Protein AF-0000000070508097 (afdb_homodimer)

Organism: Lasius niger (NCBI:txid67767)

Structure (mmCIF, N/CA/C/O backbone):
data_AF-0000000070508097-model_v1
#
loop_
_entity.id
_entity.type
_entity.pdbx_description
1 polymer 'Fatty acid synthase'
#
loop_
_atom_site.group_PDB
_atom_site.id
_atom_site.type_symbol
_atom_site.label_atom_id
_atom_site.label_alt_id
_atom_site.label_comp_id
_atom_site.label_asym_id
_atom_site.label_entity_id
_atom_site.label_seq_id
_atom_site.pdbx_PDB_ins_code
_atom_site.Cartn_x
_atom_site.Cartn_y
_atom_site.Cartn_z
_atom_site.occupancy
_atom_site.B_iso_or_equiv
_atom_site.auth_seq_id
_atom_site.auth_comp_id
_atom_site.auth_asym_id
_atom_site.auth_atom_id
_atom_site.pdbx_PDB_model_num
ATOM 1 N N . MET A 1 1 ? -9.93 13.508 16.359 1 86.25 1 MET A N 1
ATOM 2 C CA . MET A 1 1 ? -11.359 13.75 16.531 1 86.25 1 MET A CA 1
ATOM 3 C C . MET A 1 1 ? -12.141 13.203 15.336 1 86.25 1 MET A C 1
ATOM 5 O O . MET A 1 1 ? -11.711 13.344 14.195 1 86.25 1 MET A O 1
ATOM 9 N N . VAL A 1 2 ? -13.203 12.531 15.664 1 79.06 2 VAL A N 1
ATOM 10 C CA . VAL A 1 2 ? -14.125 12.047 14.633 1 79.06 2 VAL A CA 1
ATOM 11 C C . VAL A 1 2 ? -15.445 12.812 14.727 1 79.06 2 VAL A C 1
ATOM 13 O O . VAL A 1 2 ? -16.047 12.898 15.805 1 79.06 2 VAL A O 1
ATOM 16 N N . VAL A 1 3 ? -15.836 13.445 13.656 1 78.81 3 VAL A N 1
ATOM 17 C CA . VAL A 1 3 ? -17.156 14.055 13.539 1 78.81 3 VAL A CA 1
ATOM 18 C C . VAL A 1 3 ? -18.125 13.086 12.859 1 78.81 3 VAL A C 1
ATOM 20 O O . VAL A 1 3 ? -18.094 12.953 11.633 1 78.81 3 VAL A O 1
ATOM 23 N N . ALA A 1 4 ? -18.891 12.406 13.57 1 74.06 4 ALA A N 1
ATOM 24 C CA . ALA A 1 4 ? -19.672 11.266 13.094 1 74.06 4 ALA A CA 1
ATOM 25 C C . ALA A 1 4 ? -20.969 11.734 12.414 1 74.06 4 ALA A C 1
ATOM 27 O O . ALA A 1 4 ? -21.5 11.047 11.555 1 74.06 4 ALA A O 1
ATOM 28 N N . GLY A 1 5 ? -21.344 12.984 12.766 1 66.69 5 GLY A N 1
ATOM 29 C CA . GLY A 1 5 ? -22.641 13.398 12.234 1 66.69 5 GLY A CA 1
ATOM 30 C C . GLY A 1 5 ? -23.766 12.43 12.578 1 66.69 5 GLY A C 1
ATOM 31 O O . GLY A 1 5 ? -23.984 12.109 13.742 1 66.69 5 GLY A O 1
ATOM 32 N N . ASN A 1 6 ? -24.5 11.844 11.508 1 66.12 6 ASN A N 1
ATOM 33 C CA . ASN A 1 6 ? -25.625 10.938 11.711 1 66.12 6 ASN A CA 1
ATOM 34 C C . ASN A 1 6 ? -25.266 9.5 11.32 1 66.12 6 ASN A C 1
ATOM 36 O O . ASN A 1 6 ? -26.156 8.648 11.211 1 66.12 6 ASN A O 1
ATOM 40 N N . ARG A 1 7 ? -24 9.203 11.258 1 70.81 7 ARG A N 1
ATOM 41 C CA . ARG A 1 7 ? -23.609 7.875 10.797 1 70.81 7 ARG A CA 1
ATOM 42 C C . ARG A 1 7 ? -23.547 6.887 11.953 1 70.81 7 ARG A C 1
ATOM 44 O O . ARG A 1 7 ? -23.266 7.273 13.094 1 70.81 7 ARG A O 1
ATOM 51 N N . ALA A 1 8 ? -23.812 5.699 11.508 1 70.25 8 ALA A N 1
ATOM 52 C CA . ALA A 1 8 ? -23.656 4.621 12.484 1 70.25 8 ALA A CA 1
ATOM 53 C C . ALA A 1 8 ? -22.188 4.438 12.867 1 70.25 8 ALA A C 1
ATOM 55 O O . ALA A 1 8 ? -21.297 4.637 12.039 1 70.25 8 ALA A O 1
ATOM 56 N N . ALA A 1 9 ? -21.984 4.125 14.07 1 67.12 9 ALA A N 1
ATOM 57 C CA . ALA A 1 9 ? -20.641 3.93 14.602 1 67.12 9 ALA A CA 1
ATOM 58 C C . ALA A 1 9 ? -19.844 2.943 13.75 1 67.12 9 ALA A C 1
ATOM 60 O O . ALA A 1 9 ? -18.641 3.127 13.531 1 67.12 9 ALA A O 1
ATOM 61 N N . SER A 1 10 ? -20.531 1.955 13.18 1 65.94 10 SER A N 1
ATOM 62 C CA . SER A 1 10 ? -19.875 0.887 12.422 1 65.94 10 SER A CA 1
ATOM 63 C C . SER A 1 10 ? -19.375 1.388 11.07 1 65.94 10 SER A C 1
ATOM 65 O O . SER A 1 10 ? -18.531 0.754 10.445 1 65.94 10 SER A O 1
ATOM 67 N N . SER A 1 11 ? -19.828 2.533 10.695 1 67.56 11 SER A N 1
ATOM 68 C CA . SER A 1 11 ? -19.484 3.047 9.375 1 67.56 11 SER A CA 1
ATOM 69 C C . SER A 1 11 ? -18.359 4.074 9.453 1 67.56 11 SER A C 1
ATOM 71 O O . SER A 1 11 ? -17.891 4.57 8.43 1 67.56 11 SER A O 1
ATOM 73 N N . LEU A 1 12 ? -17.969 4.32 10.695 1 71.88 12 LEU A N 1
ATOM 74 C CA . LEU A 1 12 ? -16.938 5.344 10.867 1 71.88 12 LEU A CA 1
ATOM 75 C C . LEU A 1 12 ? -15.57 4.82 10.445 1 71.88 12 LEU A C 1
ATOM 77 O O . LEU A 1 12 ? -15.258 3.646 10.656 1 71.88 12 LEU A O 1
ATOM 81 N N . LEU A 1 13 ? -14.75 5.641 9.906 1 76.19 13 LEU A N 1
ATOM 82 C CA . LEU A 1 13 ? -13.383 5.32 9.484 1 76.19 13 LEU A CA 1
ATOM 83 C C . LEU A 1 13 ? -12.453 5.223 10.695 1 76.19 13 LEU A C 1
ATOM 85 O O . LEU A 1 13 ? -11.367 4.648 10.602 1 76.19 13 LEU A O 1
ATOM 89 N N . ALA A 1 14 ? -12.891 5.719 11.781 1 75.8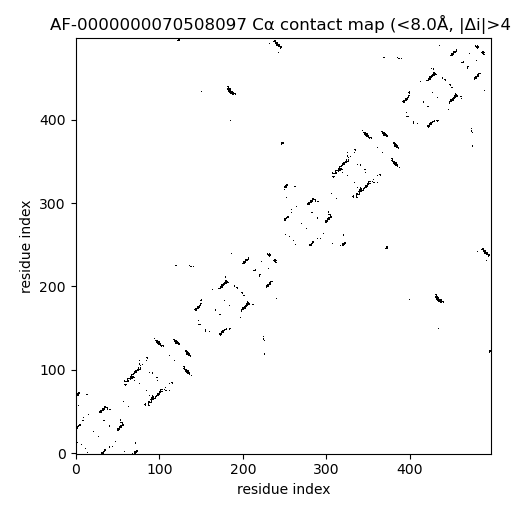1 14 ALA A N 1
ATOM 90 C CA . ALA A 1 14 ? -12.016 5.941 12.93 1 75.81 14 ALA A CA 1
ATOM 91 C C . ALA A 1 14 ? -11.383 4.637 13.398 1 75.81 14 ALA A C 1
ATOM 93 O O . ALA A 1 14 ? -10.172 4.57 13.625 1 75.81 14 ALA A O 1
ATOM 94 N N . PRO A 1 15 ? -12.188 3.564 13.461 1 69.94 15 PRO A N 1
ATOM 95 C CA . PRO A 1 15 ? -11.547 2.33 13.922 1 69.94 15 PRO A CA 1
ATOM 96 C C . PRO A 1 15 ? -10.414 1.873 12.992 1 69.94 15 PRO A C 1
ATOM 98 O O . PRO A 1 15 ? -9.383 1.399 13.469 1 69.94 15 PRO A O 1
ATOM 101 N N . PHE A 1 16 ? -10.562 2.088 11.727 1 73.56 16 PHE A N 1
ATOM 102 C CA . PHE A 1 16 ? -9.547 1.693 10.766 1 73.56 16 PHE A CA 1
ATOM 103 C C . PHE A 1 16 ? -8.312 2.582 10.883 1 73.56 16 PHE A C 1
ATOM 105 O O . PHE A 1 16 ? -7.184 2.09 10.859 1 73.56 16 PHE A O 1
ATOM 112 N N . VAL A 1 17 ? -8.602 3.818 11.008 1 78.38 17 VAL A N 1
ATOM 113 C CA . VAL A 1 17 ? -7.516 4.785 11.117 1 78.38 17 VAL A CA 1
ATOM 114 C C . VAL A 1 17 ? -6.711 4.516 12.383 1 78.38 17 VAL A C 1
ATOM 116 O O . VAL A 1 17 ? -5.48 4.57 12.367 1 78.38 17 VAL A O 1
ATOM 119 N N . LEU A 1 18 ? -7.391 4.152 13.438 1 74.5 18 LEU A N 1
ATOM 120 C CA . LEU A 1 18 ? -6.727 3.881 14.703 1 74.5 18 LEU A CA 1
ATOM 121 C C . LEU A 1 18 ? -5.844 2.641 14.602 1 74.5 18 LEU A C 1
ATOM 123 O O . LEU A 1 18 ? -4.73 2.621 15.133 1 74.5 18 LEU A O 1
ATOM 127 N N . ASP A 1 19 ? -6.305 1.669 13.891 1 71.62 19 ASP A N 1
ATOM 128 C CA . ASP A 1 19 ? -5.523 0.45 13.695 1 71.62 19 ASP A CA 1
ATOM 129 C C . ASP A 1 19 ? -4.215 0.747 12.961 1 71.62 19 ASP A C 1
ATOM 131 O O . ASP A 1 19 ? -3.164 0.216 13.32 1 71.62 19 ASP A O 1
ATOM 135 N N . ILE A 1 20 ? -4.332 1.579 11.992 1 74.06 20 ILE A N 1
ATOM 136 C CA . ILE A 1 20 ? -3.164 1.933 11.195 1 74.06 20 ILE A CA 1
ATOM 137 C C . ILE A 1 20 ? -2.166 2.703 12.062 1 74.06 20 ILE A C 1
ATOM 139 O O . ILE A 1 20 ? -0.96 2.447 12 1 74.06 20 ILE A O 1
ATOM 143 N N . ILE A 1 21 ? -2.717 3.621 12.891 1 74.62 21 ILE A N 1
ATOM 144 C CA . ILE A 1 21 ? -1.854 4.457 13.719 1 74.62 21 ILE A CA 1
ATOM 145 C C . ILE A 1 21 ? -1.17 3.6 14.781 1 74.62 21 ILE A C 1
ATOM 147 O O . ILE A 1 21 ? 0.018 3.775 15.062 1 74.62 21 ILE A O 1
ATOM 151 N N . TYR A 1 22 ? -1.878 2.68 15.273 1 66.31 22 TYR A N 1
ATOM 152 C CA . TYR A 1 22 ? -1.339 1.823 16.328 1 66.31 22 TYR A CA 1
ATOM 153 C C . TYR A 1 22 ? -0.255 0.903 15.773 1 66.31 22 TYR A C 1
ATOM 155 O O . TYR A 1 22 ? 0.692 0.557 16.484 1 66.31 22 TYR A O 1
ATOM 163 N N . ASP A 1 23 ? -0.447 0.558 14.562 1 63.03 23 ASP A N 1
ATOM 164 C CA . ASP A 1 23 ? 0.537 -0.319 13.938 1 63.03 23 ASP A CA 1
ATOM 165 C C . ASP A 1 23 ? 1.855 0.415 13.703 1 63.03 23 ASP A C 1
ATOM 167 O O . ASP A 1 23 ? 2.922 -0.204 13.688 1 63.03 23 ASP A O 1
ATOM 171 N N . GLU A 1 24 ? 1.774 1.698 13.531 1 60.06 24 GLU A N 1
ATOM 172 C CA . GLU A 1 24 ? 2.961 2.434 13.102 1 60.06 24 GLU A CA 1
ATOM 173 C C . GLU A 1 24 ? 3.621 3.145 14.281 1 60.06 24 GLU A C 1
ATOM 175 O O . GLU A 1 24 ? 4.82 3.43 14.25 1 60.06 24 GLU A O 1
ATOM 180 N N . THR A 1 25 ? 2.699 3.619 15.234 1 57.69 25 THR A N 1
ATOM 181 C CA . THR A 1 25 ? 3.275 4.512 16.234 1 57.69 25 THR A CA 1
ATOM 182 C C . THR A 1 25 ? 2.891 4.07 17.641 1 57.69 25 THR A C 1
ATOM 184 O O . THR A 1 25 ? 1.885 3.381 17.828 1 57.69 25 THR A O 1
ATOM 187 N N . LEU A 1 26 ? 3.861 4.09 18.531 1 58.53 26 LEU A N 1
ATOM 188 C CA . LEU A 1 26 ? 3.65 3.896 19.953 1 58.53 26 LEU A CA 1
ATOM 189 C C . LEU A 1 26 ? 3.025 5.137 20.578 1 58.53 26 LEU A C 1
ATOM 191 O O . LEU A 1 26 ? 3.455 5.578 21.656 1 58.53 26 LEU A O 1
ATOM 195 N N . PHE A 1 27 ? 2 5.723 19.891 1 62.69 27 PHE A N 1
ATOM 196 C CA . PHE A 1 27 ? 1.475 6.961 20.453 1 62.69 27 PHE A CA 1
ATOM 197 C C . PHE A 1 27 ? 0.211 6.691 21.266 1 62.69 27 PHE A C 1
ATOM 199 O O . PHE A 1 27 ? -0.55 5.773 20.953 1 62.69 27 PHE A O 1
ATOM 206 N N . ASP A 1 28 ? 0.172 7.434 22.328 1 72.06 28 ASP A N 1
ATOM 207 C CA . ASP A 1 28 ? -1.098 7.492 23.047 1 72.06 28 ASP A CA 1
ATOM 208 C C . ASP A 1 28 ? -2.139 8.281 22.25 1 72.06 28 ASP A C 1
ATOM 210 O O . ASP A 1 28 ? -1.851 9.375 21.766 1 72.06 28 ASP A O 1
ATOM 214 N N . ILE A 1 29 ? -3.242 7.629 22 1 76.69 29 ILE A N 1
ATOM 215 C CA . ILE A 1 29 ? -4.281 8.266 21.188 1 76.69 29 ILE A CA 1
ATOM 216 C C . ILE A 1 29 ? -5.398 8.766 22.109 1 76.69 29 ILE A C 1
ATOM 218 O O . ILE A 1 29 ? -5.891 8.023 22.969 1 76.69 29 ILE A O 1
ATOM 222 N N . ASP A 1 30 ? -5.656 10.117 22.094 1 81.62 30 ASP A N 1
ATOM 223 C CA . ASP A 1 30 ? -6.852 10.719 22.688 1 81.62 30 ASP A CA 1
ATOM 224 C C . ASP A 1 30 ? -7.93 10.945 21.625 1 81.62 30 ASP A C 1
ATOM 226 O O . ASP A 1 30 ? -7.875 11.922 20.875 1 81.62 30 ASP A O 1
ATOM 230 N N . LEU A 1 31 ? -8.82 9.961 21.609 1 81.62 31 LEU A N 1
ATOM 231 C CA . LEU A 1 31 ? -9.852 9.992 20.578 1 81.62 31 LEU A CA 1
ATOM 232 C C . LEU A 1 31 ? -11.102 10.711 21.078 1 81.62 31 LEU A C 1
ATOM 234 O O . LEU A 1 31 ? -11.656 10.352 22.125 1 81.62 31 LEU A O 1
ATOM 238 N N . GLN A 1 32 ? -11.492 11.766 20.422 1 81.31 32 GLN A N 1
ATOM 239 C CA . GLN A 1 32 ? -12.75 12.469 20.656 1 81.31 32 GLN A CA 1
ATOM 240 C C . GLN A 1 32 ? -13.766 12.172 19.562 1 81.31 32 GLN A C 1
ATOM 242 O O . GLN A 1 32 ? -13.445 12.273 18.375 1 81.31 32 GLN A O 1
ATOM 247 N N . ILE A 1 33 ? -14.891 11.742 19.969 1 79.25 33 ILE A N 1
ATOM 248 C CA . ILE A 1 33 ? -15.961 11.484 19.016 1 79.25 33 ILE A CA 1
ATOM 249 C C . ILE A 1 33 ? -17.078 12.5 19.219 1 79.25 33 ILE A C 1
ATOM 251 O O . ILE A 1 33 ? -17.656 12.594 20.312 1 79.25 33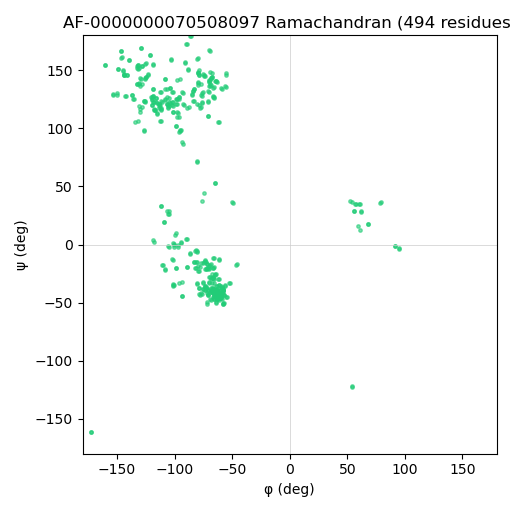 ILE A O 1
ATOM 255 N N . ALA A 1 34 ? -17.266 13.266 18.188 1 79.12 34 ALA A N 1
AT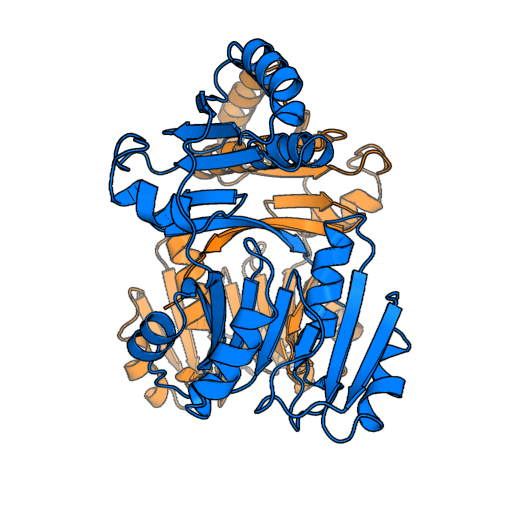OM 256 C CA . ALA A 1 34 ? -18.391 14.195 18.188 1 79.12 34 ALA A CA 1
ATOM 257 C C . ALA A 1 34 ? -19.594 13.609 17.453 1 79.12 34 ALA A C 1
ATOM 259 O O . ALA A 1 34 ? -19.516 13.328 16.25 1 79.12 34 ALA A O 1
ATOM 260 N N . ALA A 1 35 ? -20.578 13.289 18.156 1 73.75 35 ALA A N 1
ATOM 261 C CA . ALA A 1 35 ? -21.766 12.664 17.562 1 73.75 35 ALA A CA 1
ATOM 262 C C . ALA A 1 35 ? -23.047 13.336 18.062 1 73.75 35 ALA A C 1
ATOM 264 O O . ALA A 1 35 ? -23.031 14.016 19.094 1 73.75 35 ALA A O 1
ATOM 265 N N . ASN A 1 36 ? -24.062 13.32 17.312 1 67.88 36 ASN A N 1
ATOM 266 C CA . ASN A 1 36 ? -25.406 13.75 17.688 1 67.88 36 ASN A CA 1
ATOM 267 C C . ASN A 1 36 ? -26.453 12.727 17.297 1 67.88 36 ASN A C 1
ATOM 269 O O . ASN A 1 36 ? -26.875 12.688 16.125 1 67.88 36 ASN A O 1
ATOM 273 N N . PRO A 1 37 ? -27.156 11.828 18.25 1 62.59 37 PRO A N 1
ATOM 274 C CA . PRO A 1 37 ? -26.906 11.797 19.688 1 62.59 37 PRO A CA 1
ATOM 275 C C . PRO A 1 37 ? -25.641 11.016 20.047 1 62.59 37 PRO A C 1
ATOM 277 O O . PRO A 1 37 ? -25.25 10.109 19.312 1 62.59 37 PRO A O 1
ATOM 280 N N . ALA A 1 38 ? -24.891 11.273 21.094 1 60.75 38 ALA A N 1
ATOM 281 C CA . ALA A 1 38 ? -23.625 10.695 21.562 1 60.75 38 ALA A CA 1
ATOM 282 C C . ALA A 1 38 ? -23.828 9.25 22 1 60.75 38 ALA A C 1
ATOM 284 O O . ALA A 1 38 ? -22.891 8.453 21.969 1 60.75 38 ALA A O 1
ATOM 285 N N . SER A 1 39 ? -25 8.828 22.406 1 59.78 39 SER A N 1
ATOM 286 C CA . SER A 1 39 ? -25.25 7.57 23.109 1 59.78 39 SER A CA 1
ATOM 287 C C . SER A 1 39 ? -24.875 6.371 22.234 1 59.78 39 SER A C 1
ATOM 289 O O . SER A 1 39 ? -24.375 5.367 22.75 1 59.78 39 SER A O 1
ATOM 291 N N . ASP A 1 40 ? -24.969 6.484 21 1 63.41 40 ASP A N 1
ATOM 292 C CA . ASP A 1 40 ? -24.859 5.309 20.141 1 63.41 40 ASP A CA 1
ATOM 293 C C . ASP A 1 40 ? -23.391 4.945 19.891 1 63.41 40 ASP A C 1
ATOM 295 O O . ASP A 1 40 ? -23.078 3.811 19.531 1 63.41 40 ASP A O 1
ATOM 299 N N . TYR A 1 41 ? -22.469 5.809 20.391 1 67.31 41 TYR A N 1
ATOM 300 C CA . TYR A 1 41 ? -21.094 5.566 19.969 1 67.31 41 TYR A CA 1
ATOM 301 C C . TYR A 1 41 ? -20.25 5.047 21.141 1 67.31 41 TYR A C 1
ATOM 303 O O . TYR A 1 41 ? -19.234 4.391 20.922 1 67.31 41 TYR A O 1
ATOM 311 N N . THR A 1 42 ? -20.734 5.242 22.312 1 64.12 42 THR A N 1
ATOM 312 C CA . THR A 1 42 ? -19.984 4.828 23.5 1 64.12 42 THR A CA 1
ATOM 313 C C . THR A 1 42 ? -19.812 3.312 23.531 1 64.12 42 THR A C 1
ATOM 315 O O . THR A 1 42 ? -18.734 2.811 23.875 1 64.12 42 THR A O 1
ATOM 318 N N . THR A 1 43 ? -20.781 2.658 23.094 1 62.44 43 THR A N 1
ATOM 319 C CA . THR A 1 43 ? -20.734 1.203 23.172 1 62.44 43 THR A CA 1
ATOM 320 C C . THR A 1 43 ? -19.797 0.628 22.109 1 62.44 43 THR A C 1
ATOM 322 O O . THR A 1 43 ? -19.078 -0.336 22.375 1 62.44 43 THR A O 1
ATOM 325 N N . ASN A 1 44 ? -19.703 1.271 20.984 1 62.38 44 ASN A N 1
ATOM 326 C CA . ASN A 1 44 ? -18.953 0.729 19.844 1 62.38 44 ASN A CA 1
ATOM 327 C C . ASN A 1 44 ? -17.453 0.954 20 1 62.38 44 ASN A C 1
ATOM 329 O O . ASN A 1 44 ? -16.656 0.184 19.469 1 62.38 44 ASN A O 1
ATOM 333 N N . PHE A 1 45 ? -17.109 1.93 20.781 1 64.62 45 PHE A N 1
ATOM 334 C CA . PHE A 1 45 ? -15.688 2.258 20.875 1 64.62 45 PHE A CA 1
ATOM 335 C C . PHE A 1 45 ? -15.102 1.773 22.188 1 64.62 45 PHE A C 1
ATOM 337 O O . PHE A 1 45 ? -13.898 1.931 22.438 1 64.62 45 PHE A O 1
ATOM 344 N N . ASN A 1 46 ? -15.914 1.207 23.016 1 61.94 46 ASN A N 1
ATOM 345 C CA . ASN A 1 46 ? -15.414 0.649 24.266 1 61.94 46 ASN A CA 1
ATOM 346 C C . ASN A 1 46 ? -14.398 -0.46 24.016 1 61.94 46 ASN A C 1
ATOM 348 O O . ASN A 1 46 ? -13.57 -0.754 24.875 1 61.94 46 ASN A O 1
ATOM 352 N N . GLN A 1 47 ? -14.359 -0.886 22.781 1 60.88 47 GLN A N 1
ATOM 353 C CA . GLN A 1 47 ? -13.492 -2.031 22.547 1 60.88 47 GLN A CA 1
ATOM 354 C C . GLN A 1 47 ? -12.156 -1.594 21.938 1 60.88 47 GLN A C 1
ATOM 356 O O . GLN A 1 47 ? -11.266 -2.416 21.719 1 60.88 47 GLN A O 1
ATOM 361 N N . ILE A 1 48 ? -12.117 -0.288 21.781 1 62.88 48 ILE A N 1
ATOM 362 C CA . ILE A 1 48 ? -10.883 0.185 21.172 1 62.88 48 ILE A CA 1
ATOM 363 C C . ILE A 1 48 ? -9.875 0.551 22.25 1 62.88 48 ILE A C 1
ATOM 365 O O . ILE A 1 48 ? -10.25 1.034 23.328 1 62.88 48 ILE A O 1
ATOM 369 N N . ASN A 1 49 ? -8.68 0.097 22.172 1 61.75 49 ASN A N 1
ATOM 370 C CA . ASN A 1 49 ? -7.57 0.4 23.078 1 61.75 49 ASN A CA 1
ATOM 371 C C . ASN A 1 49 ? -7.176 1.872 23 1 61.75 49 ASN A C 1
ATOM 373 O O . ASN A 1 49 ? -6.039 2.197 22.641 1 61.75 49 ASN A O 1
ATOM 377 N N . ALA A 1 50 ? -8.086 2.758 23.156 1 65.5 50 ALA A N 1
ATOM 378 C CA . ALA A 1 50 ? -7.816 4.191 23.188 1 65.5 50 ALA A CA 1
ATOM 379 C C . ALA A 1 50 ? -8.727 4.898 24.188 1 65.5 50 ALA A C 1
ATOM 381 O O . ALA A 1 50 ? -9.773 4.367 24.562 1 65.5 50 ALA A O 1
ATOM 382 N N . ASN A 1 51 ? -8.211 5.93 24.828 1 74.38 51 ASN A N 1
ATOM 383 C CA . ASN A 1 51 ? -9.094 6.82 25.578 1 74.38 51 ASN A CA 1
ATOM 384 C C . ASN A 1 51 ? -10.109 7.504 24.672 1 74.38 51 ASN A C 1
ATOM 386 O O . ASN A 1 51 ? -9.742 8.289 23.797 1 74.38 51 ASN A O 1
ATOM 390 N N . VAL A 1 52 ? -11.281 7.008 24.797 1 77 52 VAL A N 1
ATOM 391 C CA . VAL A 1 52 ? -12.328 7.539 23.922 1 77 52 VAL A CA 1
ATOM 392 C C . VAL A 1 52 ? -13.242 8.461 24.734 1 77 52 VAL A C 1
ATOM 394 O O . VAL A 1 52 ? -13.703 8.102 25.812 1 77 52 VAL A O 1
ATOM 397 N N . ASN A 1 53 ? -13.367 9.664 24.312 1 79.75 53 ASN A N 1
ATOM 398 C CA . ASN A 1 53 ? -14.32 10.625 24.859 1 79.75 53 ASN A CA 1
ATOM 399 C C . ASN A 1 53 ? -15.391 10.992 23.828 1 79.75 53 ASN A C 1
ATOM 401 O O . ASN A 1 53 ? -15.078 11.484 22.75 1 79.75 53 ASN A O 1
ATOM 405 N N . VAL A 1 54 ? -16.594 10.625 24.234 1 78.38 54 VAL A N 1
ATOM 406 C CA . VAL A 1 54 ? -17.703 10.945 23.328 1 78.38 54 VAL A CA 1
ATOM 407 C C . VAL A 1 54 ? -18.375 12.234 23.781 1 78.38 54 VAL A C 1
ATOM 409 O O . VAL A 1 54 ? -18.719 12.383 24.953 1 78.38 54 VAL A O 1
ATOM 412 N N . VAL A 1 55 ? -18.469 13.148 22.922 1 78.25 55 VAL A N 1
ATOM 413 C CA . VAL A 1 55 ? -19.078 14.438 23.266 1 78.25 55 VAL A CA 1
ATOM 414 C C . VAL A 1 55 ? -20.203 14.75 22.281 1 78.25 55 VAL A C 1
ATOM 416 O O . VAL A 1 55 ? -20.141 14.359 21.109 1 78.25 55 VAL A O 1
ATOM 419 N N . THR A 1 56 ? -21.25 15.336 22.828 1 79.06 56 THR A N 1
ATOM 420 C CA . THR A 1 56 ? -22.281 15.883 21.969 1 79.06 56 THR A CA 1
ATOM 421 C C . THR A 1 56 ? -21.859 17.234 21.406 1 79.06 56 THR A C 1
ATOM 423 O O . THR A 1 56 ? -21.562 18.156 22.172 1 79.06 56 THR A O 1
ATOM 426 N N . TRP A 1 57 ? -21.797 17.281 20.047 1 81.12 57 TRP A N 1
ATOM 427 C CA . TRP A 1 57 ? -21.328 18.516 19.422 1 81.12 57 TRP A CA 1
ATOM 428 C C . TRP A 1 57 ? -21.969 18.719 18.062 1 81.12 57 TRP A C 1
ATOM 430 O O . TRP A 1 57 ? -22.047 17.781 17.266 1 81.12 57 TRP A O 1
ATOM 440 N N . ASN A 1 58 ? -22.469 19.938 17.938 1 80.56 58 ASN A N 1
ATOM 441 C CA . ASN A 1 58 ? -22.938 20.391 16.625 1 80.56 58 ASN A CA 1
ATOM 442 C C . ASN A 1 58 ? -21.812 21.047 15.828 1 80.56 58 ASN A C 1
ATOM 444 O O . ASN A 1 58 ? -21.344 22.125 16.188 1 80.56 58 ASN A O 1
ATOM 448 N N . ALA A 1 59 ? -21.484 20.5 14.75 1 83.19 59 ALA A N 1
ATOM 449 C CA . ALA A 1 59 ? -20.312 20.922 13.961 1 83.19 59 ALA A CA 1
ATOM 450 C C . ALA A 1 59 ? -20.516 22.328 13.398 1 83.19 59 ALA A C 1
ATOM 452 O O . ALA A 1 59 ? -19.562 22.953 12.922 1 83.19 59 ALA A O 1
ATOM 453 N N . GLU A 1 60 ? -21.703 22.844 13.477 1 85.94 60 GLU A N 1
ATOM 454 C CA . GLU A 1 60 ? -21.969 24.219 13.047 1 85.94 60 GLU A CA 1
ATOM 455 C C . GLU A 1 60 ? -21.391 25.219 14.039 1 85.94 60 GLU A C 1
ATOM 457 O O . GLU A 1 60 ? -21.266 26.406 13.727 1 85.94 60 GLU A O 1
ATOM 462 N N . ASN A 1 61 ? -21.078 24.688 15.148 1 86.19 61 ASN A N 1
ATOM 463 C CA . ASN A 1 61 ? -20.469 25.531 16.172 1 86.19 61 ASN A CA 1
ATOM 464 C C . ASN A 1 61 ? -18.953 25.297 16.266 1 86.19 61 ASN A C 1
ATOM 466 O O . ASN A 1 61 ? -18.469 24.25 15.836 1 86.19 61 ASN A O 1
ATOM 470 N N . ILE A 1 62 ? -18.359 26.297 16.828 1 86.62 62 ILE A N 1
ATOM 471 C CA . ILE A 1 62 ? -16.922 26.156 17.047 1 86.62 62 ILE A CA 1
ATOM 472 C C . ILE A 1 62 ? -16.656 25.062 18.078 1 86.62 62 ILE A C 1
ATOM 474 O O . ILE A 1 62 ? -17.359 24.984 19.094 1 86.62 62 ILE A O 1
ATOM 478 N N . TYR A 1 63 ? -15.812 24.156 17.719 1 82.06 63 TYR A N 1
ATOM 479 C CA . TYR A 1 63 ? -15.438 23.125 18.688 1 82.06 63 TYR A CA 1
ATOM 480 C C . TYR A 1 63 ? -14.586 23.719 19.812 1 82.06 63 TYR A C 1
ATOM 482 O O . TYR A 1 63 ? -13.641 24.469 19.547 1 82.06 63 TYR A O 1
ATOM 490 N N . PRO A 1 64 ? -14.859 23.25 20.969 1 77.69 64 PRO A N 1
ATOM 491 C CA . PRO A 1 64 ? -14.156 23.875 22.094 1 77.69 64 PRO A CA 1
ATOM 492 C C . PRO A 1 64 ? -12.688 23.469 22.172 1 77.69 64 PRO A C 1
ATOM 494 O O . PRO A 1 64 ? -11.836 24.281 22.547 1 77.69 64 PRO A O 1
ATOM 497 N N . ALA A 1 65 ? -12.406 22.312 21.875 1 79.25 65 ALA A N 1
ATOM 498 C CA . ALA A 1 65 ? -11.023 21.875 21.984 1 79.25 65 ALA A CA 1
ATOM 499 C C . ALA A 1 65 ? -10.195 22.328 20.797 1 79.25 65 ALA A C 1
ATOM 501 O O . ALA A 1 65 ? -10.727 22.516 19.703 1 79.25 65 ALA A O 1
ATOM 502 N N . GLN A 1 66 ? -8.844 22.594 21.109 1 85.19 66 GLN A N 1
ATOM 503 C CA . GLN A 1 66 ? -7.891 23.031 20.094 1 85.19 66 GLN A CA 1
ATOM 504 C C . GLN A 1 66 ? -6.719 22.062 19.984 1 85.19 66 GLN A C 1
ATOM 506 O O . GLN A 1 66 ? -6.645 21.078 20.719 1 85.19 66 GLN A O 1
ATOM 511 N N . ASN A 1 67 ? -6.047 22.156 18.953 1 90.06 67 ASN A N 1
ATOM 512 C CA . ASN A 1 67 ? -4.77 21.469 18.75 1 90.06 67 ASN A CA 1
ATOM 513 C C . ASN A 1 67 ? -4.961 20 18.375 1 90.06 67 ASN A C 1
ATOM 515 O O . ASN A 1 67 ? -4.207 19.141 18.828 1 90.06 67 ASN A O 1
ATOM 519 N N . MET A 1 68 ? -5.996 19.781 17.609 1 90.56 68 MET A N 1
ATOM 520 C CA . MET A 1 68 ? -6.23 18.422 17.109 1 90.56 68 MET A CA 1
ATOM 521 C C . MET A 1 68 ? -5.184 18.031 16.078 1 90.56 68 MET A C 1
ATOM 523 O O . MET A 1 68 ? -4.832 18.828 15.211 1 90.56 68 MET A O 1
ATOM 527 N N . HIS A 1 69 ? -4.684 16.766 16.219 1 90.44 69 HIS A N 1
ATOM 528 C CA . HIS A 1 69 ? -3.707 16.25 15.266 1 90.44 69 HIS A CA 1
ATOM 529 C C . HIS A 1 69 ? -4.387 15.812 13.977 1 90.44 69 HIS A C 1
ATOM 531 O O . HIS A 1 69 ? -3.889 16.094 12.883 1 90.44 69 HIS A O 1
ATOM 537 N N . LEU A 1 70 ? -5.473 15.141 14.133 1 92.56 70 LEU A N 1
ATOM 538 C CA . LEU A 1 70 ? -6.234 14.586 13.023 1 92.56 70 LEU A CA 1
ATOM 539 C C . LEU A 1 70 ? -7.734 14.695 13.281 1 92.56 70 LEU A C 1
ATOM 541 O O . 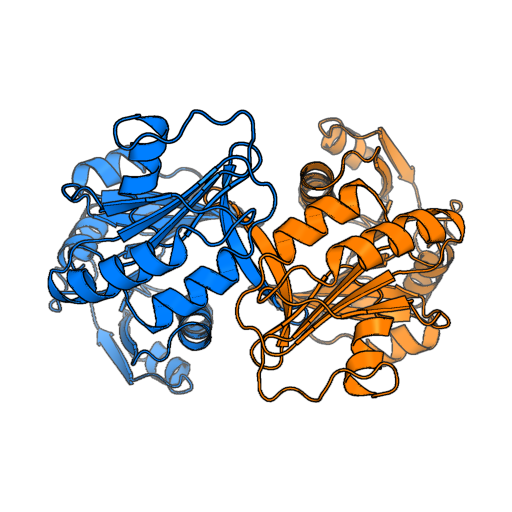LEU A 1 70 ? -8.203 14.328 14.367 1 92.56 70 LEU A O 1
ATOM 545 N N . ILE A 1 71 ? -8.383 15.25 12.328 1 92.75 71 ILE A N 1
ATOM 546 C CA . ILE A 1 71 ? -9.844 15.297 12.383 1 92.75 71 ILE A CA 1
ATOM 547 C C . ILE A 1 71 ? -10.422 14.492 11.219 1 92.75 71 ILE A C 1
ATOM 549 O O . ILE A 1 71 ? -10.008 14.656 10.07 1 92.75 71 ILE A O 1
ATOM 553 N N . ILE A 1 72 ? -11.258 13.586 11.531 1 92.25 72 ILE A N 1
ATOM 554 C CA . ILE A 1 72 ? -11.969 12.805 10.523 1 92.25 72 ILE A CA 1
ATOM 555 C C . ILE A 1 72 ? -13.43 13.227 10.477 1 92.25 72 ILE A C 1
ATOM 557 O O . ILE A 1 72 ? -14.117 13.25 11.5 1 92.25 72 ILE A O 1
ATOM 561 N N . ALA A 1 73 ? -13.93 13.617 9.336 1 90.94 73 ALA A N 1
ATOM 562 C CA . ALA A 1 73 ? -15.312 14.047 9.18 1 90.94 73 ALA A CA 1
ATOM 563 C C . ALA A 1 73 ? -15.906 13.516 7.875 1 90.94 73 ALA A C 1
ATOM 565 O O . ALA A 1 73 ? -15.18 13.109 6.973 1 90.94 73 ALA A O 1
ATOM 566 N N . GLU A 1 74 ? -17.141 13.477 7.852 1 88.12 74 GLU A N 1
ATOM 567 C CA . GLU A 1 74 ? -17.812 12.938 6.672 1 88.12 74 GLU A CA 1
ATOM 568 C C . GLU A 1 74 ? -18.812 13.945 6.098 1 88.12 74 GLU A C 1
ATOM 570 O O . GLU A 1 74 ? -19.438 14.703 6.84 1 88.12 74 GLU A O 1
ATOM 575 N N . GLU A 1 75 ? -18.922 13.969 4.859 1 89.88 75 GLU A N 1
ATOM 576 C CA . GLU A 1 75 ? -19.953 14.664 4.09 1 89.88 75 GLU A CA 1
ATOM 577 C C . GLU A 1 75 ? -19.891 16.172 4.328 1 89.88 75 GLU A C 1
ATOM 579 O O . GLU A 1 75 ? -20.922 16.844 4.359 1 89.88 75 GLU A O 1
ATOM 584 N N . VAL A 1 76 ? -18.797 16.688 4.629 1 91.06 76 VAL A N 1
ATOM 585 C CA . VAL A 1 76 ? -18.641 18.125 4.891 1 91.06 76 VAL A CA 1
ATOM 586 C C . VAL A 1 76 ? -18.766 18.906 3.588 1 91.06 76 VAL A C 1
ATOM 588 O O . VAL A 1 76 ? -19.578 19.828 3.494 1 91.06 76 VAL A O 1
ATOM 591 N N . LEU A 1 77 ? -18.031 18.469 2.604 1 92.88 77 LEU A N 1
ATOM 592 C CA . LEU A 1 77 ? -18.062 19.156 1.314 1 92.88 77 LEU A CA 1
ATOM 593 C C . LEU A 1 77 ? -19.312 18.766 0.522 1 92.88 77 LEU A C 1
ATOM 595 O O . LEU A 1 77 ? -19.859 19.578 -0.219 1 92.88 77 LEU A O 1
ATOM 599 N N . SER A 1 78 ? -19.625 17.531 0.674 1 90.56 78 SER A N 1
ATOM 600 C CA . SER A 1 78 ? -20.828 17.078 -0.004 1 90.56 78 SER A CA 1
ATOM 601 C C . SER A 1 78 ? -22.047 17.906 0.405 1 90.56 78 SER A C 1
ATOM 603 O O . SER A 1 78 ? -22.906 18.203 -0.42 1 90.56 78 SER A O 1
ATOM 605 N N . ASP A 1 79 ? -22.062 18.312 1.63 1 86.5 79 ASP A N 1
ATOM 606 C CA . ASP A 1 79 ? -23.172 19.109 2.16 1 86.5 79 ASP A CA 1
ATOM 607 C C . ASP A 1 79 ? -22.906 20.609 1.972 1 86.5 79 ASP A C 1
ATOM 609 O O . ASP A 1 79 ? -23.672 21.438 2.449 1 86.5 79 ASP A O 1
ATOM 613 N N . GLN A 1 80 ? -21.891 20.969 1.352 1 82 80 GLN A N 1
ATOM 614 C CA . GLN A 1 80 ? -21.5 22.328 1.041 1 82 80 GLN A CA 1
ATOM 615 C C . GLN A 1 80 ? -21.453 23.188 2.303 1 82 80 GLN A C 1
ATOM 617 O O . GLN A 1 80 ? -21.922 24.328 2.305 1 82 80 GLN A O 1
ATOM 622 N N . SER A 1 81 ? -21.031 22.578 3.305 1 82.62 81 SER A N 1
ATOM 623 C CA . SER A 1 81 ? -20.969 23.281 4.578 1 82.62 81 SER A CA 1
ATOM 624 C C . SER A 1 81 ? -19.594 23.906 4.797 1 82.62 81 SER A C 1
ATOM 626 O O . SER A 1 81 ? -18.766 23.359 5.527 1 82.62 81 SER A O 1
ATOM 628 N N . CYS A 1 82 ? -19.375 25.094 4.348 1 86.69 82 CYS A N 1
ATOM 629 C CA . CYS A 1 82 ? -18.109 25.812 4.531 1 86.69 82 CYS A CA 1
ATOM 630 C C . CYS A 1 82 ? -17.906 26.188 5.992 1 86.69 82 CYS A C 1
ATOM 632 O O . CYS A 1 82 ? -16.781 26.219 6.48 1 86.69 82 CYS A O 1
ATOM 634 N N . THR A 1 83 ? -19.031 26.375 6.625 1 90.19 83 THR A N 1
ATOM 635 C CA . THR A 1 83 ? -18.969 26.719 8.039 1 90.19 83 THR A CA 1
ATOM 636 C C . THR A 1 83 ? -18.344 25.594 8.859 1 90.19 83 THR A C 1
ATOM 638 O O . THR A 1 83 ? -17.469 25.828 9.68 1 90.19 83 THR A O 1
ATOM 641 N N . ILE A 1 84 ? -18.734 24.422 8.57 1 90.94 84 ILE A N 1
ATOM 642 C CA . ILE A 1 84 ? -18.219 23.281 9.297 1 90.94 84 ILE A CA 1
ATOM 643 C C . ILE A 1 84 ? -16.719 23.109 9.016 1 90.94 84 ILE A C 1
ATOM 645 O O . ILE A 1 84 ? -15.93 22.906 9.938 1 90.94 84 ILE A O 1
ATOM 649 N N . LEU A 1 85 ? -16.375 23.172 7.809 1 94.19 85 LEU A N 1
ATOM 650 C CA . LEU A 1 85 ? -14.961 23.031 7.457 1 94.19 85 LEU A CA 1
ATOM 651 C C . LEU A 1 85 ? -14.125 24.094 8.156 1 94.19 85 LEU A C 1
ATOM 653 O O . LEU A 1 85 ? -13.023 23.797 8.641 1 94.19 85 LEU A O 1
ATOM 657 N N . ARG A 1 86 ? -14.641 25.281 8.227 1 93.75 86 ARG A N 1
ATOM 658 C CA . ARG A 1 86 ? -13.953 26.359 8.938 1 93.75 86 ARG A CA 1
ATOM 659 C C . ARG A 1 86 ? -13.797 26.031 10.414 1 93.75 86 ARG A C 1
ATOM 661 O O . ARG A 1 86 ? -12.734 26.234 11 1 93.75 86 ARG A O 1
ATOM 668 N N . ASN A 1 87 ? -14.867 25.578 11.016 1 92.25 87 ASN A N 1
ATOM 669 C CA . ASN A 1 87 ? -14.836 25.203 12.43 1 92.25 87 ASN A CA 1
ATOM 670 C C . ASN A 1 87 ? -13.812 24.094 12.68 1 92.25 87 ASN A C 1
ATOM 672 O O . ASN A 1 87 ? -13.078 24.141 13.672 1 92.25 87 ASN A O 1
ATOM 676 N N . LEU A 1 88 ? -13.766 23.125 11.805 1 93.81 88 LEU A N 1
ATOM 677 C CA . LEU A 1 88 ? -12.789 22.047 11.93 1 93.81 88 LEU A CA 1
ATOM 678 C C . LEU A 1 88 ? -11.367 22.594 11.812 1 93.81 88 LEU A C 1
ATOM 680 O O . LEU A 1 88 ? -10.484 22.188 12.57 1 93.81 88 LEU A O 1
ATOM 684 N N . THR A 1 89 ? -11.188 23.469 10.914 1 94.31 89 THR A N 1
ATOM 685 C CA . THR A 1 89 ? -9.875 24.062 10.688 1 94.31 89 THR A CA 1
ATOM 686 C C . THR A 1 89 ? -9.391 24.797 11.938 1 94.31 89 THR A C 1
ATOM 688 O O . THR A 1 89 ? -8.211 24.703 12.297 1 94.31 89 THR A O 1
ATOM 691 N N . THR A 1 90 ? -10.273 25.453 12.578 1 93.06 90 THR A N 1
ATOM 692 C CA . THR A 1 90 ? -9.914 26.219 13.773 1 93.06 90 THR A CA 1
ATOM 693 C C . THR A 1 90 ? -9.492 25.281 14.906 1 93.06 90 THR A C 1
ATOM 695 O O . THR A 1 90 ? -8.68 25.641 15.75 1 93.06 90 THR A O 1
ATOM 698 N N . ALA A 1 91 ? -10.031 24.094 14.883 1 92.5 91 ALA A N 1
ATOM 699 C CA . ALA A 1 91 ? -9.742 23.125 15.93 1 92.5 91 ALA A CA 1
ATOM 700 C C . ALA A 1 91 ? -8.406 22.422 15.68 1 92.5 91 ALA A C 1
ATOM 702 O O . ALA A 1 91 ? -7.852 21.781 16.578 1 92.5 91 ALA A O 1
ATOM 703 N N . LEU A 1 92 ? -7.918 22.547 14.508 1 93.31 92 LEU A N 1
ATOM 704 C CA . LEU A 1 92 ? -6.723 21.844 14.078 1 93.31 92 LEU A CA 1
ATOM 705 C C . LEU A 1 92 ? -5.461 22.531 14.578 1 93.31 92 LEU A C 1
ATOM 707 O O . LEU A 1 92 ? -5.371 23.766 14.539 1 93.31 92 LEU A O 1
ATOM 711 N N . ARG A 1 93 ? -4.492 21.812 15 1 92.19 93 ARG A N 1
ATOM 712 C CA . ARG A 1 93 ? -3.174 22.391 15.242 1 92.19 93 ARG A CA 1
ATOM 713 C C . ARG A 1 93 ? -2.498 22.766 13.93 1 92.19 93 ARG A C 1
ATOM 715 O O . ARG A 1 93 ? -2.875 22.281 12.867 1 92.19 93 ARG A O 1
ATOM 722 N N . PRO A 1 94 ? -1.435 23.516 13.992 1 89.12 94 PRO A N 1
ATOM 723 C CA . PRO A 1 94 ? -0.81 24.031 12.766 1 89.12 94 PRO A CA 1
ATOM 724 C C . PRO A 1 94 ? -0.352 22.906 11.828 1 89.12 94 PRO A C 1
ATOM 726 O O . PRO A 1 94 ? -0.478 23.031 10.609 1 89.12 94 PRO A O 1
ATOM 729 N N . ASN A 1 95 ? 0.152 21.797 12.312 1 89 95 ASN A N 1
ATOM 730 C CA . ASN A 1 95 ? 0.624 20.703 11.469 1 89 95 ASN A CA 1
ATOM 731 C C . ASN A 1 95 ? -0.351 19.531 11.477 1 89 95 ASN A C 1
ATOM 733 O O . ASN A 1 95 ? 0.051 18.375 11.281 1 89 95 ASN A O 1
ATOM 737 N N . GLY A 1 96 ? -1.559 19.875 11.727 1 92.81 96 GLY A N 1
ATOM 738 C CA . GLY A 1 96 ? -2.576 18.844 11.758 1 92.81 96 GLY A CA 1
ATOM 739 C C . GLY A 1 96 ? -3.227 18.609 10.414 1 92.81 96 GLY A C 1
ATOM 740 O O . GLY A 1 96 ? -2.988 19.344 9.461 1 92.81 96 GLY A O 1
ATOM 741 N N . PHE A 1 97 ? -4.102 17.5 10.359 1 95.44 97 PHE A N 1
ATOM 742 C CA . PHE A 1 97 ? -4.742 17.109 9.109 1 95.44 97 PHE A CA 1
ATOM 743 C C . PHE A 1 97 ? -6.238 16.891 9.305 1 95.44 97 PHE A C 1
ATOM 745 O O . PHE A 1 97 ? -6.688 16.609 10.422 1 95.44 97 PHE A O 1
ATOM 752 N N . ILE A 1 98 ? -6.949 17.125 8.25 1 95.06 98 ILE A N 1
ATOM 753 C CA . ILE A 1 98 ? -8.367 16.766 8.188 1 95.06 98 ILE A CA 1
ATOM 754 C C . ILE A 1 98 ? -8.578 15.695 7.113 1 95.06 98 ILE A C 1
ATOM 756 O O . ILE A 1 98 ? -8.141 15.859 5.973 1 95.06 98 ILE A O 1
ATOM 760 N N . LEU A 1 99 ? -9.109 14.594 7.504 1 95 99 LEU A N 1
ATOM 761 C CA . LEU A 1 99 ? -9.516 13.555 6.562 1 95 99 LEU A CA 1
ATOM 762 C C . LEU A 1 99 ? -11.023 13.586 6.324 1 95 99 LEU A C 1
ATOM 764 O O . LEU A 1 99 ? -11.805 13.328 7.238 1 95 99 LEU A O 1
ATOM 768 N N . LEU A 1 100 ? -11.406 13.906 5.113 1 93.62 100 LEU A N 1
ATOM 769 C CA . LEU A 1 100 ? -12.82 13.992 4.766 1 93.62 100 LEU A CA 1
ATOM 770 C C . LEU A 1 100 ? -13.258 12.766 3.965 1 93.62 100 LEU A C 1
ATOM 772 O O . LEU A 1 100 ? -12.531 12.305 3.086 1 93.62 100 LEU A O 1
ATOM 776 N N . GLU A 1 101 ? -14.328 12.242 4.312 1 91.12 101 GLU A N 1
ATOM 777 C CA . GLU A 1 101 ? -15.023 11.227 3.531 1 91.12 101 GLU A CA 1
ATOM 778 C C . GLU A 1 101 ? -16.25 11.805 2.842 1 91.12 101 GLU A C 1
ATOM 780 O O . GLU A 1 101 ? -17.172 12.281 3.504 1 91.12 101 GLU A O 1
ATOM 785 N N . GLU A 1 102 ? -16.281 11.742 1.518 1 91.38 102 GLU A N 1
ATOM 786 C CA . GLU A 1 102 ? -17.312 12.438 0.753 1 91.38 102 GLU A CA 1
ATOM 787 C C . GLU A 1 102 ? -17.969 11.5 -0.258 1 91.38 102 GLU A C 1
ATOM 789 O O . GLU A 1 102 ? -17.297 10.688 -0.895 1 91.38 102 GLU A O 1
ATOM 794 N N . THR A 1 103 ? -19.25 11.617 -0.483 1 89.25 103 THR A N 1
ATOM 795 C CA . THR A 1 103 ? -19.969 10.734 -1.394 1 89.25 103 THR A CA 1
ATOM 796 C C . THR A 1 103 ? -20.359 11.477 -2.664 1 89.25 103 THR A C 1
ATOM 798 O O . THR A 1 103 ? -20.656 10.852 -3.691 1 89.25 103 THR A O 1
ATOM 801 N N . ALA A 1 104 ? -20.422 12.789 -2.561 1 90.25 104 ALA A N 1
ATOM 802 C CA . ALA A 1 104 ? -20.812 13.555 -3.744 1 90.25 104 ALA A CA 1
ATOM 803 C C . ALA A 1 104 ? -19.797 13.383 -4.871 1 90.25 104 ALA A C 1
ATOM 805 O O . ALA A 1 104 ? -18.594 13.367 -4.625 1 90.25 104 ALA A O 1
ATOM 806 N N . ALA A 1 105 ? -20.234 13.258 -6.047 1 84.69 105 ALA A N 1
ATOM 807 C CA . ALA A 1 105 ? -19.375 13.078 -7.219 1 84.69 105 ALA A CA 1
ATOM 808 C C . ALA A 1 105 ? -18.562 14.336 -7.5 1 84.69 105 ALA A C 1
ATOM 810 O O . ALA A 1 105 ? -17.391 14.25 -7.891 1 84.69 105 ALA A O 1
ATOM 811 N N . GLN A 1 106 ? -19.25 15.438 -7.344 1 88.62 106 GLN A N 1
ATOM 812 C CA . GLN A 1 106 ? -18.562 16.703 -7.574 1 88.62 106 GLN A CA 1
ATOM 813 C C . GLN A 1 106 ? -18.438 17.5 -6.277 1 88.62 106 GLN A C 1
ATOM 815 O O . GLN A 1 106 ? -19.422 17.75 -5.594 1 88.62 106 GLN A O 1
ATOM 820 N N . LEU A 1 107 ? -17.266 17.766 -5.953 1 91.19 107 LEU A N 1
ATOM 821 C CA . LEU A 1 107 ? -16.953 18.562 -4.77 1 91.19 107 LEU A CA 1
ATOM 822 C C . LEU A 1 107 ? -16.344 19.906 -5.156 1 91.19 107 LEU A C 1
ATOM 824 O O . LEU A 1 107 ? -15.516 19.969 -6.066 1 91.19 107 LEU A O 1
ATOM 828 N N . ASP A 1 108 ? -16.828 20.938 -4.621 1 90.88 108 ASP A N 1
ATOM 829 C CA . ASP A 1 108 ? -16.219 22.25 -4.852 1 90.88 108 ASP A CA 1
ATOM 830 C C . ASP A 1 108 ? -15 22.453 -3.957 1 90.88 108 ASP A C 1
ATOM 832 O O . ASP A 1 108 ? -15 23.312 -3.082 1 90.88 108 ASP A O 1
ATOM 836 N N . LEU A 1 109 ? -14.031 21.781 -4.262 1 91.62 109 LEU A N 1
ATOM 837 C CA . LEU A 1 109 ? -12.812 21.781 -3.469 1 91.62 109 LEU A CA 1
ATOM 838 C C . LEU A 1 109 ? -12.102 23.125 -3.57 1 91.62 109 LEU A C 1
ATOM 840 O O . LEU A 1 109 ? -11.578 23.641 -2.576 1 91.62 109 LEU A O 1
ATOM 844 N N . LYS A 1 110 ? -12.109 23.656 -4.703 1 91.31 110 LYS A N 1
ATOM 845 C CA . LYS A 1 110 ? -11.406 24.922 -4.926 1 91.31 110 LYS A CA 1
ATOM 846 C C . LYS A 1 110 ? -11.93 26.016 -3.994 1 91.31 110 LYS A C 1
ATOM 848 O O . LYS A 1 110 ? -11.148 26.672 -3.303 1 91.31 110 LYS A O 1
ATOM 853 N N . THR A 1 111 ? -13.219 26.156 -3.998 1 91.12 111 THR A N 1
ATOM 854 C CA . THR A 1 111 ? -13.828 27.172 -3.145 1 91.12 111 THR A CA 1
ATOM 855 C C . THR A 1 111 ? -13.594 26.844 -1.672 1 91.12 111 THR A C 1
ATOM 857 O O . THR A 1 111 ? -13.258 27.734 -0.883 1 91.12 111 THR A O 1
ATOM 860 N N . ALA A 1 112 ? -13.742 25.625 -1.293 1 92.62 112 ALA A N 1
ATOM 861 C CA . ALA A 1 112 ? -13.57 25.203 0.095 1 92.62 112 ALA A CA 1
ATOM 862 C C . ALA A 1 112 ? -12.164 25.5 0.594 1 92.62 112 ALA A C 1
ATOM 864 O O . ALA A 1 112 ? -11.984 26.016 1.702 1 92.62 112 ALA A O 1
ATOM 865 N N . LEU A 1 113 ? -11.188 25.25 -0.204 1 93.94 113 LEU A N 1
ATOM 866 C CA . LEU A 1 113 ? -9.797 25.422 0.185 1 93.94 113 LEU A CA 1
ATOM 867 C C . LEU A 1 113 ? -9.445 26.906 0.277 1 93.94 113 LEU A C 1
ATOM 869 O O . LEU A 1 113 ? -8.711 27.328 1.171 1 93.94 113 LEU A O 1
ATOM 873 N N . LYS A 1 114 ? -9.984 27.625 -0.588 1 90.19 114 LYS A N 1
ATOM 874 C CA . LYS A 1 114 ? -9.719 29.062 -0.587 1 90.19 114 LYS A CA 1
ATOM 875 C C . LYS A 1 114 ? -10.297 29.734 0.663 1 90.19 114 LYS A C 1
ATOM 877 O O . LYS A 1 114 ? -9.641 30.578 1.274 1 90.19 114 LYS A O 1
ATOM 882 N N . GLU A 1 115 ? -11.383 29.297 1.061 1 89.88 115 GLU A N 1
ATOM 883 C CA . GLU A 1 115 ? -12.094 29.938 2.17 1 89.88 115 GLU A CA 1
ATOM 884 C C . GLU A 1 115 ? -11.5 29.516 3.512 1 89.88 115 GLU A C 1
ATOM 886 O O . GLU A 1 115 ? -11.766 30.141 4.539 1 89.88 115 GLU A O 1
ATOM 891 N N . THR A 1 116 ? -10.781 28.469 3.605 1 92.31 116 THR A N 1
ATOM 892 C CA . THR A 1 116 ? -10.305 27.953 4.891 1 92.31 116 THR A CA 1
ATOM 893 C C . THR A 1 116 ? -8.781 27.969 4.949 1 92.31 116 THR A C 1
ATOM 895 O O . THR A 1 116 ? -8.195 27.562 5.953 1 92.31 116 THR A O 1
ATOM 898 N N . ASP A 1 117 ? -8.094 28.406 4.035 1 89.75 117 ASP A N 1
ATOM 899 C CA . ASP A 1 117 ? -6.637 28.406 3.938 1 89.75 117 ASP A CA 1
ATOM 900 C C . ASP A 1 117 ? -6.082 26.984 4.078 1 89.75 117 ASP A C 1
ATOM 902 O O . ASP A 1 117 ? -5.078 26.781 4.758 1 89.75 117 ASP A O 1
ATOM 906 N N . LEU A 1 118 ? -6.875 26.047 3.686 1 95.75 118 LEU A N 1
ATOM 907 C CA . LEU A 1 118 ? -6.445 24.641 3.637 1 95.75 118 LEU A CA 1
ATOM 908 C C . LEU A 1 118 ? -5.859 24.312 2.27 1 95.75 118 LEU A C 1
ATOM 910 O O . LEU A 1 118 ? -6.07 25.047 1.3 1 95.75 118 LEU A O 1
ATOM 914 N N . MET A 1 119 ? -5.074 23.328 2.277 1 96.25 119 MET A N 1
ATOM 915 C CA . MET A 1 119 ? -4.617 22.766 1.008 1 96.25 119 MET A CA 1
ATOM 916 C C . MET A 1 119 ? -4.902 21.266 0.935 1 96.25 119 MET A C 1
ATOM 918 O O . MET A 1 119 ? -5 20.594 1.966 1 96.25 119 MET A O 1
ATOM 922 N N . LEU A 1 120 ? -5 20.797 -0.307 1 96.94 120 LEU A N 1
ATOM 923 C CA . LEU A 1 120 ? -5.191 19.375 -0.558 1 96.94 120 LEU A CA 1
ATOM 924 C C . LEU A 1 120 ? -3.859 18.641 -0.533 1 96.94 120 LEU A C 1
ATOM 926 O O . LEU A 1 120 ? -2.93 19 -1.259 1 96.94 120 LEU A O 1
ATOM 930 N N . VAL A 1 121 ? -3.785 17.672 0.295 1 96.88 121 VAL A N 1
ATOM 931 C CA . VAL A 1 121 ? -2.58 16.859 0.419 1 96.88 121 VAL A CA 1
ATOM 932 C C . VAL A 1 121 ? -2.697 15.625 -0.465 1 96.88 121 VAL A C 1
ATOM 934 O O . VAL A 1 121 ? -1.733 15.234 -1.124 1 96.88 121 VAL A O 1
ATOM 937 N N . GLY A 1 122 ? -3.803 15.016 -0.432 1 96.12 122 GLY A N 1
ATOM 938 C CA . GLY A 1 122 ? -4.047 13.82 -1.22 1 96.12 122 GLY A CA 1
ATOM 939 C C . GLY A 1 122 ? -5.523 13.516 -1.407 1 96.12 122 GLY A C 1
ATOM 940 O O . GLY A 1 122 ? -6.352 13.93 -0.598 1 96.12 122 GLY A O 1
ATOM 941 N N . LYS A 1 123 ? -5.809 12.82 -2.467 1 94.75 123 LYS A N 1
ATOM 942 C CA . LYS A 1 123 ? -7.172 12.422 -2.797 1 94.75 123 LYS A CA 1
ATOM 943 C C . LYS A 1 123 ? -7.223 10.969 -3.262 1 94.75 123 LYS A C 1
ATOM 945 O O . LYS A 1 123 ? -6.406 10.547 -4.082 1 94.75 123 LYS A O 1
ATOM 950 N N . GLN A 1 124 ? -8.133 10.234 -2.629 1 89.88 124 GLN A N 1
ATOM 951 C CA . GLN A 1 124 ? -8.406 8.852 -3.031 1 89.88 124 GLN A CA 1
ATOM 952 C C . GLN A 1 124 ? -9.875 8.664 -3.383 1 89.88 124 GLN A C 1
ATOM 954 O O . GLN A 1 124 ? -10.742 9.328 -2.814 1 89.88 124 GLN A O 1
ATOM 959 N N . ILE A 1 125 ? -10.117 7.809 -4.328 1 85.5 125 ILE A N 1
ATOM 960 C CA . ILE A 1 125 ? -11.469 7.418 -4.691 1 85.5 125 ILE A CA 1
ATOM 961 C C . ILE A 1 125 ? -11.602 5.898 -4.652 1 85.5 125 ILE A C 1
ATOM 963 O O . ILE A 1 125 ? -10.758 5.18 -5.199 1 85.5 125 ILE A O 1
ATOM 967 N N . ASP A 1 126 ? -12.555 5.457 -3.867 1 78.94 126 ASP A N 1
ATOM 968 C CA . ASP A 1 126 ? -12.711 4.008 -3.783 1 78.94 126 ASP A CA 1
ATOM 969 C C . ASP A 1 126 ? -13.617 3.488 -4.895 1 78.94 126 ASP A C 1
ATOM 971 O O . ASP A 1 126 ? -14.094 4.262 -5.727 1 78.94 126 ASP A O 1
ATOM 975 N N . SER A 1 127 ? -13.859 2.193 -4.98 1 70.06 127 SER A N 1
ATOM 976 C CA . SER A 1 127 ? -14.562 1.537 -6.078 1 70.06 127 SER A CA 1
ATOM 977 C C . SER A 1 127 ? -16.031 1.958 -6.117 1 70.06 127 SER A C 1
ATOM 979 O O . SER A 1 127 ? -16.688 1.842 -7.156 1 70.06 127 SER A O 1
ATOM 981 N N . SER A 1 128 ? -16.578 2.463 -5.016 1 72.12 128 SER A N 1
ATOM 982 C CA . SER A 1 128 ? -17.984 2.887 -4.957 1 72.12 128 SER A CA 1
ATOM 983 C C . SER A 1 128 ? -18.141 4.328 -5.422 1 72.12 128 SER A C 1
ATOM 985 O O . SER A 1 128 ? -19.266 4.805 -5.609 1 72.12 128 SER A O 1
ATOM 987 N N . GLY A 1 129 ? -17.031 4.996 -5.637 1 78.75 129 GLY A N 1
ATOM 988 C CA . GLY A 1 129 ? -17.062 6.391 -6.043 1 78.75 129 GLY A CA 1
ATOM 989 C C . GLY A 1 129 ? -16.922 7.352 -4.879 1 78.75 129 GLY A C 1
ATOM 990 O O . GLY A 1 129 ? -16.906 8.57 -5.07 1 78.75 129 GLY A O 1
ATOM 991 N N . LYS A 1 130 ? -16.859 6.863 -3.732 1 86.12 130 LYS A N 1
ATOM 992 C CA . LYS A 1 130 ? -16.609 7.695 -2.561 1 86.12 130 LYS A CA 1
ATOM 993 C C . LYS A 1 130 ? -15.211 8.312 -2.617 1 86.12 130 LYS A C 1
ATOM 995 O O . LYS A 1 130 ? -14.242 7.637 -2.992 1 86.12 130 LYS A O 1
ATOM 1000 N N . SER A 1 131 ? -15.148 9.562 -2.191 1 91.62 131 SER A N 1
ATOM 1001 C CA . SER A 1 131 ? -13.867 10.266 -2.207 1 91.62 131 SER A CA 1
ATOM 1002 C C . SER A 1 131 ? -13.328 10.461 -0.793 1 91.62 131 SER A C 1
ATOM 1004 O O . SER A 1 131 ? -14.094 10.75 0.132 1 91.62 131 SER A O 1
ATOM 1006 N N . TYR A 1 132 ? -12.102 10.352 -0.624 1 93 132 TYR A N 1
ATOM 1007 C CA . TYR A 1 132 ? -11.359 10.641 0.596 1 93 132 TYR A CA 1
ATOM 1008 C C . TYR A 1 132 ? -10.344 11.758 0.362 1 93 132 TYR A C 1
ATOM 1010 O O . TYR A 1 132 ? -9.492 11.656 -0.527 1 93 132 TYR A O 1
ATOM 1018 N N . LEU A 1 133 ? -10.414 12.828 1.106 1 95.69 133 LEU A N 1
ATOM 1019 C CA . LEU A 1 133 ? -9.539 13.984 0.948 1 95.69 133 LEU A CA 1
ATOM 1020 C C . LEU A 1 133 ? -8.727 14.234 2.217 1 95.69 133 LEU A C 1
ATOM 1022 O O . LEU A 1 133 ? -9.289 14.312 3.311 1 95.69 133 LEU A O 1
ATOM 1026 N N . LEU A 1 134 ? -7.488 14.273 2.049 1 96.81 134 LEU A N 1
ATOM 1027 C CA . LEU A 1 134 ? -6.609 14.695 3.131 1 96.81 134 LEU A CA 1
ATOM 1028 C C . LEU A 1 134 ? -6.223 16.172 2.969 1 96.81 134 LEU A C 1
ATOM 1030 O O . LEU A 1 134 ? -5.672 16.562 1.938 1 96.81 134 LEU A O 1
ATOM 1034 N N . LEU A 1 135 ? -6.57 16.938 3.984 1 96.88 135 LEU A N 1
ATOM 1035 C CA . LEU A 1 135 ? -6.32 18.375 3.949 1 96.88 135 LEU A CA 1
ATOM 1036 C C . LEU A 1 135 ? -5.391 18.781 5.082 1 96.88 135 LEU A C 1
ATOM 1038 O O . LEU A 1 135 ? -5.309 18.109 6.109 1 96.88 135 LEU A O 1
ATOM 1042 N N . LYS A 1 136 ? -4.727 19.844 4.859 1 96.56 136 LYS A N 1
ATOM 1043 C CA . LYS A 1 136 ? -3.918 20.438 5.918 1 96.56 136 LYS A CA 1
ATOM 1044 C C . LYS A 1 136 ? -3.906 21.969 5.809 1 96.56 136 LYS A C 1
ATOM 1046 O O . LYS A 1 136 ? -4.223 22.516 4.754 1 96.56 136 LYS A O 1
ATOM 1051 N N . LYS A 1 137 ? -3.537 22.594 6.934 1 93.88 137 LYS A N 1
ATOM 1052 C CA . LYS A 1 137 ? -3.379 24.047 6.91 1 93.88 137 LYS A CA 1
ATOM 1053 C C . LYS A 1 137 ? -2.162 24.453 6.086 1 93.88 137 LYS A C 1
ATOM 1055 O O . LYS A 1 137 ? -1.119 23.797 6.141 1 93.88 137 LYS A O 1
ATOM 1060 N N . ARG A 1 138 ? -2.357 25.5 5.41 1 92.81 138 ARG A N 1
ATOM 1061 C CA . ARG A 1 138 ? -1.207 26.109 4.738 1 92.81 138 ARG A CA 1
ATOM 1062 C C . ARG A 1 138 ? -0.256 26.734 5.746 1 92.81 138 ARG A C 1
ATOM 1064 O O . ARG A 1 138 ? -0.694 27.391 6.699 1 92.81 138 ARG A O 1
ATOM 1071 N N . ARG A 1 139 ? 0.982 26.438 5.605 1 91.12 139 ARG A N 1
ATOM 1072 C CA . ARG A 1 139 ? 2 27 6.488 1 91.12 139 ARG A CA 1
ATOM 1073 C C . ARG A 1 139 ? 3.17 27.562 5.688 1 91.12 139 ARG A C 1
ATOM 1075 O O . ARG A 1 139 ? 3.383 27.172 4.539 1 91.12 139 ARG A O 1
ATOM 1082 N N . LYS A 1 140 ? 3.754 28.469 6.375 1 87.88 140 LYS A N 1
ATOM 1083 C CA . LYS A 1 140 ? 4.984 28.969 5.777 1 87.88 140 LYS A CA 1
ATOM 1084 C C . LYS A 1 140 ? 6.066 27.891 5.75 1 87.88 140 LYS A C 1
ATOM 1086 O O . LYS A 1 140 ? 6.289 27.203 6.746 1 87.88 140 LYS A O 1
ATOM 1091 N N . ARG A 1 141 ? 6.676 27.828 4.637 1 86.38 141 ARG A N 1
ATOM 1092 C CA . ARG A 1 141 ? 7.688 26.797 4.449 1 86.38 141 ARG A CA 1
ATOM 1093 C C . ARG A 1 141 ? 8.984 27.156 5.172 1 86.38 141 ARG A C 1
ATOM 1095 O O . ARG A 1 141 ? 9.445 28.297 5.09 1 86.38 141 ARG A O 1
ATOM 1102 N N . ILE A 1 142 ? 9.43 26.219 5.957 1 84.31 142 ILE A N 1
ATOM 1103 C CA . ILE A 1 142 ? 10.781 26.297 6.512 1 84.31 142 ILE A CA 1
ATOM 1104 C C . ILE A 1 142 ? 11.711 25.391 5.727 1 84.31 142 ILE A C 1
ATOM 1106 O O . ILE A 1 142 ? 11.43 24.203 5.562 1 84.31 142 ILE A O 1
ATOM 1110 N N . GLU A 1 143 ? 12.758 26 5.203 1 88.56 143 GLU A N 1
ATOM 1111 C CA . GLU A 1 143 ? 13.664 25.203 4.383 1 88.56 143 GLU A CA 1
ATOM 1112 C C . GLU A 1 143 ? 14.383 24.141 5.215 1 88.56 143 GLU A C 1
ATOM 1114 O O . GLU A 1 143 ? 14.992 24.453 6.238 1 88.56 143 GLU A O 1
ATOM 1119 N N . PRO A 1 144 ? 14.281 23.031 4.785 1 92 144 PRO A N 1
ATOM 1120 C CA . PRO A 1 144 ? 14.945 21.953 5.516 1 92 144 PRO A CA 1
ATOM 1121 C C . PRO A 1 144 ? 16.438 21.875 5.211 1 92 144 PRO A C 1
ATOM 1123 O O . PRO A 1 144 ? 16.906 22.484 4.254 1 92 144 PRO A O 1
ATOM 1126 N N . ILE A 1 145 ? 17.125 21.234 6.109 1 91.25 145 ILE A N 1
ATOM 1127 C CA . ILE A 1 145 ? 18.484 20.812 5.797 1 91.25 145 ILE A CA 1
ATOM 1128 C C . ILE A 1 145 ? 18.438 19.578 4.887 1 91.25 145 ILE A C 1
ATOM 1130 O O . ILE A 1 145 ? 17.875 18.547 5.254 1 91.25 145 ILE A O 1
ATOM 1134 N N . VAL A 1 146 ? 19.078 19.734 3.725 1 93.62 146 VAL A N 1
ATOM 1135 C CA . VAL A 1 146 ? 19.016 18.656 2.742 1 93.62 146 VAL A CA 1
ATOM 1136 C C . VAL A 1 146 ? 20.25 17.781 2.852 1 93.62 146 VAL A C 1
ATOM 1138 O O . VAL A 1 146 ? 21.375 18.297 2.889 1 93.62 146 VAL A O 1
ATOM 1141 N N . ILE A 1 147 ? 20.016 16.562 2.988 1 89.69 147 ILE A N 1
ATOM 1142 C CA . ILE A 1 147 ? 21.094 15.57 2.914 1 89.69 147 ILE A CA 1
ATOM 1143 C C . ILE A 1 147 ? 20.844 14.641 1.73 1 89.69 147 ILE A C 1
ATOM 1145 O O . ILE A 1 147 ? 19.859 13.898 1.701 1 89.69 147 ILE A O 1
ATOM 1149 N N . GLN A 1 148 ? 21.75 14.688 0.759 1 90.38 148 GLN A N 1
ATOM 1150 C CA . GLN A 1 148 ? 21.703 13.766 -0.369 1 90.38 148 GLN A CA 1
ATOM 1151 C C . GLN A 1 148 ? 22.203 12.375 0.027 1 90.38 148 GLN A C 1
ATOM 1153 O O . GLN A 1 148 ? 23.266 12.25 0.633 1 90.38 148 GLN A O 1
ATOM 1158 N N . ILE A 1 149 ? 21.406 11.391 -0.324 1 83.19 149 ILE A N 1
ATOM 1159 C CA . ILE A 1 149 ? 21.812 10.039 0.054 1 83.19 149 ILE A CA 1
ATOM 1160 C C . ILE A 1 149 ? 21.781 9.133 -1.173 1 83.19 149 ILE A C 1
ATOM 1162 O O . ILE A 1 149 ? 21.109 9.43 -2.16 1 83.19 149 ILE A O 1
ATOM 1166 N N . THR A 1 150 ? 22.594 8.141 -1.089 1 76.81 150 THR A N 1
ATOM 1167 C CA . THR A 1 150 ? 22.703 7.148 -2.158 1 76.81 150 THR A CA 1
ATOM 1168 C C . THR A 1 150 ? 22.953 5.758 -1.585 1 76.81 150 THR A C 1
ATOM 1170 O O . THR A 1 150 ? 23.516 5.617 -0.5 1 76.81 150 THR A O 1
ATOM 1173 N N . GLY A 1 151 ? 22.438 4.789 -2.225 1 68.88 151 GLY A N 1
ATOM 1174 C CA . GLY A 1 151 ? 22.703 3.414 -1.838 1 68.88 151 GLY A CA 1
ATOM 1175 C C . GLY A 1 151 ? 24.031 2.891 -2.354 1 68.88 151 GLY A C 1
ATOM 1176 O O . GLY A 1 151 ? 24.453 1.787 -1.996 1 68.88 151 GLY A O 1
ATOM 1177 N N . LYS A 1 152 ? 24.719 3.68 -3.164 1 68.25 152 LYS A N 1
ATOM 1178 C CA . LYS A 1 152 ? 25.969 3.246 -3.787 1 68.25 152 LYS A CA 1
ATOM 1179 C C . LYS A 1 152 ? 27.109 3.26 -2.785 1 68.25 152 LYS A C 1
ATOM 1181 O O . LYS A 1 152 ? 28.062 2.475 -2.902 1 68.25 152 LYS A O 1
ATOM 1186 N N . ASP A 1 153 ? 27.109 4.262 -1.92 1 69.5 153 ASP A N 1
ATOM 1187 C CA . ASP A 1 153 ? 28.094 4.324 -0.842 1 69.5 153 ASP A CA 1
ATOM 1188 C C . ASP A 1 153 ? 27.5 4.973 0.405 1 69.5 153 ASP A C 1
ATOM 1190 O O . ASP A 1 153 ? 26.406 5.527 0.359 1 69.5 153 ASP A O 1
ATOM 1194 N N . PHE A 1 154 ? 28.203 4.844 1.549 1 70.56 154 PHE A N 1
ATOM 1195 C CA . PHE A 1 154 ? 27.672 5.328 2.818 1 70.56 154 PHE A CA 1
ATOM 1196 C C . PHE A 1 154 ? 28.484 6.512 3.326 1 70.56 154 PHE A C 1
ATOM 1198 O O . PHE A 1 154 ? 28.578 6.734 4.535 1 70.56 154 PHE A O 1
ATOM 1205 N N . SER A 1 155 ? 28.984 7.301 2.338 1 79.06 155 SER A N 1
ATOM 1206 C CA . SER A 1 155 ? 29.812 8.438 2.727 1 79.06 155 SER A CA 1
ATOM 1207 C C . SER A 1 155 ? 28.984 9.523 3.395 1 79.06 155 SER A C 1
ATOM 1209 O O . SER A 1 155 ? 29.5 10.352 4.141 1 79.06 155 SER A O 1
ATOM 1211 N N . TRP A 1 156 ? 27.734 9.5 3.158 1 83.25 156 TRP A N 1
ATOM 1212 C CA . TRP A 1 156 ? 26.812 10.508 3.689 1 83.25 156 TRP A CA 1
ATOM 1213 C C . TRP A 1 156 ? 26.406 10.164 5.117 1 83.25 156 TRP A C 1
ATOM 1215 O O . TRP A 1 156 ? 25.859 11.008 5.828 1 83.25 156 TRP A O 1
ATOM 1225 N N . LEU A 1 157 ? 26.578 9.07 5.637 1 77.12 157 LEU A N 1
ATOM 1226 C CA . LEU A 1 157 ? 26.016 8.531 6.871 1 77.12 157 LEU A CA 1
ATOM 1227 C C . LEU A 1 157 ? 26.5 9.328 8.078 1 77.12 157 LEU A C 1
ATOM 1229 O O . LEU A 1 157 ? 25.703 9.703 8.945 1 77.12 157 LEU A O 1
ATOM 1233 N N . GLU A 1 158 ? 27.828 9.516 8.141 1 78.88 158 GLU A N 1
ATOM 1234 C CA . GLU A 1 158 ? 28.391 10.234 9.289 1 78.88 158 GLU A CA 1
ATOM 1235 C C . GLU A 1 158 ? 27.844 11.656 9.367 1 78.88 158 GLU A C 1
ATOM 1237 O O . GLU A 1 158 ? 27.516 12.148 10.453 1 78.88 158 GLU A O 1
ATOM 1242 N N . ASN A 1 159 ? 27.828 12.297 8.242 1 84.94 159 ASN A N 1
ATOM 1243 C CA . ASN A 1 159 ? 27.25 13.633 8.203 1 84.94 159 ASN A CA 1
ATOM 1244 C C . ASN A 1 159 ? 25.781 13.617 8.625 1 84.94 159 ASN A C 1
ATOM 1246 O O . ASN A 1 159 ? 25.344 14.492 9.375 1 84.94 159 ASN A O 1
ATOM 1250 N N . ALA A 1 160 ? 25 12.703 8.117 1 82.44 160 ALA A N 1
ATOM 1251 C CA . ALA A 1 160 ? 23.578 12.57 8.477 1 82.44 160 ALA A CA 1
ATOM 1252 C C . ALA A 1 160 ? 23.422 12.422 9.984 1 82.44 160 ALA A C 1
ATOM 1254 O O . ALA A 1 160 ? 22.578 13.078 10.594 1 82.44 160 ALA A O 1
ATOM 1255 N N . LYS A 1 161 ? 24.219 11.602 10.578 1 75.25 161 LYS A N 1
ATOM 1256 C CA . LYS A 1 161 ? 24.172 11.398 12.016 1 75.25 161 LYS A CA 1
ATOM 1257 C C . LYS A 1 161 ? 24.453 12.695 12.773 1 75.25 161 LYS A C 1
ATOM 1259 O O . LYS A 1 161 ? 23.766 13.016 13.742 1 75.25 161 LYS A O 1
ATOM 1264 N N . ALA A 1 162 ? 25.453 13.328 12.32 1 82.44 162 ALA A N 1
ATOM 1265 C CA . ALA A 1 162 ? 25.828 14.586 12.961 1 82.44 162 ALA A CA 1
ATOM 1266 C C . ALA A 1 162 ? 24.719 15.617 12.875 1 82.44 162 ALA A C 1
ATOM 1268 O O . ALA A 1 162 ? 24.406 16.297 13.859 1 82.44 162 ALA A O 1
ATOM 1269 N N . VAL A 1 163 ? 24.141 15.703 11.727 1 83.94 163 VAL A N 1
ATOM 1270 C CA . VAL A 1 163 ? 23.078 16.672 11.5 1 83.94 163 VAL A CA 1
ATOM 1271 C C . VAL A 1 163 ? 21.859 16.328 12.359 1 83.94 163 VAL A C 1
ATOM 1273 O O . VAL A 1 163 ? 21.266 17.203 12.984 1 83.94 163 VAL A O 1
ATOM 1276 N N . LEU A 1 164 ? 21.5 15.086 12.383 1 80.75 164 LEU A N 1
ATOM 1277 C CA . LEU A 1 164 ? 20.344 14.641 13.148 1 80.75 164 LEU A CA 1
ATOM 1278 C C . LEU A 1 164 ? 20.547 14.891 14.641 1 80.75 164 LEU A C 1
ATOM 1280 O O . LEU A 1 164 ? 19.609 15.281 15.344 1 80.75 164 LEU A O 1
ATOM 1284 N N . LYS A 1 165 ? 21.719 14.648 15.047 1 75.38 165 LYS A N 1
ATOM 1285 C CA . LYS A 1 165 ? 22.016 14.898 16.453 1 75.38 165 LYS A CA 1
ATOM 1286 C C . LYS A 1 165 ? 21.906 16.391 16.781 1 75.38 165 LYS A C 1
ATOM 1288 O O . LYS A 1 165 ? 21.391 16.75 17.844 1 75.38 165 LYS A O 1
ATOM 1293 N N . LYS A 1 166 ? 22.375 17.156 15.93 1 77.5 166 LYS A N 1
ATOM 1294 C CA . LYS A 1 166 ? 22.391 18.594 16.141 1 77.5 166 LYS A CA 1
ATOM 1295 C C . LYS A 1 166 ? 20.969 19.172 16.062 1 77.5 166 LYS A C 1
ATOM 1297 O O . LYS A 1 166 ? 20.578 19.984 16.906 1 77.5 166 LYS A O 1
ATOM 1302 N N . PHE A 1 167 ? 20.203 18.766 15.156 1 66.94 167 PHE A N 1
ATOM 1303 C CA . PHE A 1 167 ? 18.969 19.484 14.828 1 66.94 167 PHE A CA 1
ATOM 1304 C C . PHE A 1 167 ? 17.766 18.828 15.492 1 66.94 167 PHE A C 1
ATOM 1306 O O . PHE A 1 167 ? 16.656 19.375 15.469 1 66.94 167 PHE A O 1
ATOM 1313 N N . ASP A 1 168 ? 17.844 17.625 15.883 1 62.06 168 ASP A N 1
ATOM 1314 C CA . ASP A 1 168 ? 16.781 17.109 16.75 1 62.06 168 ASP A CA 1
ATOM 1315 C C . ASP A 1 168 ? 16.453 18.109 17.859 1 62.06 168 ASP A C 1
ATOM 1317 O O . ASP A 1 168 ? 15.289 18.234 18.25 1 62.06 168 ASP A O 1
ATOM 1321 N N . ARG A 1 169 ? 17.359 19.062 18.078 1 58.69 169 ARG A N 1
ATOM 1322 C CA . ARG A 1 169 ? 17.234 20.016 19.172 1 58.69 169 ARG A CA 1
ATOM 1323 C C . ARG A 1 169 ? 16.609 21.312 18.703 1 58.69 169 ARG A C 1
ATOM 1325 O O . ARG A 1 169 ? 15.914 22 19.469 1 58.69 169 ARG A O 1
ATOM 1332 N N . GLU A 1 170 ? 16.859 21.688 17.516 1 61.91 170 GLU A N 1
ATOM 1333 C CA . GLU A 1 170 ? 16.5 23 17.016 1 61.91 170 GLU A CA 1
ATOM 1334 C C . GLU A 1 170 ? 15.203 22.953 16.203 1 61.91 170 GLU A C 1
ATOM 1336 O O . GLU A 1 170 ? 14.773 23.969 15.648 1 61.91 170 GLU A O 1
ATOM 1341 N N . SER A 1 171 ? 14.547 21.984 16.188 1 68.81 171 SER A N 1
ATOM 1342 C CA . SER A 1 171 ? 13.273 21.812 15.5 1 68.81 171 SER A CA 1
ATOM 1343 C C . SER A 1 171 ? 13.43 22 13.992 1 68.81 171 SER A C 1
ATOM 1345 O O . SER A 1 171 ? 12.461 22.328 13.305 1 68.81 171 SER A O 1
ATOM 1347 N N . GLN A 1 172 ? 14.719 22.031 13.523 1 80.31 172 GLN A N 1
ATOM 1348 C CA . GLN A 1 172 ? 14.906 22.125 12.078 1 80.31 172 GLN A CA 1
ATOM 1349 C C . GLN A 1 172 ? 14.672 20.781 11.398 1 80.31 172 GLN A C 1
ATOM 1351 O O . GLN A 1 172 ? 15.148 19.75 11.883 1 80.31 172 GLN A O 1
ATOM 1356 N N . GLU A 1 173 ? 14.016 20.844 10.328 1 88 173 GLU A N 1
ATOM 1357 C CA . GLU A 1 173 ? 13.68 19.625 9.609 1 88 173 GLU A CA 1
ATOM 1358 C C . GLU A 1 173 ? 14.828 19.172 8.719 1 88 173 GLU A C 1
ATOM 1360 O O . GLU A 1 173 ? 15.492 20 8.086 1 88 173 GLU A O 1
ATOM 1365 N N . VAL A 1 174 ? 15.117 17.953 8.781 1 88.31 174 VAL A N 1
ATOM 1366 C CA . VAL A 1 174 ? 16.094 17.344 7.887 1 88.31 174 VAL A CA 1
ATOM 1367 C C . VAL A 1 174 ? 15.383 16.594 6.77 1 88.31 174 VAL A C 1
ATOM 1369 O O . VAL A 1 174 ? 14.43 15.844 7.023 1 88.31 174 VAL A O 1
ATOM 1372 N N . LEU A 1 175 ? 15.812 16.844 5.516 1 91.25 175 LEU A N 1
ATOM 1373 C CA . LEU A 1 175 ? 15.242 16.188 4.34 1 91.25 175 LEU A CA 1
ATOM 1374 C C . LEU A 1 175 ? 16.281 15.312 3.648 1 91.25 175 LEU A C 1
ATOM 1376 O O . LEU A 1 175 ? 17.281 15.812 3.129 1 91.25 175 LEU A O 1
ATOM 1380 N N . PHE A 1 176 ? 16.062 14.047 3.678 1 88.75 176 PHE A N 1
ATOM 1381 C CA . PHE A 1 176 ? 16.891 13.117 2.941 1 88.75 176 PHE A CA 1
ATOM 1382 C C . PHE A 1 176 ? 16.422 12.977 1.502 1 88.75 176 PHE A C 1
ATOM 1384 O O . PHE A 1 176 ? 15.234 12.734 1.257 1 88.75 176 PHE A O 1
ATOM 1391 N N . VAL A 1 177 ? 17.328 13.125 0.545 1 91.31 177 VAL A N 1
ATOM 1392 C CA . VAL A 1 177 ? 16.938 13.086 -0.862 1 91.31 177 VAL A CA 1
ATOM 1393 C C . VAL A 1 177 ? 17.781 12.047 -1.601 1 91.31 177 VAL A C 1
ATOM 1395 O O . VAL A 1 177 ? 19 12.023 -1.474 1 91.31 177 VAL A O 1
ATOM 1398 N N . SER A 1 178 ? 17.156 11.156 -2.193 1 88.69 178 SER A N 1
ATOM 1399 C CA . SER A 1 178 ? 17.781 10.219 -3.121 1 88.69 178 SER A CA 1
ATOM 1400 C C . SER A 1 178 ? 17.188 10.344 -4.52 1 88.69 178 SER A C 1
ATOM 1402 O O . SER A 1 178 ? 15.961 10.344 -4.68 1 88.69 178 SER A O 1
ATOM 1404 N N . GLN A 1 179 ? 17.984 10.508 -5.492 1 88.38 179 GLN A N 1
ATOM 1405 C CA . GLN A 1 179 ? 17.516 10.633 -6.863 1 88.38 179 GLN A CA 1
ATOM 1406 C C . GLN A 1 179 ? 18.312 9.742 -7.805 1 88.38 179 GLN A C 1
ATOM 1408 O O . GLN A 1 179 ? 19.547 9.688 -7.723 1 88.38 179 GLN A O 1
ATOM 1413 N N . GLY A 1 180 ? 17.516 9.141 -8.695 1 78.12 180 GLY A N 1
ATOM 1414 C CA . GLY A 1 180 ? 18.156 8.422 -9.781 1 78.12 180 GLY A CA 1
ATOM 1415 C C . GLY A 1 180 ? 18.406 6.961 -9.469 1 78.12 180 GLY A C 1
ATOM 1416 O O . GLY A 1 180 ? 19.125 6.277 -10.211 1 78.12 180 GLY A O 1
ATOM 1417 N N . GLU A 1 181 ? 18.047 6.582 -8.32 1 74.69 181 GLU A N 1
ATOM 1418 C CA . GLU A 1 181 ? 18.172 5.172 -7.965 1 74.69 181 GLU A CA 1
ATOM 1419 C C . GLU A 1 181 ? 16.812 4.5 -7.895 1 74.69 181 GLU A C 1
ATOM 1421 O O . GLU A 1 181 ? 15.828 5.117 -7.473 1 74.69 181 GLU A O 1
ATOM 1426 N N . GLU A 1 182 ? 16.734 3.359 -8.492 1 65.5 182 GLU A N 1
ATOM 1427 C CA . GLU A 1 182 ? 15.445 2.658 -8.523 1 65.5 182 GLU A CA 1
ATOM 1428 C C . GLU A 1 182 ? 15.109 2.066 -7.16 1 65.5 182 GLU A C 1
ATOM 1430 O O . GLU A 1 182 ? 13.93 1.934 -6.809 1 65.5 182 GLU A O 1
ATOM 1435 N N . SER A 1 183 ? 16.156 1.585 -6.582 1 60.31 183 SER A N 1
ATOM 1436 C CA . SER A 1 183 ? 15.914 0.937 -5.297 1 60.31 183 SER A CA 1
ATOM 1437 C C . SER A 1 183 ? 16.875 1.448 -4.227 1 60.31 183 SER A C 1
ATOM 1439 O O . SER A 1 183 ? 18.031 1.74 -4.512 1 60.31 183 SER A O 1
ATOM 1441 N N . LEU A 1 184 ? 16.391 2.047 -3.248 1 57.62 184 LEU A N 1
ATOM 1442 C CA . LEU A 1 184 ? 17.172 2.426 -2.07 1 57.62 184 LEU A CA 1
ATOM 1443 C C . LEU A 1 184 ? 16.453 1.993 -0.792 1 57.62 184 LEU A C 1
ATOM 1445 O O . LEU A 1 184 ? 15.227 2.033 -0.716 1 57.62 184 LEU A O 1
ATOM 1449 N N . GLY A 1 185 ? 17.125 1.117 -0.015 1 60.56 185 GLY A N 1
ATOM 1450 C CA . GLY A 1 185 ? 16.562 0.728 1.27 1 60.56 185 GLY A CA 1
ATOM 1451 C C . GLY A 1 185 ? 16.141 1.91 2.115 1 60.56 185 GLY A C 1
ATOM 1452 O O . GLY A 1 185 ? 16.375 1.938 3.324 1 60.56 185 GLY A O 1
ATOM 1453 N N . LEU A 1 186 ? 15.609 2.922 1.368 1 61.56 186 LEU A N 1
ATOM 1454 C CA . LEU A 1 186 ? 15.289 4.184 2.023 1 61.56 186 LEU A CA 1
ATOM 1455 C C . LEU A 1 186 ? 14.141 4.004 3.01 1 61.56 186 LEU A C 1
ATOM 1457 O O . LEU A 1 186 ? 14.141 4.598 4.09 1 61.56 186 LEU A O 1
ATOM 1461 N N . THR A 1 187 ? 13.234 3.105 2.656 1 62.97 187 THR A N 1
ATOM 1462 C CA . THR A 1 187 ? 12.086 2.939 3.537 1 62.97 187 THR A CA 1
ATOM 1463 C C . THR A 1 187 ? 12.523 2.436 4.91 1 62.97 187 THR A C 1
ATOM 1465 O O . THR A 1 187 ? 12.094 2.969 5.938 1 62.97 187 THR A O 1
ATOM 1468 N N . GLY A 1 188 ? 13.359 1.434 4.91 1 60.72 188 GLY A N 1
ATOM 1469 C CA . GLY A 1 188 ? 13.867 0.931 6.176 1 60.72 188 GLY A CA 1
ATOM 1470 C C . GLY A 1 188 ? 14.695 1.95 6.93 1 60.72 188 GLY A C 1
ATOM 1471 O O . GLY A 1 188 ? 14.531 2.119 8.141 1 60.72 188 GLY A O 1
ATOM 1472 N N . PHE A 1 189 ? 15.539 2.619 6.176 1 63.5 189 PHE A N 1
ATOM 1473 C CA . PHE A 1 189 ? 16.391 3.652 6.762 1 63.5 189 PHE A CA 1
ATOM 1474 C C . PHE A 1 189 ? 15.547 4.715 7.453 1 63.5 189 PHE A C 1
ATOM 1476 O O . PHE A 1 189 ? 15.797 5.066 8.609 1 63.5 189 PHE A O 1
ATOM 1483 N N . MET A 1 190 ? 14.523 5.074 6.789 1 63.72 190 MET A N 1
ATOM 1484 C CA . MET A 1 190 ? 13.695 6.156 7.32 1 63.72 190 MET A CA 1
ATOM 1485 C C . MET A 1 190 ? 12.875 5.684 8.516 1 63.72 190 MET A C 1
ATOM 1487 O O . MET A 1 190 ? 12.609 6.453 9.438 1 63.72 190 MET A O 1
ATOM 1491 N N . THR A 1 191 ? 12.477 4.504 8.414 1 61.72 191 THR A N 1
ATOM 1492 C CA . THR A 1 191 ? 11.758 3.965 9.562 1 61.72 191 THR A CA 1
ATOM 1493 C C . THR A 1 191 ? 12.625 4.023 10.82 1 61.72 191 THR A C 1
ATOM 1495 O O . THR A 1 191 ? 12.141 4.367 11.898 1 61.72 191 THR A O 1
ATOM 1498 N N . CYS A 1 192 ? 13.914 3.729 10.609 1 62.44 192 CYS A N 1
ATOM 1499 C CA . CYS A 1 192 ? 14.836 3.797 11.742 1 62.44 192 CYS A CA 1
ATOM 1500 C C . CYS A 1 192 ? 14.992 5.23 12.234 1 62.44 192 CYS A C 1
ATOM 1502 O O . CYS A 1 192 ? 14.961 5.488 13.438 1 62.44 192 CYS A O 1
ATOM 1504 N N . ILE A 1 193 ? 15.156 6.172 11.383 1 66.06 193 ILE A N 1
ATOM 1505 C CA . ILE A 1 193 ? 15.375 7.574 11.719 1 66.06 193 ILE A CA 1
ATOM 1506 C C . ILE A 1 193 ? 14.156 8.141 12.43 1 66.06 193 ILE A C 1
ATOM 1508 O O . ILE A 1 193 ? 14.289 8.867 13.414 1 66.06 193 ILE A O 1
ATOM 1512 N N . ARG A 1 194 ? 13.016 7.734 11.953 1 65.12 194 ARG A N 1
ATOM 1513 C CA . ARG A 1 194 ? 11.781 8.297 12.484 1 65.12 194 ARG A CA 1
ATOM 1514 C C . ARG A 1 194 ? 11.508 7.785 13.891 1 65.12 194 ARG A C 1
ATOM 1516 O O . ARG A 1 194 ? 10.742 8.398 14.641 1 65.12 194 ARG A O 1
ATOM 1523 N N . ARG A 1 195 ? 12.117 6.691 14.156 1 60.59 195 ARG A N 1
ATOM 1524 C CA . ARG A 1 195 ? 12.031 6.203 15.531 1 60.59 195 ARG A CA 1
ATOM 1525 C C . ARG A 1 195 ? 12.875 7.055 16.469 1 60.59 195 ARG A C 1
ATOM 1527 O O . ARG A 1 195 ? 12.617 7.109 17.672 1 60.59 195 ARG A O 1
ATOM 1534 N N . GLU A 1 196 ? 13.82 7.75 15.867 1 60.53 196 GLU A N 1
ATOM 1535 C CA . GLU A 1 196 ? 14.75 8.547 16.672 1 60.53 196 GLU A CA 1
ATOM 1536 C C . GLU A 1 196 ? 14.367 10.023 16.656 1 60.53 196 GLU A C 1
ATOM 1538 O O . GLU A 1 196 ? 14.617 10.742 17.625 1 60.53 196 GLU A O 1
ATOM 1543 N N . THR A 1 197 ? 13.875 10.438 15.523 1 63.69 197 THR A N 1
ATOM 1544 C CA . THR A 1 197 ? 13.5 11.836 15.383 1 63.69 197 THR A CA 1
ATOM 1545 C C . THR A 1 197 ? 12.219 11.977 14.57 1 63.69 197 THR A C 1
ATOM 1547 O O . THR A 1 197 ? 11.953 11.164 13.68 1 63.69 197 THR A O 1
ATOM 1550 N N . THR A 1 198 ? 11.391 12.961 14.898 1 65.31 198 THR A N 1
ATOM 1551 C CA . THR A 1 198 ? 10.141 13.203 14.18 1 65.31 198 THR A CA 1
ATOM 1552 C C . THR A 1 198 ? 10.328 14.289 13.125 1 65.31 198 THR A C 1
ATOM 1554 O O . THR A 1 198 ? 9.414 14.586 12.359 1 65.31 198 THR A O 1
ATOM 1557 N N . ASN A 1 199 ? 11.492 14.805 13.078 1 76.38 199 ASN A N 1
ATOM 1558 C CA . ASN A 1 199 ? 11.695 15.945 12.195 1 76.38 199 ASN A CA 1
ATOM 1559 C C . ASN A 1 199 ? 12.461 15.555 10.938 1 76.38 199 ASN A C 1
ATOM 1561 O O . ASN A 1 199 ? 13.305 16.312 10.453 1 76.38 199 ASN A O 1
ATOM 1565 N N . ALA A 1 200 ? 12.305 14.391 10.586 1 83.75 200 ALA A N 1
ATOM 1566 C CA . ALA A 1 200 ? 12.977 13.922 9.383 1 83.75 200 ALA A CA 1
ATOM 1567 C C . ALA A 1 200 ? 11.969 13.469 8.328 1 83.75 200 ALA A C 1
ATOM 1569 O O . ALA A 1 200 ? 10.977 12.82 8.648 1 83.75 200 ALA A O 1
ATOM 1570 N N . ARG A 1 201 ? 12.227 13.922 7.109 1 88.75 201 ARG A N 1
ATOM 1571 C CA . ARG A 1 201 ? 11.453 13.516 5.941 1 88.75 201 ARG A CA 1
ATOM 1572 C C . ARG A 1 201 ? 12.367 13.047 4.812 1 88.75 201 ARG A C 1
ATOM 1574 O O . ARG A 1 201 ? 13.586 13.195 4.898 1 88.75 201 ARG A O 1
ATOM 1581 N N . TYR A 1 202 ? 11.727 12.445 3.791 1 88.75 202 TYR A N 1
ATOM 1582 C CA . TYR A 1 202 ? 12.586 12.039 2.686 1 88.75 202 TYR A CA 1
ATOM 1583 C C . TYR A 1 202 ? 11.867 12.188 1.351 1 88.75 202 TYR A C 1
ATOM 1585 O O . TYR A 1 202 ? 10.641 12.172 1.298 1 88.75 202 TYR A O 1
ATOM 1593 N N . VAL A 1 203 ? 12.656 12.461 0.364 1 91.25 203 VAL A N 1
ATOM 1594 C CA . VAL A 1 203 ? 12.25 12.453 -1.037 1 91.25 203 VAL A CA 1
ATOM 1595 C C . VAL A 1 203 ? 13.039 11.398 -1.804 1 91.25 203 VAL A C 1
ATOM 1597 O O . VAL A 1 203 ? 14.273 11.43 -1.82 1 91.25 203 VAL A O 1
ATOM 1600 N N . PHE A 1 204 ? 12.328 10.438 -2.297 1 89.69 204 PHE A N 1
ATOM 1601 C CA . PHE A 1 204 ? 12.922 9.383 -3.105 1 89.69 204 PHE A CA 1
ATOM 1602 C C . PHE A 1 204 ? 12.445 9.477 -4.551 1 89.69 204 PHE A C 1
ATOM 1604 O O . PHE A 1 204 ? 11.305 9.141 -4.855 1 89.69 204 PHE A O 1
ATOM 1611 N N . ILE A 1 205 ? 13.336 9.93 -5.383 1 91.19 205 ILE A N 1
ATOM 1612 C CA . ILE A 1 205 ? 13.016 10.109 -6.797 1 91.19 205 ILE A CA 1
ATOM 1613 C C . ILE A 1 205 ? 13.539 8.922 -7.598 1 91.19 205 ILE A C 1
ATOM 1615 O O . ILE A 1 205 ? 14.719 8.875 -7.953 1 91.19 205 ILE A O 1
ATOM 1619 N N . GLN A 1 206 ? 12.695 8.047 -7.949 1 82.38 206 GLN A N 1
ATOM 1620 C CA . GLN A 1 206 ? 13.086 6.809 -8.617 1 82.38 206 GLN A CA 1
ATOM 1621 C C . GLN A 1 206 ? 13.109 6.984 -10.133 1 82.38 206 GLN A C 1
ATOM 1623 O O . GLN A 1 206 ? 13.75 6.203 -10.836 1 82.38 206 GLN A O 1
ATOM 1628 N N . ASP A 1 207 ? 12.422 8 -10.602 1 81.06 207 ASP A N 1
ATOM 1629 C CA . ASP A 1 207 ? 12.352 8.258 -12.039 1 81.06 207 ASP A CA 1
ATOM 1630 C C . ASP A 1 207 ? 13.641 8.898 -12.547 1 81.06 207 ASP A C 1
ATOM 1632 O O . ASP A 1 207 ? 13.992 10.008 -12.141 1 81.06 207 ASP A O 1
ATOM 1636 N N . SER A 1 208 ? 14.258 8.266 -13.375 1 78.12 208 SER A N 1
ATOM 1637 C CA . SER A 1 208 ? 15.508 8.789 -13.914 1 78.12 208 SER A CA 1
ATOM 1638 C C . SER A 1 208 ? 15.273 10.07 -14.711 1 78.12 208 SER A C 1
ATOM 1640 O O . SER A 1 208 ? 16.172 10.906 -14.828 1 78.12 208 SER A O 1
ATOM 1642 N N . ASN A 1 209 ? 14.117 10.219 -15.203 1 85.75 209 ASN A N 1
ATOM 1643 C CA . ASN A 1 209 ? 13.828 11.367 -16.062 1 85.75 209 ASN A CA 1
ATOM 1644 C C . ASN A 1 209 ? 13.227 12.523 -15.266 1 85.75 209 ASN A C 1
ATOM 1646 O O . ASN A 1 209 ? 12.93 13.578 -15.82 1 85.75 209 ASN A O 1
ATOM 1650 N N . ALA A 1 210 ? 13.102 12.312 -14.016 1 91.06 210 ALA A N 1
ATOM 1651 C CA . ALA A 1 210 ? 12.547 13.383 -13.195 1 91.06 210 ALA A CA 1
ATOM 1652 C C . ALA A 1 210 ? 13.508 14.57 -13.125 1 91.06 210 ALA A C 1
ATOM 1654 O O . ALA A 1 210 ? 14.727 14.391 -13.195 1 91.06 210 ALA A O 1
ATOM 1655 N N . PRO A 1 211 ? 12.938 15.812 -13.016 1 94 211 PRO A N 1
ATOM 1656 C CA . PRO A 1 211 ? 13.82 16.969 -12.836 1 94 211 PRO A CA 1
ATOM 1657 C C . PRO A 1 211 ? 14.742 16.812 -11.625 1 94 211 PRO A C 1
ATOM 1659 O O . PRO A 1 211 ? 14.367 16.172 -10.641 1 94 211 PRO A O 1
ATOM 1662 N N . LYS A 1 212 ? 15.938 17.406 -11.805 1 94.88 212 LYS A N 1
ATOM 1663 C CA . LYS A 1 212 ? 16.859 17.391 -10.672 1 94.88 212 LYS A CA 1
ATOM 1664 C C . LYS A 1 212 ? 16.219 18.016 -9.438 1 94.88 212 LYS A C 1
ATOM 1666 O O . LYS A 1 212 ? 15.555 19.047 -9.531 1 94.88 212 LYS A O 1
ATOM 1671 N N . PHE A 1 213 ? 16.422 17.375 -8.398 1 96.38 213 PHE A N 1
ATOM 1672 C CA . PHE A 1 213 ? 15.836 17.891 -7.168 1 96.38 213 PHE A CA 1
ATOM 1673 C C . PHE A 1 213 ? 16.344 19.297 -6.871 1 96.38 213 PHE A C 1
ATOM 1675 O O . PHE A 1 213 ? 17.547 19.562 -6.934 1 96.38 213 PHE A O 1
ATOM 1682 N N . ASP A 1 214 ? 15.375 20.094 -6.523 1 95.38 214 ASP A N 1
ATOM 1683 C CA . ASP A 1 214 ? 15.633 21.484 -6.188 1 95.38 214 ASP A CA 1
ATOM 1684 C C . ASP A 1 214 ? 14.57 22.031 -5.234 1 95.38 214 ASP A C 1
ATOM 1686 O O . ASP A 1 214 ? 13.367 21.922 -5.504 1 95.38 214 ASP A O 1
ATOM 1690 N N . LEU A 1 215 ? 15.055 22.609 -4.164 1 94.81 215 LEU A N 1
ATOM 1691 C CA . LEU A 1 215 ? 14.141 23.125 -3.145 1 94.81 215 LEU A CA 1
ATOM 1692 C C . LEU A 1 215 ? 13.312 24.281 -3.68 1 94.81 215 LEU A C 1
ATOM 1694 O O . LEU A 1 215 ? 12.289 24.641 -3.102 1 94.81 215 LEU A O 1
ATOM 1698 N N . SER A 1 216 ? 13.805 24.844 -4.742 1 93.44 216 SER A N 1
ATOM 1699 C CA . SER A 1 216 ? 13.164 26.047 -5.234 1 93.44 216 SER A CA 1
ATOM 1700 C C . SER A 1 216 ? 12.273 25.75 -6.438 1 93.44 216 SER A C 1
ATOM 1702 O O . SER A 1 216 ? 11.508 26.625 -6.879 1 93.44 216 SER A O 1
ATOM 1704 N N . SER A 1 217 ? 12.422 24.578 -7.008 1 94.5 217 SER A N 1
ATOM 1705 C CA . SER A 1 217 ? 11.586 24.234 -8.156 1 94.5 217 SER A CA 1
ATOM 1706 C C . SER A 1 217 ? 10.133 24.047 -7.742 1 94.5 217 SER A C 1
ATOM 1708 O O . SER A 1 217 ? 9.844 23.438 -6.715 1 94.5 217 SER A O 1
ATOM 1710 N N . GLN A 1 218 ? 9.25 24.578 -8.578 1 94.94 218 GLN A N 1
ATOM 1711 C CA . GLN A 1 218 ? 7.82 24.5 -8.281 1 94.94 218 GLN A CA 1
ATOM 1712 C C . GLN A 1 218 ? 7.367 23.047 -8.156 1 94.94 218 GLN A C 1
ATOM 1714 O O . GLN A 1 218 ? 6.516 22.719 -7.328 1 94.94 218 GLN A O 1
ATOM 1719 N N . PHE A 1 219 ? 7.938 22.234 -8.961 1 94.56 219 PHE A N 1
ATOM 1720 C CA . PHE A 1 219 ? 7.574 20.828 -8.977 1 94.56 219 PHE A CA 1
ATOM 1721 C C . PHE A 1 219 ? 7.766 20.203 -7.602 1 94.56 219 PHE A C 1
ATOM 1723 O O . PHE A 1 219 ? 6.867 19.531 -7.082 1 94.56 219 PHE A O 1
ATOM 1730 N N . TYR A 1 220 ? 8.875 20.375 -7.012 1 96.06 220 TYR A N 1
ATOM 1731 C CA . TYR A 1 220 ? 9.18 19.766 -5.723 1 96.06 220 TYR A CA 1
ATOM 1732 C C . TYR A 1 220 ? 8.562 20.562 -4.582 1 96.06 220 TYR A C 1
ATOM 1734 O O . TYR A 1 220 ? 8.141 20 -3.572 1 96.06 220 TYR A O 1
ATOM 1742 N N . VAL A 1 221 ? 8.477 21.891 -4.719 1 95.69 221 VAL A N 1
ATOM 1743 C CA . VAL A 1 221 ? 7.887 22.75 -3.695 1 95.69 221 VAL A CA 1
ATOM 1744 C C . VAL A 1 221 ? 6.438 22.344 -3.445 1 95.69 221 VAL A C 1
ATOM 1746 O O . VAL A 1 221 ? 6.004 22.234 -2.295 1 95.69 221 VAL A O 1
ATOM 1749 N N . GLU A 1 222 ? 5.699 22.109 -4.488 1 95 222 GLU A N 1
ATOM 1750 C CA . GLU A 1 222 ? 4.301 21.719 -4.371 1 95 222 GLU A CA 1
ATOM 1751 C C . GLU A 1 222 ? 4.152 20.438 -3.541 1 95 222 GLU A C 1
ATOM 1753 O O . GLU A 1 222 ? 3.221 20.312 -2.742 1 95 222 GLU A O 1
ATOM 1758 N N . GLN A 1 223 ? 5.062 19.516 -3.711 1 96.12 223 GLN A N 1
ATOM 1759 C CA . GLN A 1 223 ? 5.027 18.266 -2.959 1 96.12 223 GLN A CA 1
ATOM 1760 C C . GLN A 1 223 ? 5.527 18.469 -1.53 1 96.12 223 GLN A C 1
ATOM 1762 O O . GLN A 1 223 ? 4.91 17.984 -0.579 1 96.12 223 GLN A O 1
ATOM 1767 N N . LEU A 1 224 ? 6.602 19.25 -1.363 1 95.12 224 LEU A N 1
ATOM 1768 C CA . LEU A 1 224 ? 7.211 19.453 -0.054 1 95.12 224 LEU A CA 1
ATOM 1769 C C . LEU A 1 224 ? 6.277 20.219 0.87 1 95.12 224 LEU A C 1
ATOM 1771 O O . LEU A 1 224 ? 6.27 20 2.082 1 95.12 224 LEU A O 1
ATOM 1775 N N . ASP A 1 225 ? 5.438 21.047 0.313 1 94.69 225 ASP A N 1
ATOM 1776 C CA . ASP A 1 225 ? 4.512 21.859 1.104 1 94.69 225 ASP A CA 1
ATOM 1777 C C . ASP A 1 225 ? 3.422 20.984 1.728 1 94.69 225 ASP A C 1
ATOM 1779 O O . ASP A 1 225 ? 2.732 21.422 2.654 1 94.69 225 ASP A O 1
ATOM 1783 N N . LYS A 1 226 ? 3.256 19.812 1.201 1 94.69 226 LYS A N 1
ATOM 1784 C CA . LYS A 1 226 ? 2.293 18.891 1.79 1 94.69 226 LYS A CA 1
ATOM 1785 C C . LYS A 1 226 ? 2.803 18.344 3.121 1 94.69 226 LYS A C 1
ATOM 1787 O O . LYS A 1 226 ? 2.035 17.766 3.895 1 94.69 226 LYS A O 1
ATOM 1792 N N . GLU A 1 227 ? 4.078 18.453 3.398 1 91.88 227 GLU A N 1
ATOM 1793 C CA . GLU A 1 227 ? 4.727 18.125 4.664 1 91.88 227 GLU A CA 1
ATOM 1794 C C . GLU A 1 227 ? 4.555 16.656 5.012 1 91.88 227 GLU A C 1
ATOM 1796 O O 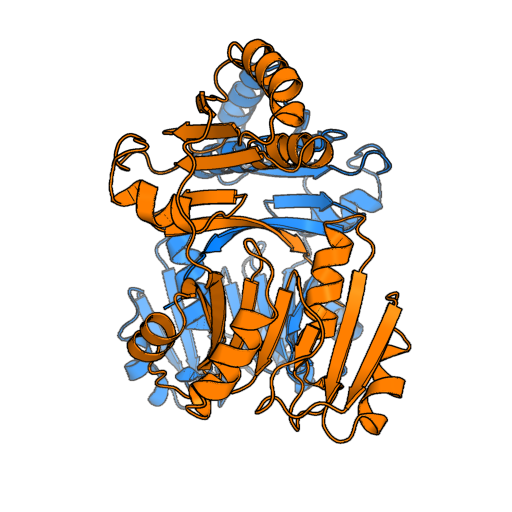. GLU A 1 227 ? 4.371 16.297 6.176 1 91.88 227 GLU A O 1
ATOM 1801 N N . LEU A 1 228 ? 4.555 15.852 3.977 1 91.69 228 LEU A N 1
ATOM 1802 C CA . LEU A 1 228 ? 4.527 14.406 4.176 1 91.69 228 LEU A CA 1
ATOM 1803 C C . LEU A 1 228 ? 5.914 13.883 4.539 1 91.69 228 LEU A C 1
ATOM 1805 O O . LEU A 1 228 ? 6.922 14.398 4.055 1 91.69 228 LEU A O 1
ATOM 1809 N N . THR A 1 229 ? 5.895 12.906 5.344 1 87.81 229 THR A N 1
ATOM 1810 C CA . THR A 1 229 ? 7.16 12.305 5.746 1 87.81 229 THR A CA 1
ATOM 1811 C C . THR A 1 229 ? 7.809 11.57 4.574 1 87.81 229 THR A C 1
ATOM 1813 O O . THR A 1 229 ? 9.016 11.703 4.344 1 87.81 229 THR A O 1
ATOM 1816 N N . ALA A 1 230 ? 7.027 10.805 3.904 1 88.75 230 ALA A N 1
ATOM 1817 C CA . ALA A 1 230 ? 7.496 10 2.783 1 88.75 230 ALA A CA 1
ATOM 1818 C C . ALA A 1 230 ? 7.02 10.578 1.452 1 88.75 230 ALA A C 1
ATOM 1820 O O . ALA A 1 230 ? 5.816 10.742 1.234 1 88.75 230 ALA A O 1
ATOM 1821 N N . ASN A 1 231 ? 7.961 10.93 0.578 1 91.69 231 ASN A N 1
ATOM 1822 C CA . ASN A 1 231 ? 7.695 11.438 -0.764 1 91.69 231 ASN A CA 1
ATOM 1823 C C . ASN A 1 231 ? 8.438 10.633 -1.825 1 91.69 231 ASN A C 1
ATOM 1825 O O . ASN A 1 231 ? 9.625 10.867 -2.07 1 91.69 231 ASN A O 1
ATOM 1829 N N . VAL A 1 232 ? 7.75 9.734 -2.4 1 89.94 232 VAL A N 1
ATOM 1830 C CA . VAL A 1 232 ? 8.375 8.859 -3.387 1 89.94 232 VAL A CA 1
ATOM 1831 C C . VAL A 1 232 ? 7.797 9.141 -4.77 1 89.94 232 VAL A C 1
ATOM 1833 O O . VAL A 1 232 ? 6.582 9.055 -4.973 1 89.94 232 VAL A O 1
ATOM 1836 N N . LEU A 1 233 ? 8.641 9.531 -5.66 1 90.69 233 LEU A N 1
ATOM 1837 C CA . LEU A 1 233 ? 8.234 9.75 -7.043 1 90.69 233 LEU A CA 1
ATOM 1838 C C . LEU A 1 233 ? 8.562 8.531 -7.902 1 90.69 233 LEU A C 1
ATOM 1840 O O . LEU A 1 233 ? 9.734 8.195 -8.102 1 90.69 233 LEU A O 1
ATOM 1844 N N . LYS A 1 234 ? 7.539 7.91 -8.359 1 85.31 234 LYS A N 1
ATOM 1845 C CA . LYS A 1 234 ? 7.652 6.738 -9.219 1 85.31 234 LYS A CA 1
ATOM 1846 C C . LYS A 1 234 ? 6.672 6.82 -10.391 1 85.31 234 LYS A C 1
ATOM 1848 O O . LYS A 1 234 ? 5.469 6.992 -10.188 1 85.31 234 LYS A O 1
ATOM 1853 N N . GLY A 1 235 ? 7.137 6.707 -11.648 1 82.44 235 GLY A N 1
ATOM 1854 C CA . GLY A 1 235 ? 6.262 6.828 -12.805 1 82.44 235 GLY A CA 1
ATOM 1855 C C . GLY A 1 235 ? 5.512 8.148 -12.852 1 82.44 235 GLY A C 1
ATOM 1856 O O . GLY A 1 235 ? 4.297 8.164 -13.07 1 82.44 235 GLY A O 1
ATOM 1857 N N . ASP A 1 236 ? 6.188 9.156 -12.391 1 87.12 236 ASP A N 1
ATOM 1858 C CA . ASP A 1 236 ? 5.672 10.523 -12.391 1 87.12 236 ASP A CA 1
ATOM 1859 C C . ASP A 1 236 ? 4.508 10.672 -11.414 1 87.12 236 ASP A C 1
ATOM 1861 O O . ASP A 1 236 ? 3.684 11.578 -11.555 1 87.12 236 ASP A O 1
ATOM 1865 N N . GLN A 1 237 ? 4.422 9.734 -10.547 1 89.81 237 GLN A N 1
ATOM 1866 C CA . GLN A 1 237 ? 3.387 9.789 -9.523 1 89.81 237 GLN A CA 1
ATOM 1867 C C . GLN A 1 237 ? 3.998 9.812 -8.125 1 89.81 237 GLN A C 1
ATOM 1869 O O . GLN A 1 237 ? 4.82 8.953 -7.785 1 89.81 237 GLN A O 1
ATOM 1874 N N . TRP A 1 238 ? 3.562 10.812 -7.398 1 93.19 238 TRP A N 1
ATOM 1875 C CA . TRP A 1 238 ? 3.99 10.859 -6.004 1 93.19 238 TRP A CA 1
ATOM 1876 C C . TRP A 1 238 ? 3.254 9.805 -5.18 1 93.19 238 TRP A C 1
ATOM 1878 O O . TRP A 1 238 ? 2.078 9.531 -5.422 1 93.19 238 TRP A O 1
ATOM 1888 N N . GLY A 1 239 ? 3.934 9.266 -4.23 1 91.81 239 GLY A N 1
ATOM 1889 C CA . GLY A 1 239 ? 3.354 8.289 -3.324 1 91.81 239 GLY A CA 1
ATOM 1890 C C . GLY A 1 239 ? 4.277 7.91 -2.182 1 91.81 239 GLY A C 1
ATOM 1891 O O . GLY A 1 239 ? 5.105 8.719 -1.755 1 91.81 239 GLY A O 1
ATOM 1892 N N . SER A 1 240 ? 4 6.797 -1.569 1 88.19 240 SER A N 1
ATOM 1893 C CA . SER A 1 240 ? 4.816 6.238 -0.496 1 88.19 240 SER A CA 1
ATOM 1894 C C . SER A 1 240 ? 4.746 4.715 -0.484 1 88.19 240 SER A C 1
ATOM 1896 O O . SER A 1 240 ? 3.77 4.129 -0.953 1 88.19 240 SER A O 1
ATOM 1898 N N . TYR A 1 241 ? 5.824 4.133 -0.019 1 84.38 241 TYR A N 1
ATOM 1899 C CA . TYR A 1 241 ? 5.816 2.686 0.143 1 84.38 241 TYR A CA 1
ATOM 1900 C C . TYR A 1 241 ? 5.184 2.289 1.473 1 84.38 241 TYR A C 1
ATOM 1902 O O . TYR A 1 241 ? 5.496 2.873 2.514 1 84.38 241 TYR A O 1
ATOM 1910 N N . ARG A 1 242 ? 4.301 1.352 1.369 1 83.31 242 ARG A N 1
ATOM 1911 C CA . ARG A 1 242 ? 3.639 0.845 2.564 1 83.31 242 ARG A CA 1
ATOM 1912 C C . ARG A 1 242 ? 3.668 -0.68 2.604 1 83.31 242 ARG A C 1
ATOM 1914 O O . ARG A 1 242 ? 3.529 -1.334 1.567 1 83.31 242 ARG A O 1
ATOM 1921 N N . HIS A 1 243 ? 3.92 -1.181 3.756 1 84.06 243 HIS A N 1
ATOM 1922 C CA . HIS A 1 243 ? 3.781 -2.619 3.955 1 84.06 243 HIS A CA 1
ATOM 1923 C C . HIS A 1 243 ? 2.314 -3.035 3.955 1 84.06 243 HIS A C 1
ATOM 1925 O O . HIS A 1 243 ? 1.554 -2.65 4.848 1 84.06 243 HIS A O 1
ATOM 1931 N N . LEU A 1 244 ? 1.923 -3.709 2.961 1 86.81 244 LEU A N 1
ATOM 1932 C CA . LEU A 1 244 ? 0.561 -4.223 2.859 1 86.81 244 LEU A CA 1
ATOM 1933 C C . LEU A 1 244 ? 0.496 -5.684 3.293 1 86.81 244 LEU A C 1
ATOM 1935 O O . LEU A 1 244 ? 1.228 -6.523 2.768 1 86.81 244 LEU A O 1
ATOM 1939 N N . GLN A 1 245 ? -0.388 -5.855 4.234 1 89.12 245 GLN A N 1
ATOM 1940 C CA . GLN A 1 245 ? -0.528 -7.211 4.758 1 89.12 245 GLN A CA 1
ATOM 1941 C C . GLN A 1 245 ? -1.138 -8.141 3.717 1 89.12 245 GLN A C 1
ATOM 1943 O O . GLN A 1 245 ? -2.047 -7.754 2.982 1 89.12 245 GLN A O 1
ATOM 1948 N N . LEU A 1 246 ? -0.625 -9.336 3.764 1 92.69 246 LEU A N 1
ATOM 1949 C CA . LEU A 1 246 ? -1.124 -10.352 2.848 1 92.69 246 LEU A CA 1
ATOM 1950 C C . LEU A 1 246 ? -2.533 -10.789 3.234 1 92.69 246 LEU A C 1
ATOM 1952 O O . LEU A 1 246 ? -3.381 -11.008 2.367 1 92.69 246 LEU A O 1
ATOM 1956 N N . ASP A 1 247 ? -2.701 -10.891 4.523 1 89.88 247 ASP A N 1
ATOM 1957 C CA . ASP A 1 247 ? -3.99 -11.359 5.023 1 89.88 247 ASP A CA 1
ATOM 1958 C C . ASP A 1 247 ? -4.648 -10.312 5.918 1 89.88 247 ASP A C 1
ATOM 1960 O O . ASP A 1 247 ? -4.004 -9.758 6.812 1 89.88 247 ASP A O 1
ATOM 1964 N N . LEU A 1 248 ? -5.801 -9.93 5.449 1 72.19 248 LEU A N 1
ATOM 1965 C CA . LEU A 1 248 ? -6.613 -9.117 6.344 1 72.19 248 LEU A CA 1
ATOM 1966 C C . LEU A 1 248 ? -7.77 -9.93 6.922 1 72.19 248 LEU A C 1
ATOM 1968 O O . LEU A 1 248 ? -8.43 -10.68 6.195 1 72.19 248 LEU A O 1
ATOM 1972 N N . HIS A 1 249 ? -7.801 -10.102 8.266 1 60 249 HIS A N 1
ATOM 1973 C CA . HIS A 1 249 ? -8.891 -10.812 8.922 1 60 249 HIS A CA 1
ATOM 1974 C C . HIS A 1 249 ? -9.977 -9.852 9.391 1 60 249 HIS A C 1
ATOM 1976 O O . HIS A 1 249 ? -9.703 -8.688 9.68 1 60 249 HIS A O 1
ATOM 1982 N N . MET B 1 1 ? -7.898 -14.109 -17.547 1 86.31 1 MET B N 1
ATOM 1983 C CA . MET B 1 1 ? -9.297 -14.367 -17.875 1 86.31 1 MET B CA 1
ATOM 1984 C C . MET B 1 1 ? -10.219 -13.828 -16.766 1 86.31 1 MET B C 1
ATOM 1986 O O . MET B 1 1 ? -9.914 -13.969 -15.586 1 86.31 1 MET B O 1
ATOM 1990 N N . VAL B 1 2 ? -11.242 -13.172 -17.219 1 79.38 2 VAL B N 1
ATOM 1991 C CA . VAL B 1 2 ? -12.266 -12.703 -16.297 1 79.38 2 VAL B CA 1
ATOM 1992 C C . VAL B 1 2 ? -13.562 -13.477 -16.531 1 79.38 2 VAL B C 1
ATOM 1994 O O . VAL B 1 2 ? -14.047 -13.562 -17.656 1 79.38 2 VAL B O 1
ATOM 1997 N N . VAL B 1 3 ? -14.07 -14.117 -15.5 1 78.75 3 VAL B N 1
ATOM 1998 C CA . VAL B 1 3 ? -15.391 -14.734 -15.531 1 78.75 3 VAL B CA 1
ATOM 1999 C C . VAL B 1 3 ? -16.422 -13.781 -14.953 1 78.75 3 VAL B C 1
ATOM 2001 O O . VAL B 1 3 ? -16.547 -13.641 -13.734 1 78.75 3 VAL B O 1
ATOM 2004 N N . ALA B 1 4 ? -17.109 -13.109 -15.742 1 74.12 4 ALA B N 1
ATOM 2005 C CA . ALA B 1 4 ? -17.953 -11.984 -15.352 1 74.12 4 ALA B CA 1
ATOM 2006 C C . ALA B 1 4 ? -19.312 -12.461 -14.812 1 74.12 4 ALA B C 1
ATOM 2008 O O . ALA B 1 4 ? -19.938 -11.781 -14.016 1 74.12 4 ALA B O 1
ATOM 2009 N N . GLY B 1 5 ? -19.641 -13.711 -15.188 1 66.62 5 GLY B N 1
ATOM 2010 C CA . GLY B 1 5 ? -20.984 -14.133 -14.797 1 66.62 5 GLY B CA 1
ATOM 2011 C C . GLY B 1 5 ? -22.062 -13.18 -15.25 1 66.62 5 GLY B C 1
ATOM 2012 O O . GLY B 1 5 ? -22.156 -12.859 -16.438 1 66.62 5 GLY B O 1
ATOM 2013 N N . ASN B 1 6 ? -22.922 -12.602 -14.273 1 66 6 ASN B N 1
ATOM 2014 C CA . ASN B 1 6 ? -24.031 -11.703 -14.594 1 66 6 ASN B CA 1
ATOM 2015 C C . ASN B 1 6 ? -23.734 -10.273 -14.164 1 66 6 ASN B C 1
ATOM 2017 O O . ASN B 1 6 ? -24.625 -9.422 -14.148 1 66 6 ASN B O 1
ATOM 2021 N N . ARG B 1 7 ? -22.484 -9.969 -13.969 1 70.75 7 ARG B N 1
ATOM 2022 C CA . ARG B 1 7 ? -22.156 -8.641 -13.461 1 70.75 7 ARG B CA 1
ATOM 2023 C C . ARG B 1 7 ? -21.984 -7.645 -14.609 1 70.75 7 ARG B C 1
ATOM 2025 O O . ARG B 1 7 ? -21.578 -8.023 -15.711 1 70.75 7 ARG B O 1
ATOM 2032 N N . ALA B 1 8 ? -22.328 -6.457 -14.195 1 69.62 8 ALA B N 1
ATOM 2033 C CA . ALA B 1 8 ? -22.094 -5.379 -15.148 1 69.62 8 ALA B CA 1
ATOM 2034 C C . ALA B 1 8 ? -20.594 -5.168 -15.367 1 69.62 8 ALA B C 1
ATOM 2036 O O . ALA B 1 8 ? -19.781 -5.352 -14.453 1 69.62 8 ALA B O 1
ATOM 2037 N N . ALA B 1 9 ? -20.25 -4.855 -16.562 1 67.25 9 ALA B N 1
ATOM 2038 C CA . ALA B 1 9 ? -18.859 -4.637 -16.938 1 67.25 9 ALA B CA 1
ATOM 2039 C C . ALA B 1 9 ? -18.188 -3.641 -16.016 1 67.25 9 ALA B C 1
ATOM 2041 O O . ALA B 1 9 ? -17 -3.803 -15.664 1 67.25 9 ALA B O 1
ATOM 2042 N N . SER B 1 10 ? -18.938 -2.676 -15.523 1 66.19 10 SER B N 1
ATOM 2043 C CA . SER B 1 10 ? -18.391 -1.6 -14.703 1 66.19 10 SER B CA 1
ATOM 2044 C C . SER B 1 10 ? -18.031 -2.096 -13.305 1 66.19 10 SER B C 1
ATOM 2046 O O . SER B 1 10 ? -17.266 -1.452 -12.594 1 66.19 10 SER B O 1
ATOM 2048 N N . SER B 1 11 ? -18.516 -3.25 -12.992 1 67.56 11 SER B N 1
ATOM 2049 C CA . SER B 1 11 ? -18.297 -3.758 -11.641 1 67.56 11 SER B CA 1
ATOM 2050 C C . SER B 1 11 ? -17.172 -4.773 -11.594 1 67.56 11 SER B C 1
ATOM 2052 O O . SER B 1 11 ? -16.812 -5.273 -10.523 1 67.56 11 SER B O 1
ATOM 2054 N N . LEU B 1 12 ? -16.625 -5 -12.789 1 71.69 12 LEU B N 1
ATOM 2055 C CA . LEU B 1 12 ? -15.578 -6.012 -12.852 1 71.69 12 LEU B CA 1
ATOM 2056 C C . LEU B 1 12 ? -14.266 -5.477 -12.273 1 71.69 12 LEU B C 1
ATOM 2058 O O . LEU B 1 12 ? -13.945 -4.301 -12.445 1 71.69 12 LEU B O 1
ATOM 2062 N N . LEU B 1 13 ? -13.5 -6.305 -11.664 1 76.12 13 LEU B N 1
ATOM 2063 C CA . LEU B 1 13 ? -12.203 -5.973 -11.094 1 76.12 13 LEU B CA 1
ATOM 2064 C C . LEU B 1 13 ? -11.141 -5.863 -12.188 1 76.12 13 LEU B C 1
ATOM 2066 O O . LEU B 1 13 ? -10.078 -5.277 -11.969 1 76.12 13 LEU B O 1
ATOM 2070 N N . ALA B 1 14 ? -11.445 -6.363 -13.312 1 75.56 14 ALA B N 1
ATOM 2071 C CA . ALA B 1 14 ? -10.445 -6.578 -14.359 1 75.56 14 ALA B CA 1
ATOM 2072 C C . ALA B 1 14 ? -9.781 -5.266 -14.758 1 75.56 14 ALA B C 1
ATOM 2074 O O . ALA B 1 14 ? -8.555 -5.184 -14.852 1 75.56 14 ALA B O 1
ATOM 2075 N N . PRO B 1 15 ? -10.586 -4.207 -14.906 1 69.69 15 PRO B N 1
ATOM 2076 C CA . PRO B 1 15 ? -9.914 -2.965 -15.297 1 69.69 15 PRO B CA 1
ATOM 2077 C C . PRO B 1 15 ? -8.898 -2.492 -14.258 1 69.69 15 PRO B C 1
ATOM 2079 O O . PRO B 1 15 ? -7.824 -2.004 -14.617 1 69.69 15 PRO B O 1
ATOM 2082 N N . PHE B 1 16 ? -9.188 -2.707 -13.016 1 73.5 16 PHE B N 1
ATOM 2083 C CA . PHE B 1 16 ? -8.281 -2.297 -11.945 1 73.5 16 PHE B CA 1
ATOM 2084 C C . PHE B 1 16 ? -7.035 -3.17 -11.93 1 73.5 16 PHE B C 1
ATOM 2086 O O . PHE B 1 16 ? -5.918 -2.666 -11.781 1 73.5 16 PHE B O 1
ATOM 2093 N N . VAL B 1 17 ? -7.285 -4.41 -12.078 1 78.31 17 VAL B N 1
ATOM 2094 C CA . VAL B 1 17 ? -6.18 -5.367 -12.07 1 78.31 17 VAL B CA 1
ATOM 2095 C C . VAL B 1 17 ? -5.246 -5.086 -13.242 1 78.31 17 VAL B C 1
ATOM 2097 O O . VAL B 1 17 ? -4.023 -5.125 -13.094 1 78.31 17 VAL B O 1
ATOM 2100 N N . LEU B 1 18 ? -5.809 -4.738 -14.367 1 74.5 18 LEU B N 1
ATOM 2101 C CA . LEU B 1 18 ? -5.016 -4.457 -15.555 1 74.5 18 LEU B CA 1
ATOM 2102 C C . LEU B 1 18 ? -4.164 -3.209 -15.359 1 74.5 18 LEU B C 1
ATOM 2104 O O . LEU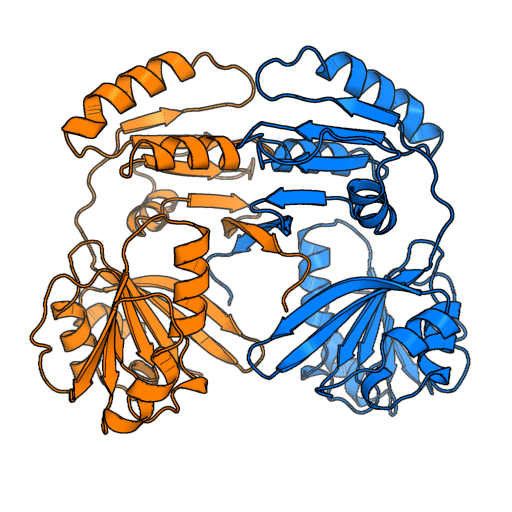 B 1 18 ? -2.998 -3.18 -15.766 1 74.5 18 LEU B O 1
ATOM 2108 N N . ASP B 1 19 ? -4.723 -2.238 -14.703 1 71.38 19 ASP B N 1
ATOM 2109 C CA . ASP B 1 19 ? -3.98 -1.01 -14.422 1 71.38 19 ASP B CA 1
ATOM 2110 C C . ASP B 1 19 ? -2.754 -1.291 -13.555 1 71.38 19 ASP B C 1
ATOM 2112 O O . ASP B 1 19 ? -1.677 -0.747 -13.805 1 71.38 19 ASP B O 1
ATOM 2116 N N . ILE B 1 20 ? -2.967 -2.127 -12.602 1 74 20 ILE B N 1
ATOM 2117 C CA . ILE B 1 20 ? -1.887 -2.465 -11.688 1 74 20 ILE B CA 1
ATOM 2118 C C . ILE B 1 20 ? -0.793 -3.225 -12.43 1 74 20 ILE B C 1
ATOM 2120 O O . ILE B 1 20 ? 0.396 -2.955 -12.25 1 74 20 ILE B O 1
ATOM 2124 N N . ILE B 1 21 ? -1.242 -4.152 -13.312 1 74.5 21 ILE B N 1
ATOM 2125 C CA . ILE B 1 21 ? -0.287 -4.98 -14.047 1 74.5 21 ILE B CA 1
ATOM 2126 C C . ILE B 1 21 ? 0.497 -4.113 -15.031 1 74.5 21 ILE B C 1
ATOM 2128 O O . ILE B 1 21 ? 1.711 -4.277 -15.18 1 74.5 21 ILE B O 1
ATOM 2132 N N . TYR B 1 22 ? -0.168 -3.197 -15.586 1 66.38 22 TYR B N 1
ATOM 2133 C CA . TYR B 1 22 ? 0.47 -2.332 -16.562 1 66.38 22 TYR B CA 1
ATOM 2134 C C . TYR B 1 22 ? 1.478 -1.4 -15.906 1 66.38 22 TYR B C 1
ATOM 2136 O O . TYR B 1 22 ? 2.498 -1.053 -16.5 1 66.38 22 TYR B O 1
ATOM 2144 N N . ASP B 1 23 ? 1.136 -1.048 -14.727 1 62.88 23 ASP B N 1
ATOM 2145 C CA . ASP B 1 23 ? 2.035 -0.162 -14 1 62.88 23 ASP B CA 1
ATOM 2146 C C . ASP B 1 23 ? 3.33 -0.88 -13.625 1 62.88 23 ASP B C 1
ATOM 2148 O O . ASP B 1 23 ? 4.379 -0.25 -13.492 1 62.88 23 ASP B O 1
ATOM 2152 N N . GLU B 1 24 ? 3.238 -2.168 -13.461 1 59.97 24 GLU B N 1
ATOM 2153 C CA . GLU B 1 24 ? 4.379 -2.893 -12.914 1 59.97 24 GLU B CA 1
ATOM 2154 C C . GLU B 1 24 ? 5.164 -3.604 -14.008 1 59.97 24 GLU B C 1
ATOM 2156 O O . GLU B 1 24 ? 6.352 -3.896 -13.836 1 59.97 24 GLU B O 1
ATOM 2161 N N . THR B 1 25 ? 4.344 -4.066 -15.055 1 58 25 THR B N 1
ATOM 2162 C CA . THR B 1 25 ? 5.027 -4.965 -15.977 1 58 25 THR B CA 1
ATOM 2163 C C . THR B 1 25 ? 4.84 -4.504 -17.422 1 58 25 THR B C 1
ATOM 2165 O O . THR B 1 25 ? 3.893 -3.781 -17.734 1 58 25 THR B O 1
ATOM 2168 N N . LEU B 1 26 ? 5.91 -4.57 -18.172 1 58.34 26 LEU B N 1
ATOM 2169 C CA . LEU B 1 26 ? 5.902 -4.355 -19.625 1 58.34 26 LEU B CA 1
ATOM 2170 C C . LEU B 1 26 ? 5.332 -5.57 -20.344 1 58.34 26 LEU B C 1
ATOM 2172 O O . LEU B 1 26 ? 5.738 -5.875 -21.469 1 58.34 26 LEU B O 1
ATOM 2176 N N . PHE B 1 27 ? 4.285 -6.203 -19.719 1 62.47 27 PHE B N 1
ATOM 2177 C CA . PHE B 1 27 ? 3.836 -7.434 -20.359 1 62.47 27 PHE B CA 1
ATOM 2178 C C . PHE B 1 27 ? 2.656 -7.168 -21.281 1 62.47 27 PHE B C 1
ATOM 2180 O O . PHE B 1 27 ? 1.851 -6.27 -21.031 1 62.47 27 PHE B O 1
ATOM 2187 N N . ASP B 1 28 ? 2.727 -7.898 -22.344 1 71.88 28 ASP B N 1
ATOM 2188 C CA . ASP B 1 28 ? 1.54 -7.961 -23.203 1 71.88 28 ASP B CA 1
ATOM 2189 C C . ASP B 1 28 ? 0.431 -8.773 -22.531 1 71.88 28 ASP B C 1
ATOM 2191 O O . ASP B 1 28 ? 0.677 -9.867 -22.016 1 71.88 28 ASP B O 1
ATOM 2195 N N . ILE B 1 29 ? -0.708 -8.125 -22.375 1 76.5 29 ILE B N 1
ATOM 2196 C CA . ILE B 1 29 ? -1.819 -8.773 -21.703 1 76.5 29 ILE B CA 1
ATOM 2197 C C . ILE B 1 29 ? -2.828 -9.281 -22.734 1 76.5 29 ILE B C 1
ATOM 2199 O O . ILE B 1 29 ? -3.234 -8.539 -23.625 1 76.5 29 ILE B O 1
ATOM 2203 N N . ASP B 1 30 ? -3.062 -10.648 -22.766 1 81.69 30 ASP B N 1
ATOM 2204 C CA . ASP B 1 30 ? -4.18 -11.258 -23.484 1 81.69 30 ASP B CA 1
ATOM 2205 C C . ASP B 1 30 ? -5.363 -11.492 -22.547 1 81.69 30 ASP B C 1
ATOM 2207 O O . ASP B 1 30 ? -5.375 -12.461 -21.781 1 81.69 30 ASP B O 1
ATOM 2211 N N . LEU B 1 31 ? -6.266 -10.523 -22.641 1 81.62 31 LEU B N 1
ATOM 2212 C CA . LEU B 1 31 ? -7.406 -10.57 -21.734 1 81.62 31 LEU B CA 1
ATOM 2213 C C . LEU B 1 31 ? -8.578 -11.305 -22.375 1 81.62 31 LEU B C 1
ATOM 2215 O O . LEU B 1 31 ? -9.023 -10.938 -23.453 1 81.62 31 LEU B O 1
ATOM 2219 N N . GLN B 1 32 ? -9.016 -12.359 -21.75 1 81.38 32 GLN B N 1
ATOM 2220 C CA . GLN B 1 32 ? -10.227 -13.078 -22.141 1 81.38 32 GLN B CA 1
ATOM 2221 C C . GLN B 1 32 ? -11.367 -12.805 -21.156 1 81.38 32 GLN B C 1
ATOM 2223 O O . GLN B 1 32 ? -11.18 -12.914 -19.938 1 81.38 32 GLN B O 1
ATOM 2228 N N . ILE B 1 33 ? -12.453 -12.391 -21.672 1 79.25 33 ILE B N 1
ATOM 2229 C CA . ILE B 1 33 ? -13.625 -12.156 -20.844 1 79.25 33 ILE B CA 1
ATOM 2230 C C . ILE B 1 33 ? -14.703 -13.188 -21.172 1 79.25 33 ILE B C 1
ATOM 2232 O O . ILE B 1 33 ? -15.148 -13.281 -22.312 1 79.25 33 ILE B O 1
ATOM 2236 N N . ALA B 1 34 ? -15 -13.945 -20.172 1 79.31 34 ALA B N 1
ATOM 2237 C CA . ALA B 1 34 ? -16.109 -14.891 -20.297 1 79.31 34 ALA B CA 1
ATOM 2238 C C . ALA B 1 34 ? -17.391 -14.32 -19.688 1 79.31 34 ALA B C 1
ATOM 2240 O O . ALA B 1 34 ? -17.438 -14.039 -18.484 1 79.31 34 ALA B O 1
ATOM 2241 N N . ALA B 1 35 ? -18.281 -14.023 -20.5 1 74.06 35 ALA B N 1
ATOM 2242 C CA . ALA B 1 35 ? -19.531 -13.414 -20.047 1 74.06 35 ALA B CA 1
ATOM 2243 C C . ALA B 1 35 ? -20.734 -14.109 -20.688 1 74.06 35 ALA B C 1
ATOM 2245 O O . ALA B 1 35 ? -20.594 -14.789 -21.703 1 74.06 35 ALA B O 1
ATOM 2246 N N . ASN B 1 36 ? -21.844 -14.086 -20.062 1 68 36 ASN B N 1
ATOM 2247 C CA . ASN B 1 36 ? -23.125 -14.547 -20.594 1 68 36 ASN B CA 1
ATOM 2248 C C . ASN B 1 36 ? -24.25 -13.539 -20.297 1 68 36 ASN B C 1
ATOM 2250 O O . ASN B 1 36 ? -24.781 -13.508 -19.188 1 68 36 ASN B O 1
ATOM 2254 N N . PRO B 1 37 ? -24.828 -12.641 -21.328 1 63 37 PRO B N 1
ATOM 2255 C CA . PRO B 1 37 ? -24.422 -12.594 -22.719 1 63 37 PRO B CA 1
ATOM 2256 C C . PRO B 1 37 ? -23.125 -11.789 -22.938 1 63 37 PRO B C 1
ATOM 2258 O O . PRO B 1 37 ? -22.844 -10.875 -22.156 1 63 37 PRO B O 1
ATOM 2261 N N . ALA B 1 38 ? -22.25 -12.047 -23.875 1 60.91 38 ALA B N 1
ATOM 2262 C CA . ALA B 1 38 ? -20.969 -11.445 -24.203 1 60.91 38 ALA B CA 1
ATOM 2263 C C . ALA B 1 38 ? -21.141 -10 -24.656 1 60.91 38 ALA B C 1
ATOM 2265 O O . ALA B 1 38 ? -20.219 -9.188 -24.531 1 60.91 38 ALA B O 1
ATOM 2266 N N . SER B 1 39 ? -22.266 -9.609 -25.203 1 60.09 39 SER B N 1
ATOM 2267 C CA . SER B 1 39 ? -22.469 -8.359 -25.922 1 60.09 39 SER B CA 1
ATOM 2268 C C . SER B 1 39 ? -22.219 -7.156 -25.016 1 60.09 39 SER B C 1
ATOM 2270 O O . SER B 1 39 ? -21.703 -6.133 -25.453 1 60.09 39 SER B O 1
ATOM 2272 N N . ASP B 1 40 ? -22.453 -7.293 -23.797 1 63.91 40 ASP B N 1
ATOM 2273 C CA . ASP B 1 40 ? -22.453 -6.125 -22.922 1 63.91 40 ASP B CA 1
ATOM 2274 C C . ASP B 1 40 ? -21.047 -5.734 -22.516 1 63.91 40 ASP B C 1
ATOM 2276 O O . ASP B 1 40 ? -20.797 -4.605 -22.078 1 63.91 40 ASP B O 1
ATOM 2280 N N . TYR B 1 41 ? -20.047 -6.559 -22.922 1 67.25 41 TYR B N 1
ATOM 2281 C CA . TYR B 1 41 ? -18.734 -6.301 -22.359 1 67.25 41 TYR B CA 1
ATOM 2282 C C . TYR B 1 41 ? -17.781 -5.777 -23.422 1 67.25 41 TYR B C 1
ATOM 2284 O O . TYR B 1 41 ? -16.781 -5.121 -23.109 1 67.25 41 TYR B O 1
ATOM 2292 N N . THR B 1 42 ? -18.125 -5.977 -24.656 1 64.31 42 THR B N 1
ATOM 2293 C CA . THR B 1 42 ? -17.25 -5.555 -25.75 1 64.31 42 THR B CA 1
ATOM 2294 C C . THR B 1 42 ? -17.078 -4.039 -25.766 1 64.31 42 THR B C 1
ATOM 2296 O O . THR B 1 42 ? -15.984 -3.531 -26 1 64.31 42 THR B O 1
ATOM 2299 N N . THR B 1 43 ? -18.109 -3.395 -25.422 1 62.47 43 THR B N 1
ATOM 2300 C CA . THR B 1 43 ? -18.062 -1.939 -25.5 1 62.47 43 THR B CA 1
ATOM 2301 C C . THR B 1 43 ? -17.25 -1.355 -24.359 1 62.47 43 THR B C 1
ATOM 2303 O O . THR B 1 43 ? -16.516 -0.385 -24.531 1 62.47 43 THR B O 1
ATOM 2306 N N . ASN B 1 44 ? -17.281 -1.983 -23.219 1 62.47 44 ASN B N 1
ATOM 2307 C CA . ASN B 1 44 ? -16.672 -1.431 -22.016 1 62.47 44 ASN B CA 1
ATOM 2308 C C . ASN B 1 44 ? -15.156 -1.634 -22 1 62.47 44 ASN B C 1
ATOM 2310 O O . ASN B 1 44 ? -14.422 -0.847 -21.406 1 62.47 44 ASN B O 1
ATOM 2314 N N . PHE B 1 45 ? -14.711 -2.611 -22.75 1 64.62 45 PHE B N 1
ATOM 2315 C CA . PHE B 1 45 ? -13.289 -2.916 -22.672 1 64.62 45 PHE B CA 1
ATOM 2316 C C . PHE B 1 45 ? -12.57 -2.416 -23.922 1 64.62 45 PHE B C 1
ATOM 2318 O O . PHE B 1 45 ? -11.344 -2.549 -24.031 1 64.62 45 PHE B O 1
ATOM 2325 N N . ASN B 1 46 ? -13.297 -1.85 -24.828 1 61.81 46 ASN B N 1
ATOM 2326 C CA . ASN B 1 46 ? -12.672 -1.279 -26.016 1 61.81 46 ASN B CA 1
ATOM 2327 C C . ASN B 1 46 ? -11.703 -0.156 -25.656 1 61.81 46 ASN B C 1
ATOM 2329 O O . ASN B 1 46 ? -10.797 0.161 -26.422 1 61.81 46 ASN B O 1
ATOM 2333 N N . GLN B 1 47 ? -11.805 0.26 -24.422 1 60.84 47 GLN B N 1
ATOM 2334 C CA . GLN B 1 47 ? -10.984 1.418 -24.078 1 60.84 47 GLN B CA 1
ATOM 2335 C C . GLN B 1 47 ? -9.727 0.998 -23.312 1 60.84 47 GLN B C 1
ATOM 2337 O O . GLN B 1 47 ? -8.883 1.836 -23 1 60.84 47 GLN B O 1
ATOM 2342 N N . ILE B 1 48 ? -9.68 -0.313 -23.172 1 62.72 48 ILE B N 1
ATOM 2343 C CA . ILE B 1 48 ? -8.516 -0.768 -22.422 1 62.72 48 ILE B CA 1
ATOM 2344 C C . ILE B 1 48 ? -7.383 -1.121 -23.375 1 62.72 48 ILE B C 1
ATOM 2346 O O . ILE B 1 48 ? -7.629 -1.604 -24.484 1 62.72 48 ILE B O 1
ATOM 2350 N N . ASN B 1 49 ? -6.203 -0.657 -23.141 1 61.31 49 ASN B N 1
ATOM 2351 C CA . ASN B 1 49 ? -5 -0.947 -23.906 1 61.31 49 ASN B CA 1
ATOM 2352 C C . ASN B 1 49 ? -4.602 -2.416 -23.797 1 61.31 49 ASN B C 1
ATOM 2354 O O . ASN B 1 49 ? -3.512 -2.732 -23.328 1 61.31 49 ASN B O 1
ATOM 2358 N N . ALA B 1 50 ? -5.48 -3.305 -24.062 1 64.81 50 ALA B N 1
ATOM 2359 C CA . ALA B 1 50 ? -5.195 -4.738 -24.078 1 64.81 50 ALA B CA 1
ATOM 2360 C C . ALA B 1 50 ? -5.98 -5.449 -25.172 1 64.81 50 ALA B C 1
ATOM 2362 O O . ALA B 1 50 ? -6.977 -4.922 -25.672 1 64.81 50 ALA B O 1
ATOM 2363 N N . ASN B 1 51 ? -5.375 -6.473 -25.766 1 74.19 51 ASN B N 1
ATOM 2364 C CA . ASN B 1 51 ? -6.156 -7.371 -26.609 1 74.19 51 ASN B CA 1
ATOM 2365 C C . ASN B 1 51 ? -7.258 -8.07 -25.812 1 74.19 51 ASN B C 1
ATOM 2367 O O . ASN B 1 51 ? -6.977 -8.852 -24.906 1 74.19 51 ASN B O 1
ATOM 2371 N N . VAL B 1 52 ? -8.414 -7.586 -26.062 1 76.94 52 VAL B N 1
ATOM 2372 C CA . VAL B 1 52 ? -9.547 -8.133 -25.312 1 76.94 52 VAL B CA 1
ATOM 2373 C C . VAL B 1 52 ? -10.352 -9.07 -26.219 1 76.94 52 VAL B C 1
ATOM 2375 O O . VAL B 1 52 ? -10.688 -8.711 -27.344 1 76.94 52 VAL B O 1
ATOM 2378 N N . ASN B 1 53 ? -10.492 -10.281 -25.828 1 79.5 53 ASN B N 1
ATOM 2379 C CA . ASN B 1 53 ? -11.359 -11.258 -26.469 1 79.5 53 ASN B CA 1
ATOM 2380 C C . ASN B 1 53 ? -12.539 -11.641 -25.578 1 79.5 53 ASN B C 1
ATOM 2382 O O . ASN B 1 53 ? -12.336 -12.125 -24.469 1 79.5 53 ASN B O 1
ATOM 2386 N N . VAL B 1 54 ? -13.695 -11.281 -26.094 1 78.38 54 VAL B N 1
ATOM 2387 C CA . VAL B 1 54 ? -14.891 -11.617 -25.328 1 78.38 54 VAL B CA 1
ATOM 2388 C C . VAL B 1 54 ? -15.492 -12.922 -25.859 1 78.38 54 VAL B C 1
ATOM 2390 O O . VAL B 1 54 ? -15.703 -13.07 -27.062 1 78.38 54 VAL B O 1
ATOM 2393 N N . VAL B 1 55 ? -15.664 -13.844 -25 1 78.31 55 VAL B N 1
ATOM 2394 C CA . VAL B 1 55 ? -16.219 -15.133 -25.406 1 78.31 55 VAL B CA 1
ATOM 2395 C C . VAL B 1 55 ? -17.438 -15.461 -24.547 1 78.31 55 VAL B C 1
ATOM 2397 O O . VAL B 1 55 ? -17.531 -15.055 -23.391 1 78.31 55 VAL B O 1
ATOM 2400 N N . THR B 1 56 ? -18.406 -16.078 -25.219 1 79.25 56 THR B N 1
ATOM 2401 C CA . THR B 1 56 ? -19.531 -16.625 -24.469 1 79.25 56 THR B CA 1
ATOM 2402 C C . THR B 1 56 ? -19.156 -17.984 -23.859 1 79.25 56 THR B C 1
ATOM 2404 O O . THR B 1 56 ? -18.766 -18.906 -24.578 1 79.25 56 THR B O 1
ATOM 2407 N N . TRP B 1 57 ? -19.25 -18.031 -22.5 1 81.25 57 TRP B N 1
ATOM 2408 C CA . TRP B 1 57 ? -18.828 -19.25 -21.828 1 81.25 57 TRP B CA 1
ATOM 2409 C C . TRP B 1 57 ? -19.609 -19.469 -20.547 1 81.25 57 TRP B C 1
ATOM 2411 O O . TRP B 1 57 ? -19.797 -18.531 -19.75 1 81.25 57 TRP B O 1
ATOM 2421 N N . ASN B 1 58 ? -20.141 -20.672 -20.469 1 80.69 58 ASN B N 1
ATOM 2422 C CA . ASN B 1 58 ? -20.734 -21.125 -19.219 1 80.69 58 ASN B CA 1
ATOM 2423 C C . ASN B 1 58 ? -19.703 -21.781 -18.312 1 80.69 58 ASN B C 1
ATOM 2425 O O . ASN B 1 58 ? -19.172 -22.844 -18.625 1 80.69 58 ASN B O 1
ATOM 2429 N N . ALA B 1 59 ? -19.484 -21.25 -17.203 1 83.56 59 ALA B N 1
ATOM 2430 C CA . ALA B 1 59 ? -18.422 -21.641 -16.281 1 83.56 59 ALA B CA 1
ATOM 2431 C C . ALA B 1 59 ? -18.656 -23.047 -15.75 1 83.56 59 ALA B C 1
ATOM 2433 O O . ALA B 1 59 ? -17.75 -23.672 -15.172 1 83.56 59 ALA B O 1
ATOM 2434 N N . GLU B 1 60 ? -19.812 -23.594 -15.977 1 86.12 60 GLU B N 1
ATOM 2435 C CA . GLU B 1 60 ? -20.109 -24.969 -15.578 1 86.12 60 GLU B CA 1
ATOM 2436 C C . GLU B 1 60 ? -19.406 -25.969 -16.5 1 86.12 60 GLU B C 1
ATOM 2438 O O . GLU B 1 60 ? -19.312 -27.141 -16.172 1 86.12 60 GLU B O 1
ATOM 2443 N N . ASN B 1 61 ? -18.984 -25.422 -17.562 1 86.44 61 ASN B N 1
ATOM 2444 C CA . ASN B 1 61 ? -18.25 -26.25 -18.516 1 86.44 61 ASN B CA 1
ATOM 2445 C C . ASN B 1 61 ? -16.75 -26 -18.438 1 86.44 61 ASN B C 1
ATOM 2447 O O . ASN B 1 61 ? -16.312 -24.953 -17.969 1 86.44 61 ASN B O 1
ATOM 2451 N N . ILE B 1 62 ? -16.078 -27 -18.922 1 86.75 62 ILE B N 1
ATOM 2452 C CA . ILE B 1 62 ? -14.633 -26.859 -18.984 1 86.75 62 ILE B CA 1
ATOM 2453 C C . ILE B 1 62 ? -14.266 -25.766 -19.984 1 86.75 62 ILE B C 1
ATOM 2455 O O . ILE B 1 62 ? -14.844 -25.688 -21.078 1 86.75 62 ILE B O 1
ATOM 2459 N N . TYR B 1 63 ? -13.477 -24.828 -19.531 1 82.19 63 TYR B N 1
ATOM 2460 C CA . TYR B 1 63 ? -13.016 -23.797 -20.453 1 82.19 63 TYR B CA 1
ATOM 2461 C C . TYR B 1 63 ? -12.031 -24.359 -21.469 1 82.19 63 TYR B C 1
ATOM 2463 O O . TYR B 1 63 ? -11.109 -25.094 -21.109 1 82.19 63 TYR B O 1
ATOM 2471 N N . PRO B 1 64 ? -12.195 -23.906 -22.656 1 77.88 64 PRO B N 1
ATOM 2472 C CA . PRO B 1 64 ? -11.367 -24.516 -23.703 1 77.88 64 PRO B CA 1
ATOM 2473 C C . PRO B 1 64 ? -9.906 -24.094 -23.609 1 77.88 64 PRO B C 1
ATOM 2475 O O . PRO B 1 64 ? -9.008 -24.891 -23.891 1 77.88 64 PRO B O 1
ATOM 2478 N N . ALA B 1 65 ? -9.68 -22.938 -23.281 1 79.56 65 ALA B N 1
ATOM 2479 C CA . ALA B 1 65 ? -8.297 -22.469 -23.25 1 79.56 65 ALA B CA 1
ATOM 2480 C C . ALA B 1 65 ? -7.598 -22.922 -21.984 1 79.56 65 ALA B C 1
ATOM 2482 O O . ALA B 1 65 ? -8.242 -23.125 -20.953 1 79.56 65 ALA B O 1
ATOM 2483 N N . GLN B 1 66 ? -6.219 -23.172 -22.141 1 85.5 66 GLN B N 1
ATOM 2484 C CA . GLN B 1 66 ? -5.375 -23.609 -21.031 1 85.5 66 GLN B CA 1
ATOM 2485 C C . GLN B 1 66 ? -4.23 -22.625 -20.797 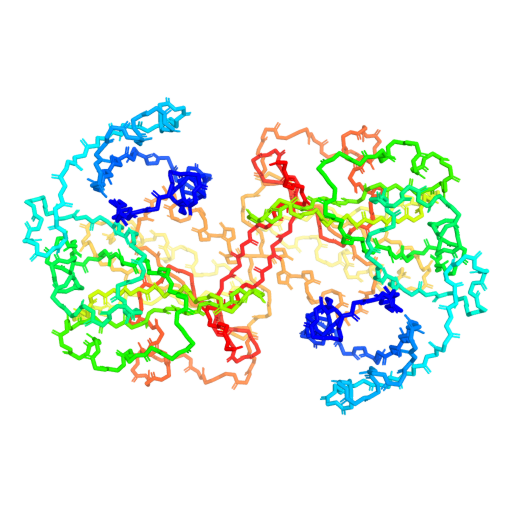1 85.5 66 GLN B C 1
ATOM 2487 O O . GLN B 1 66 ? -4.082 -21.641 -21.531 1 85.5 66 GLN B O 1
ATOM 2492 N N . ASN B 1 67 ? -3.662 -22.719 -19.719 1 90.25 67 ASN B N 1
ATOM 2493 C CA . ASN B 1 67 ? -2.422 -22.031 -19.375 1 90.25 67 ASN B CA 1
ATOM 2494 C C . ASN B 1 67 ? -2.672 -20.562 -19.016 1 90.25 67 ASN B C 1
ATOM 2496 O O . ASN B 1 67 ? -1.882 -19.688 -19.375 1 90.25 67 ASN B O 1
ATOM 2500 N N . MET B 1 68 ? -3.789 -20.344 -18.375 1 90.69 68 MET B N 1
ATOM 2501 C CA . MET B 1 68 ? -4.09 -19 -17.906 1 90.69 68 MET B CA 1
ATOM 2502 C C . MET B 1 68 ? -3.166 -18.594 -16.766 1 90.69 68 MET B C 1
ATOM 2504 O O . MET B 1 68 ? -2.9 -19.391 -15.859 1 90.69 68 MET B O 1
ATOM 2508 N N . HIS B 1 69 ? -2.668 -17.312 -16.844 1 90.38 69 HIS B N 1
ATOM 2509 C CA . HIS B 1 69 ? -1.809 -16.797 -15.789 1 90.38 69 HIS B CA 1
ATOM 2510 C C . HIS B 1 69 ? -2.627 -16.359 -14.578 1 90.38 69 HIS B C 1
ATOM 2512 O O . HIS B 1 69 ? -2.246 -16.641 -13.438 1 90.38 69 HIS B O 1
ATOM 2518 N N . LEU B 1 70 ? -3.701 -15.703 -14.852 1 92.56 70 LEU B N 1
ATOM 2519 C CA . LEU B 1 70 ? -4.586 -15.164 -13.828 1 92.56 70 LEU B CA 1
ATOM 2520 C C . LEU B 1 70 ? -6.047 -15.281 -14.25 1 92.56 70 LEU B C 1
ATOM 2522 O O . LEU B 1 70 ? -6.402 -14.922 -15.375 1 92.56 70 LEU B O 1
ATOM 2526 N N . ILE B 1 71 ? -6.785 -15.844 -13.367 1 92.88 71 ILE B N 1
ATOM 2527 C CA . ILE B 1 71 ? -8.227 -15.906 -13.578 1 92.88 71 ILE B CA 1
ATOM 2528 C C . ILE B 1 71 ? -8.945 -15.109 -12.492 1 92.88 71 ILE B C 1
ATOM 2530 O O . ILE B 1 71 ? -8.648 -15.273 -11.305 1 92.88 71 ILE B O 1
ATOM 2534 N N . ILE B 1 72 ? -9.758 -14.219 -12.898 1 92.25 72 ILE B N 1
ATOM 2535 C CA . ILE B 1 72 ? -10.578 -13.445 -11.969 1 92.25 72 ILE B CA 1
ATOM 2536 C C . ILE B 1 72 ? -12.031 -13.891 -12.078 1 92.25 72 ILE B C 1
ATOM 2538 O O . ILE B 1 72 ? -12.602 -13.914 -13.172 1 92.25 72 ILE B O 1
ATOM 2542 N N . ALA B 1 73 ? -12.641 -14.273 -11.016 1 90.94 73 ALA B N 1
ATOM 2543 C CA . ALA B 1 73 ? -14.031 -14.727 -11.008 1 90.94 73 ALA B CA 1
ATOM 2544 C C . ALA B 1 73 ? -14.773 -14.203 -9.781 1 90.94 73 ALA B C 1
ATOM 2546 O O . ALA B 1 73 ? -14.148 -13.781 -8.805 1 90.94 73 ALA B O 1
ATOM 2547 N N . GLU B 1 74 ? -16.016 -14.18 -9.883 1 88.31 74 GLU B N 1
ATOM 2548 C CA . GLU B 1 74 ? -16.828 -13.648 -8.789 1 88.31 74 GLU B CA 1
ATOM 2549 C C . GLU B 1 74 ? -17.859 -14.664 -8.328 1 88.31 74 GLU B C 1
ATOM 2551 O O . GLU B 1 74 ? -18.391 -15.43 -9.141 1 88.31 74 GLU B O 1
ATOM 2556 N N . GLU B 1 75 ? -18.109 -14.695 -7.113 1 89.94 75 GLU B N 1
ATOM 2557 C CA . GLU B 1 75 ? -19.203 -15.406 -6.465 1 89.94 75 GLU B CA 1
ATOM 2558 C C . GLU B 1 75 ? -19.094 -16.906 -6.691 1 89.94 75 GLU B C 1
ATOM 2560 O O . GLU B 1 75 ? -20.109 -17.594 -6.828 1 89.94 75 GLU B O 1
ATOM 2565 N N . VAL B 1 76 ? -17.984 -17.422 -6.859 1 91.12 76 VAL B N 1
ATOM 2566 C CA . VAL B 1 76 ? -17.766 -18.844 -7.098 1 91.12 76 VAL B CA 1
ATOM 2567 C C . VAL B 1 76 ? -18.031 -19.625 -5.816 1 91.12 76 VAL B C 1
ATOM 2569 O O . VAL B 1 76 ? -18.828 -20.562 -5.809 1 91.12 76 VAL B O 1
ATOM 2572 N N . LEU B 1 77 ? -17.422 -19.188 -4.762 1 92.94 77 LEU B N 1
ATOM 2573 C CA . LEU B 1 77 ? -17.578 -19.875 -3.484 1 92.94 77 LEU B CA 1
ATOM 2574 C C . LEU B 1 77 ? -18.906 -19.5 -2.83 1 92.94 77 LEU B C 1
ATOM 2576 O O . LEU B 1 77 ? -19.516 -20.312 -2.148 1 92.94 77 LEU B O 1
ATOM 2580 N N . SER B 1 78 ? -19.219 -18.266 -3.02 1 90.62 78 SER B N 1
ATOM 2581 C CA . SER B 1 78 ? -20.5 -17.828 -2.477 1 90.62 78 SER B CA 1
ATOM 2582 C C . SER B 1 78 ? -21.641 -18.688 -3.014 1 90.62 78 SER B C 1
ATOM 2584 O O . SER B 1 78 ? -22.594 -18.984 -2.287 1 90.62 78 SER B O 1
ATOM 2586 N N . ASP B 1 79 ? -21.516 -19.078 -4.246 1 86.69 79 ASP B N 1
ATOM 2587 C CA . ASP B 1 79 ? -22.547 -19.891 -4.895 1 86.69 79 ASP B CA 1
ATOM 2588 C C . ASP B 1 79 ? -22.281 -21.391 -4.676 1 86.69 79 ASP B C 1
ATOM 2590 O O . ASP B 1 79 ? -23 -22.234 -5.23 1 86.69 79 ASP B O 1
ATOM 2594 N N . GLN B 1 80 ? -21.344 -21.719 -3.938 1 82 80 GLN B N 1
ATOM 2595 C CA . GLN B 1 80 ? -20.969 -23.078 -3.586 1 82 80 GLN B CA 1
ATOM 2596 C C . GLN B 1 80 ? -20.781 -23.938 -4.832 1 82 80 GLN B C 1
ATOM 2598 O O . GLN B 1 80 ? -21.234 -25.078 -4.883 1 82 80 GLN B O 1
ATOM 2603 N N . SER B 1 81 ? -20.25 -23.312 -5.789 1 82.81 81 SER B N 1
ATOM 2604 C CA . SER B 1 81 ? -20.047 -24.016 -7.051 1 82.81 81 SER B CA 1
ATOM 2605 C C . SER B 1 81 ? -18.656 -24.641 -7.121 1 82.81 81 SER B C 1
ATOM 2607 O O . SER B 1 81 ? -17.75 -24.078 -7.762 1 82.81 81 SER B O 1
ATOM 2609 N N . CYS B 1 82 ? -18.453 -25.812 -6.641 1 86.69 82 CYS B N 1
ATOM 2610 C CA . CYS B 1 82 ? -17.188 -26.516 -6.688 1 86.69 82 CYS B CA 1
ATOM 2611 C C . CYS B 1 82 ? -16.812 -26.891 -8.117 1 86.69 82 CYS B C 1
ATOM 2613 O O . CYS B 1 82 ? -15.641 -26.906 -8.477 1 86.69 82 CYS B O 1
ATOM 2615 N N . THR B 1 83 ? -17.875 -27.078 -8.875 1 90.19 83 THR B N 1
ATOM 2616 C CA . THR B 1 83 ? -17.641 -27.438 -10.273 1 90.19 83 THR B CA 1
ATOM 2617 C C . THR B 1 83 ? -16.953 -26.297 -11.016 1 90.19 83 THR B C 1
ATOM 2619 O O . THR B 1 83 ? -15.984 -26.516 -11.742 1 90.19 83 THR B O 1
ATOM 2622 N N . ILE B 1 84 ? -17.391 -25.141 -10.773 1 91.06 84 ILE B N 1
ATOM 2623 C CA . ILE B 1 84 ? -16.797 -23.984 -11.438 1 91.06 84 ILE B CA 1
ATOM 2624 C C . ILE B 1 84 ? -15.352 -23.797 -10.992 1 91.06 84 ILE B C 1
ATOM 2626 O O . ILE B 1 84 ? -14.469 -23.578 -11.82 1 91.06 84 ILE B O 1
ATOM 2630 N N . LEU B 1 85 ? -15.133 -23.859 -9.75 1 94.25 85 LEU B N 1
ATOM 2631 C CA . LEU B 1 85 ? -13.773 -23.703 -9.25 1 94.25 85 LEU B CA 1
ATOM 2632 C C . LEU B 1 85 ? -12.844 -24.75 -9.859 1 94.25 85 LEU B C 1
ATOM 2634 O O . LEU B 1 85 ? -11.711 -24.453 -10.219 1 94.25 85 LEU B O 1
ATOM 2638 N N . ARG B 1 86 ? -13.344 -25.953 -9.977 1 93.69 86 ARG B N 1
ATOM 2639 C CA . ARG B 1 86 ? -12.57 -27.016 -10.609 1 93.69 86 ARG B CA 1
ATOM 2640 C C . ARG B 1 86 ? -12.258 -26.672 -12.062 1 93.69 86 ARG B C 1
ATOM 2642 O O . ARG B 1 86 ? -11.133 -26.875 -12.523 1 93.69 86 ARG B O 1
ATOM 2649 N N . ASN B 1 87 ? -13.266 -26.25 -12.789 1 92.25 87 ASN B N 1
ATOM 2650 C CA . ASN B 1 87 ? -13.078 -25.859 -14.18 1 92.25 87 ASN B CA 1
ATOM 2651 C C . ASN B 1 87 ? -12.047 -24.75 -14.32 1 92.25 87 ASN B C 1
ATOM 2653 O O . ASN B 1 87 ? -11.211 -24.781 -15.227 1 92.25 87 ASN B O 1
ATOM 2657 N N . LEU B 1 88 ? -12.117 -23.781 -13.438 1 93.81 88 LEU B N 1
ATOM 2658 C CA . LEU B 1 88 ? -11.141 -22.703 -13.453 1 93.81 88 LEU B CA 1
ATOM 2659 C C . LEU B 1 88 ? -9.734 -23.234 -13.18 1 93.81 88 LEU B C 1
ATOM 2661 O O . LEU B 1 88 ? -8.773 -22.812 -13.836 1 93.81 88 LEU B O 1
ATOM 2665 N N . THR B 1 89 ? -9.633 -24.094 -12.273 1 94.31 89 THR B N 1
ATOM 2666 C CA . THR B 1 89 ? -8.352 -24.672 -11.898 1 94.31 89 THR B CA 1
ATOM 2667 C C . THR B 1 89 ? -7.727 -25.406 -13.086 1 94.31 89 THR B C 1
ATOM 2669 O O . THR B 1 89 ? -6.516 -25.312 -13.312 1 94.31 89 THR B O 1
ATOM 2672 N N . THR B 1 90 ? -8.523 -26.078 -13.82 1 93.06 90 THR B N 1
ATOM 2673 C CA . THR B 1 90 ? -8.031 -26.828 -14.969 1 93.06 90 THR B CA 1
ATOM 2674 C C . THR B 1 90 ? -7.5 -25.891 -16.047 1 93.06 90 THR B C 1
ATOM 2676 O O . THR B 1 90 ? -6.59 -26.25 -16.797 1 93.06 90 THR B O 1
ATOM 2679 N N . ALA B 1 91 ? -8.055 -24.703 -16.094 1 92.5 91 ALA B N 1
ATOM 2680 C CA . ALA B 1 91 ? -7.656 -23.734 -17.109 1 92.5 91 ALA B CA 1
ATOM 2681 C C . ALA B 1 91 ? -6.363 -23.031 -16.703 1 92.5 91 ALA B C 1
ATOM 2683 O O . ALA B 1 91 ? -5.719 -22.391 -17.531 1 92.5 91 ALA B O 1
ATOM 2684 N N . LEU B 1 92 ? -6.008 -23.141 -15.484 1 93.31 92 LEU B N 1
ATOM 2685 C CA . LEU B 1 92 ? -4.871 -22.422 -14.922 1 93.31 92 LEU B CA 1
ATOM 2686 C C . LEU B 1 92 ? -3.559 -23.109 -15.281 1 93.31 92 LEU B C 1
ATOM 2688 O O . LEU B 1 92 ? -3.461 -24.328 -15.227 1 93.31 92 LEU B O 1
ATOM 2692 N N . ARG B 1 93 ? -2.551 -22.359 -15.609 1 92.25 93 ARG B N 1
ATOM 2693 C CA . ARG B 1 93 ? -1.207 -22.922 -15.703 1 92.25 93 ARG B CA 1
ATOM 2694 C C . ARG B 1 93 ? -0.673 -23.297 -14.328 1 92.25 93 ARG B C 1
ATOM 2696 O O . ARG B 1 93 ? -1.168 -22.812 -13.305 1 92.25 93 ARG B O 1
ATOM 2703 N N . PRO B 1 94 ? 0.389 -24.047 -14.258 1 89.19 94 PRO B N 1
ATOM 2704 C CA . PRO B 1 94 ? 0.883 -24.547 -12.977 1 89.19 94 PRO B CA 1
ATOM 2705 C C . PRO B 1 94 ? 1.225 -23.422 -12 1 89.19 94 PRO B C 1
ATOM 2707 O O . PRO B 1 94 ? 0.968 -23.547 -10.797 1 89.19 94 PRO B O 1
ATOM 2710 N N . ASN B 1 95 ? 1.77 -22.297 -12.43 1 89.19 95 ASN B N 1
ATOM 2711 C CA . ASN B 1 95 ? 2.135 -21.203 -11.547 1 89.19 95 ASN B CA 1
ATOM 2712 C C . ASN B 1 95 ? 1.153 -20.047 -11.656 1 89.19 95 ASN B C 1
ATOM 2714 O O . ASN B 1 95 ? 1.516 -18.891 -11.406 1 89.19 95 ASN B O 1
ATOM 2718 N N . GLY B 1 96 ? -0.022 -20.406 -12.039 1 93 96 GLY B N 1
ATOM 2719 C CA . GLY B 1 96 ? -1.043 -19.391 -12.18 1 93 96 GLY B CA 1
ATOM 2720 C C . GLY B 1 96 ? -1.837 -19.156 -10.906 1 93 96 GLY B C 1
ATOM 2721 O O . GLY B 1 96 ? -1.699 -19.891 -9.938 1 93 96 GLY B O 1
ATOM 2722 N N . PHE B 1 97 ? -2.723 -18.062 -10.945 1 95.56 97 PHE B N 1
ATOM 2723 C CA . PHE B 1 97 ? -3.496 -17.672 -9.773 1 95.56 97 PHE B CA 1
ATOM 2724 C C . PHE B 1 97 ? -4.965 -17.484 -10.133 1 95.56 97 PHE B C 1
ATOM 2726 O O . PHE B 1 97 ? -5.297 -17.188 -11.281 1 95.56 97 PHE B O 1
ATOM 2733 N N . ILE B 1 98 ? -5.793 -17.703 -9.164 1 95.12 98 ILE B N 1
ATOM 2734 C CA . ILE B 1 98 ? -7.211 -17.359 -9.25 1 95.12 98 ILE B CA 1
ATOM 2735 C C . ILE B 1 98 ? -7.551 -16.297 -8.211 1 95.12 98 ILE B C 1
ATOM 2737 O O . ILE B 1 98 ? -7.238 -16.453 -7.027 1 95.12 98 ILE B O 1
ATOM 2741 N N . LEU B 1 99 ? -8.055 -15.203 -8.656 1 95.06 99 LEU B N 1
ATOM 2742 C CA . LEU B 1 99 ? -8.562 -14.164 -7.766 1 95.06 99 LEU B CA 1
ATOM 2743 C C . LEU B 1 99 ? -10.086 -14.219 -7.691 1 95.06 99 LEU B C 1
ATOM 2745 O O . LEU B 1 99 ? -10.773 -13.969 -8.688 1 95.06 99 LEU B O 1
ATOM 2749 N N . LEU B 1 100 ? -10.609 -14.539 -6.535 1 93.69 100 LEU B N 1
ATOM 2750 C CA . LEU B 1 100 ? -12.055 -14.641 -6.344 1 93.69 100 LEU B CA 1
ATOM 2751 C C . LEU B 1 100 ? -12.586 -13.422 -5.598 1 93.69 100 LEU B C 1
ATOM 2753 O O . LEU B 1 100 ? -11.961 -12.953 -4.645 1 93.69 100 LEU B O 1
ATOM 2757 N N . GLU B 1 101 ? -13.617 -12.906 -6.055 1 91.19 101 GLU B N 1
ATOM 2758 C CA . GLU B 1 101 ? -14.414 -11.898 -5.359 1 91.19 101 GLU B CA 1
ATOM 2759 C C . GLU B 1 101 ? -15.703 -12.5 -4.805 1 91.19 101 GLU B C 1
ATOM 2761 O O . GLU B 1 101 ? -16.547 -12.977 -5.566 1 91.19 101 GLU B O 1
ATOM 2766 N N . GLU B 1 102 ? -15.867 -12.445 -3.492 1 91.5 102 GLU B N 1
ATOM 2767 C CA . GLU B 1 102 ? -16.969 -13.148 -2.846 1 91.5 102 GLU B CA 1
ATOM 2768 C C . GLU B 1 102 ? -17.75 -12.227 -1.91 1 91.5 102 GLU B C 1
ATOM 2770 O O . GLU B 1 102 ? -17.156 -11.406 -1.202 1 91.5 102 GLU B O 1
ATOM 2775 N N . THR B 1 103 ? -19.031 -12.359 -1.834 1 89.25 103 THR B N 1
ATOM 2776 C CA . THR B 1 103 ? -19.859 -11.484 -1.009 1 89.25 103 THR B CA 1
ATOM 2777 C C . THR B 1 103 ? -20.391 -12.234 0.21 1 89.25 103 THR B C 1
ATOM 2779 O O . THR B 1 103 ? -20.797 -11.609 1.196 1 89.25 103 THR B O 1
ATOM 2782 N N . ALA B 1 104 ? -20.406 -13.547 0.095 1 90.31 104 ALA B N 1
ATOM 2783 C CA . ALA B 1 104 ? -20.922 -14.312 1.229 1 90.31 104 ALA B CA 1
ATOM 2784 C C . ALA B 1 104 ? -20.031 -14.125 2.459 1 90.31 104 ALA B C 1
ATOM 2786 O O . ALA B 1 104 ? -18.797 -14.102 2.35 1 90.31 104 ALA B O 1
ATOM 2787 N N . ALA B 1 105 ? -20.594 -14.016 3.584 1 84.5 105 ALA B N 1
ATOM 2788 C CA . ALA B 1 105 ? -19.875 -13.82 4.84 1 84.5 105 ALA B CA 1
ATOM 2789 C C . ALA B 1 105 ? -19.078 -15.062 5.215 1 84.5 105 ALA B C 1
ATOM 2791 O O . ALA B 1 105 ? -17.953 -14.961 5.723 1 84.5 105 ALA B O 1
ATOM 2792 N N . GLN B 1 106 ? -19.734 -16.172 4.977 1 88.62 106 GLN B N 1
ATOM 2793 C CA . GLN B 1 106 ? -19.062 -17.422 5.285 1 88.62 106 GLN B CA 1
ATOM 2794 C C . GLN B 1 106 ? -18.781 -18.219 4.016 1 88.62 106 GLN B C 1
ATOM 2796 O O . GLN B 1 106 ? -19.688 -18.469 3.217 1 88.62 106 GLN B O 1
ATOM 2801 N N . LEU B 1 107 ? -17.578 -18.469 3.82 1 91.25 107 LEU B N 1
ATOM 2802 C CA . LEU B 1 107 ? -17.125 -19.266 2.68 1 91.25 107 LEU B CA 1
ATOM 2803 C C . LEU B 1 107 ? -16.562 -20.594 3.135 1 91.25 107 LEU B C 1
ATOM 2805 O O . LEU B 1 107 ? -15.836 -20.672 4.133 1 91.25 107 LEU B O 1
ATOM 2809 N N . ASP B 1 108 ? -16.969 -21.641 2.551 1 90.88 108 ASP B N 1
ATOM 2810 C CA . ASP B 1 108 ? -16.375 -22.938 2.846 1 90.88 108 ASP B CA 1
ATOM 2811 C C . ASP B 1 108 ? -15.062 -23.125 2.092 1 90.88 108 ASP B C 1
ATOM 2813 O O . ASP B 1 108 ? -14.961 -24 1.221 1 90.88 108 ASP B O 1
ATOM 2817 N N . LEU B 1 109 ? -14.133 -22.453 2.496 1 91.44 109 LEU B N 1
ATOM 2818 C CA . LEU B 1 109 ? -12.828 -22.453 1.845 1 91.44 109 LEU B CA 1
ATOM 2819 C C . LEU B 1 109 ? -12.125 -23.797 2.025 1 91.44 109 LEU B C 1
ATOM 2821 O O . LEU B 1 109 ? -11.492 -24.297 1.094 1 91.44 109 LEU B O 1
ATOM 2825 N N . LYS B 1 110 ? -12.25 -24.328 3.15 1 91.25 110 LYS B N 1
ATOM 2826 C CA . LYS B 1 110 ? -11.57 -25.578 3.449 1 91.25 110 LYS B CA 1
ATOM 2827 C C . LYS B 1 110 ? -11.977 -26.672 2.463 1 91.25 110 LYS B C 1
ATOM 2829 O O . LYS B 1 110 ? -11.117 -27.328 1.861 1 91.25 110 LYS B O 1
ATOM 2834 N N . THR B 1 111 ? -13.258 -26.828 2.326 1 91 111 THR B N 1
ATOM 2835 C CA . THR B 1 111 ? -13.766 -27.844 1.409 1 91 111 THR B CA 1
ATOM 2836 C C . THR B 1 111 ? -13.375 -27.516 -0.029 1 91 111 THR B C 1
ATOM 2838 O O . THR B 1 111 ? -12.945 -28.406 -0.776 1 91 111 THR B O 1
ATOM 2841 N N . ALA B 1 112 ? -13.484 -26.281 -0.423 1 92.62 112 ALA B N 1
ATOM 2842 C CA . ALA B 1 112 ? -13.172 -25.859 -1.783 1 92.62 112 ALA B CA 1
ATOM 2843 C C . ALA B 1 112 ? -11.711 -26.141 -2.123 1 92.62 112 ALA B C 1
ATOM 2845 O O . ALA B 1 112 ? -11.406 -26.656 -3.205 1 92.62 112 ALA B O 1
ATOM 2846 N N . LEU B 1 113 ? -10.836 -25.891 -1.22 1 93.88 113 LEU B N 1
ATOM 2847 C CA . LEU B 1 113 ? -9.406 -26.062 -1.454 1 93.88 113 LEU B CA 1
ATOM 2848 C C . LEU B 1 113 ? -9.039 -27.547 -1.505 1 93.88 113 LEU B C 1
ATOM 2850 O O . LEU B 1 113 ? -8.195 -27.953 -2.309 1 93.88 113 LEU B O 1
ATOM 2854 N N . LYS B 1 114 ? -9.664 -28.266 -0.713 1 90 114 LYS B N 1
ATOM 2855 C CA . LYS B 1 114 ? -9.391 -29.703 -0.684 1 90 114 LYS B CA 1
ATOM 2856 C C . LYS B 1 114 ? -9.812 -30.359 -1.99 1 90 114 LYS B C 1
ATOM 2858 O O . LYS B 1 114 ? -9.086 -31.203 -2.525 1 90 114 LYS B O 1
ATOM 2863 N N . GLU B 1 115 ? -10.852 -29.953 -2.5 1 89.75 115 GLU B N 1
ATOM 2864 C CA . GLU B 1 115 ? -11.43 -30.578 -3.682 1 89.75 115 GLU B CA 1
ATOM 2865 C C . GLU B 1 115 ? -10.695 -30.156 -4.949 1 89.75 115 GLU B C 1
ATOM 2867 O O . GLU B 1 115 ? -10.836 -30.797 -6 1 89.75 115 GLU B O 1
ATOM 2872 N N . THR B 1 116 ? -9.969 -29.109 -4.961 1 92.25 116 THR B N 1
ATOM 2873 C CA . THR B 1 116 ? -9.359 -28.594 -6.184 1 92.25 116 THR B CA 1
ATOM 2874 C C . THR B 1 116 ? -7.84 -28.578 -6.074 1 92.25 116 THR B C 1
ATOM 2876 O O . THR B 1 116 ? -7.148 -28.172 -7.008 1 92.25 116 THR B O 1
ATOM 2879 N N . ASP B 1 117 ? -7.254 -29.016 -5.102 1 89.88 117 ASP B N 1
ATOM 2880 C CA . ASP B 1 117 ? -5.816 -29 -4.844 1 89.88 117 ASP B CA 1
ATOM 2881 C C . ASP B 1 117 ? -5.266 -27.578 -4.922 1 89.88 117 ASP B C 1
ATOM 2883 O O . ASP B 1 117 ? -4.195 -27.359 -5.488 1 89.88 117 ASP B O 1
ATOM 2887 N N . LEU B 1 118 ? -6.109 -26.641 -4.617 1 95.75 118 LEU B N 1
ATOM 2888 C CA . LEU B 1 118 ? -5.707 -25.234 -4.523 1 95.75 118 LEU B CA 1
ATOM 2889 C C . LEU B 1 118 ? -5.277 -24.891 -3.1 1 95.75 118 LEU B C 1
ATOM 2891 O O . LEU B 1 118 ? -5.586 -25.625 -2.158 1 95.75 118 LEU B O 1
ATOM 2895 N N . MET B 1 119 ? -4.504 -23.906 -3.027 1 96.19 119 MET B N 1
ATOM 2896 C CA . MET B 1 119 ? -4.195 -23.344 -1.715 1 96.19 119 MET B CA 1
ATOM 2897 C C . MET B 1 119 ? -4.508 -21.844 -1.674 1 96.19 119 MET B C 1
ATOM 2899 O O . MET B 1 119 ? -4.496 -21.172 -2.709 1 96.19 119 MET B O 1
ATOM 2903 N N . LEU B 1 120 ? -4.742 -21.375 -0.451 1 96.94 120 LEU B N 1
ATOM 2904 C CA . LEU B 1 120 ? -4.977 -19.953 -0.223 1 96.94 120 LEU B CA 1
ATOM 2905 C C . LEU B 1 120 ? -3.66 -19.203 -0.1 1 96.94 120 LEU B C 1
ATOM 2907 O O . LEU B 1 120 ? -2.816 -19.547 0.731 1 96.94 120 LEU B O 1
ATOM 2911 N N . VAL B 1 121 ? -3.502 -18.25 -0.915 1 96.81 121 VAL B N 1
ATOM 2912 C CA . VAL B 1 121 ? -2.299 -17.422 -0.907 1 96.81 121 VAL B CA 1
ATOM 2913 C C . VAL B 1 121 ? -2.527 -16.172 -0.044 1 96.81 121 VAL B C 1
ATOM 2915 O O . VAL B 1 121 ? -1.647 -15.773 0.718 1 96.81 121 VAL B O 1
ATOM 2918 N N . GLY B 1 122 ? -3.635 -15.578 -0.202 1 96 122 GLY B N 1
ATOM 2919 C CA . GLY B 1 122 ? -3.979 -14.383 0.551 1 96 122 GLY B CA 1
ATOM 2920 C C . GLY B 1 122 ? -5.469 -14.102 0.58 1 96 122 GLY B C 1
ATOM 2921 O O . GLY B 1 122 ? -6.203 -14.523 -0.316 1 96 122 GLY B O 1
ATOM 2922 N N . LYS B 1 123 ? -5.875 -13.406 1.602 1 94.62 123 LYS B N 1
ATOM 2923 C CA . LYS B 1 123 ? -7.273 -13.023 1.787 1 94.62 123 LYS B CA 1
ATOM 2924 C C . LYS B 1 123 ? -7.391 -11.57 2.252 1 94.62 123 LYS B C 1
ATOM 2926 O O . LYS B 1 123 ? -6.672 -11.148 3.158 1 94.62 123 LYS B O 1
ATOM 2931 N N . GLN B 1 124 ? -8.234 -10.844 1.521 1 89.69 124 GLN B N 1
ATOM 2932 C CA . GLN B 1 124 ? -8.562 -9.469 1.899 1 89.69 124 GLN B CA 1
ATOM 2933 C C . GLN B 1 124 ? -10.07 -9.297 2.086 1 89.69 124 GLN B C 1
ATOM 2935 O O . GLN B 1 124 ? -10.867 -9.961 1.415 1 89.69 124 GLN B O 1
ATOM 2940 N N . ILE B 1 125 ? -10.43 -8.453 3.008 1 85.44 125 ILE B N 1
ATOM 2941 C CA . ILE B 1 125 ? -11.82 -8.078 3.221 1 85.44 125 ILE B CA 1
ATOM 2942 C C . ILE B 1 125 ? -11.961 -6.562 3.17 1 85.44 125 ILE B C 1
ATOM 2944 O O . ILE B 1 125 ? -11.203 -5.836 3.816 1 85.44 125 ILE B O 1
ATOM 2948 N N . ASP B 1 126 ? -12.812 -6.133 2.281 1 78.81 126 ASP B N 1
ATOM 2949 C CA . ASP B 1 126 ? -12.977 -4.688 2.184 1 78.81 126 ASP B CA 1
ATOM 2950 C C . ASP B 1 126 ? -14.016 -4.18 3.186 1 78.81 126 ASP B C 1
ATOM 2952 O O . ASP B 1 126 ? -14.57 -4.961 3.959 1 78.81 126 ASP B O 1
ATOM 2956 N N . SER B 1 127 ? -14.281 -2.889 3.248 1 70 127 SER B N 1
ATOM 2957 C CA . SER B 1 127 ? -15.109 -2.244 4.258 1 70 127 SER B CA 1
ATOM 2958 C C . SER B 1 127 ? -16.562 -2.68 4.133 1 70 127 SER B C 1
ATOM 2960 O O . SER B 1 127 ? -17.344 -2.568 5.09 1 70 127 SER B O 1
ATOM 2962 N N . SER B 1 128 ? -16.984 -3.193 2.986 1 72.06 128 SER B N 1
ATOM 2963 C CA . SER B 1 128 ? -18.359 -3.633 2.773 1 72.06 128 SER B CA 1
ATOM 2964 C C . SER B 1 128 ? -18.562 -5.078 3.215 1 72.06 128 SER B C 1
ATOM 2966 O O . SER B 1 128 ? -19.688 -5.566 3.283 1 72.06 128 SER B O 1
ATOM 2968 N N . GLY B 1 129 ? -17.484 -5.719 3.555 1 78.38 129 GLY B N 1
ATOM 2969 C CA . GLY B 1 129 ? -17.547 -7.117 3.953 1 78.38 129 GLY B CA 1
ATOM 2970 C C . GLY B 1 129 ? -17.266 -8.078 2.811 1 78.38 129 GLY B C 1
ATOM 2971 O O . GLY B 1 129 ? -17.266 -9.297 3.002 1 78.38 129 GLY B O 1
ATOM 2972 N N . LYS B 1 130 ? -17.094 -7.59 1.689 1 86.44 130 LYS B N 1
ATOM 2973 C CA . LYS B 1 130 ? -16.688 -8.414 0.55 1 86.44 130 LYS B CA 1
ATOM 2974 C C . LYS B 1 130 ? -15.305 -9.008 0.757 1 86.44 130 LYS B C 1
ATOM 2976 O O . LYS B 1 130 ? -14.398 -8.328 1.235 1 86.44 130 LYS B O 1
ATOM 2981 N N . SER B 1 131 ? -15.172 -10.266 0.331 1 91.75 131 SER B N 1
ATOM 2982 C CA . SER B 1 131 ? -13.891 -10.953 0.483 1 91.75 131 SER B CA 1
ATOM 2983 C C . SER B 1 131 ? -13.203 -11.133 -0.863 1 91.75 131 SER B C 1
ATOM 2985 O O . SER B 1 131 ? -13.852 -11.438 -1.865 1 91.75 131 SER B O 1
ATOM 2987 N N . TYR B 1 132 ? -11.945 -11 -0.902 1 92.94 132 TYR B N 1
ATOM 2988 C CA . TYR B 1 132 ? -11.07 -11.281 -2.033 1 92.94 132 TYR B CA 1
ATOM 2989 C C . TYR B 1 132 ? -10.078 -12.383 -1.69 1 92.94 132 TYR B C 1
ATOM 2991 O O . TYR B 1 132 ? -9.328 -12.266 -0.716 1 92.94 132 TYR B O 1
ATOM 2999 N N . LEU B 1 133 ? -10.047 -13.461 -2.443 1 95.62 133 LEU B N 1
ATOM 3000 C CA . LEU B 1 133 ? -9.188 -14.609 -2.189 1 95.62 133 LEU B CA 1
ATOM 3001 C C . LEU B 1 133 ? -8.234 -14.844 -3.361 1 95.62 133 LEU B C 1
ATOM 3003 O O . LEU B 1 133 ? -8.672 -14.922 -4.512 1 95.62 133 LEU B O 1
ATOM 3007 N N . LEU B 1 134 ? -7.027 -14.875 -3.059 1 96.81 134 LEU B N 1
ATOM 3008 C CA . LEU B 1 134 ? -6.027 -15.297 -4.039 1 96.81 134 LEU B CA 1
ATOM 3009 C C . LEU B 1 134 ? -5.645 -16.75 -3.836 1 96.81 134 LEU B C 1
ATOM 3011 O O . LEU B 1 134 ? -5.207 -17.141 -2.752 1 96.81 134 LEU B O 1
ATOM 3015 N N . LEU B 1 135 ? -5.871 -17.516 -4.883 1 96.81 135 LEU B N 1
ATOM 3016 C CA . LEU B 1 135 ? -5.613 -18.953 -4.82 1 96.81 135 LEU B CA 1
ATOM 3017 C C . LEU B 1 135 ? -4.559 -19.359 -5.844 1 96.81 135 LEU B C 1
ATOM 3019 O O . LEU B 1 135 ? -4.379 -18.672 -6.859 1 96.81 135 LEU B O 1
ATOM 3023 N N . LYS B 1 136 ? -3.916 -20.422 -5.562 1 96.56 136 LYS B N 1
ATOM 3024 C CA . LYS B 1 136 ? -2.992 -21.016 -6.527 1 96.56 136 LYS B CA 1
ATOM 3025 C C . LYS B 1 136 ? -2.975 -22.531 -6.414 1 96.56 136 LYS B C 1
ATOM 3027 O O . LYS B 1 136 ? -3.387 -23.094 -5.395 1 96.56 136 LYS B O 1
ATOM 3032 N N . LYS B 1 137 ? -2.49 -23.156 -7.492 1 93.94 137 LYS B N 1
ATOM 3033 C CA . LYS B 1 137 ? -2.316 -24.609 -7.449 1 93.94 137 LYS B CA 1
ATOM 3034 C C . LYS B 1 137 ? -1.191 -25 -6.496 1 93.94 137 LYS B C 1
ATOM 3036 O O . LYS B 1 137 ? -0.156 -24.328 -6.441 1 93.94 137 LYS B O 1
ATOM 3041 N N . ARG B 1 138 ? -1.444 -26.047 -5.836 1 92.88 138 ARG B N 1
ATOM 3042 C CA . ARG B 1 138 ? -0.366 -26.625 -5.043 1 92.88 138 ARG B CA 1
ATOM 3043 C C . ARG B 1 138 ? 0.697 -27.25 -5.941 1 92.88 138 ARG B C 1
ATOM 3045 O O . ARG B 1 138 ? 0.372 -27.906 -6.934 1 92.88 138 ARG B O 1
ATOM 3052 N N . ARG B 1 139 ? 1.908 -26.938 -5.66 1 91.25 139 ARG B N 1
ATOM 3053 C CA . ARG B 1 139 ? 3.021 -27.484 -6.426 1 91.25 139 ARG B CA 1
ATOM 3054 C C . ARG B 1 139 ? 4.105 -28.031 -5.504 1 91.25 139 ARG B C 1
ATOM 3056 O O . ARG B 1 139 ? 4.191 -27.641 -4.34 1 91.25 139 ARG B O 1
ATOM 3063 N N . LYS B 1 140 ? 4.762 -28.938 -6.113 1 88 140 LYS B N 1
ATOM 3064 C CA . LYS B 1 140 ? 5.926 -29.438 -5.387 1 88 140 LYS B CA 1
ATOM 3065 C C . LYS B 1 140 ? 6.984 -28.344 -5.246 1 88 140 LYS B C 1
ATOM 3067 O O . LYS B 1 140 ? 7.305 -27.656 -6.215 1 88 140 LYS B O 1
ATOM 3072 N N . ARG B 1 141 ? 7.48 -28.281 -4.082 1 86.5 141 ARG B N 1
ATOM 3073 C CA . ARG B 1 141 ? 8.453 -27.234 -3.787 1 86.5 141 ARG B CA 1
ATOM 3074 C C . ARG B 1 141 ? 9.82 -27.578 -4.375 1 86.5 141 ARG B C 1
ATOM 3076 O O . ARG B 1 141 ? 10.289 -28.703 -4.25 1 86.5 141 ARG B O 1
ATOM 3083 N N . ILE B 1 142 ? 10.344 -26.625 -5.102 1 84.38 142 ILE B N 1
ATOM 3084 C CA . ILE B 1 142 ? 11.742 -26.688 -5.512 1 84.38 142 ILE B CA 1
ATOM 3085 C C . ILE B 1 142 ? 12.578 -25.766 -4.633 1 84.38 142 ILE B C 1
ATOM 3087 O O . ILE B 1 142 ? 12.266 -24.578 -4.5 1 84.38 142 ILE B O 1
ATOM 3091 N N . GLU B 1 143 ? 13.562 -26.359 -3.998 1 88.5 143 GLU B N 1
ATOM 3092 C CA . GLU B 1 143 ? 14.367 -25.562 -3.086 1 88.5 143 GLU B CA 1
ATOM 3093 C C . GLU B 1 143 ? 15.164 -24.484 -3.842 1 88.5 143 GLU B C 1
ATOM 3095 O O . GLU B 1 143 ? 15.883 -24.797 -4.793 1 88.5 143 GLU B O 1
ATOM 3100 N N . PRO B 1 144 ? 15.008 -23.391 -3.43 1 92 144 PRO B N 1
ATOM 3101 C CA . PRO B 1 144 ? 15.734 -22.297 -4.09 1 92 144 PRO B CA 1
ATOM 3102 C C . PRO B 1 144 ? 17.188 -22.188 -3.625 1 92 144 PRO B C 1
ATOM 3104 O O . PRO B 1 144 ? 17.562 -22.797 -2.623 1 92 144 PRO B O 1
ATOM 3107 N N . ILE B 1 145 ? 17.953 -21.547 -4.445 1 91.38 145 ILE B N 1
ATOM 3108 C CA . ILE B 1 145 ? 19.266 -21.109 -3.992 1 91.38 145 ILE B CA 1
ATOM 3109 C C . ILE B 1 145 ? 19.109 -19.891 -3.094 1 91.38 145 ILE B C 1
ATOM 3111 O O . ILE B 1 145 ? 18.578 -18.859 -3.521 1 91.38 145 ILE B O 1
ATOM 3115 N N . VAL B 1 146 ? 19.609 -20.031 -1.873 1 93.62 146 VAL B N 1
ATOM 3116 C CA . VAL B 1 146 ? 19.438 -18.953 -0.907 1 93.62 146 VAL B CA 1
ATOM 3117 C C . VAL B 1 146 ? 20.672 -18.078 -0.884 1 93.62 146 VAL B C 1
ATOM 3119 O O . VAL B 1 146 ? 21.797 -18.562 -0.798 1 93.62 146 VAL B O 1
ATOM 3122 N N . ILE B 1 147 ? 20.438 -16.828 -1.053 1 89.69 147 ILE B N 1
ATOM 3123 C CA . ILE B 1 147 ? 21.5 -15.844 -0.866 1 89.69 147 ILE B CA 1
ATOM 3124 C C . ILE B 1 147 ? 21.125 -14.906 0.284 1 89.69 147 ILE B C 1
ATOM 3126 O O . ILE B 1 147 ? 20.125 -14.18 0.208 1 89.69 147 ILE B O 1
ATOM 3130 N N . GLN B 1 148 ? 21.906 -14.953 1.35 1 90.25 148 GLN B N 1
ATOM 3131 C CA . GLN B 1 148 ? 21.719 -14.023 2.463 1 90.25 148 GLN B CA 1
ATOM 3132 C C . GLN B 1 148 ? 22.25 -12.633 2.117 1 90.25 148 GLN B C 1
ATOM 3134 O O . GLN B 1 148 ? 23.375 -12.492 1.628 1 90.25 148 GLN B O 1
ATOM 3139 N N . ILE B 1 149 ? 21.422 -11.648 2.371 1 83.25 149 ILE B N 1
ATOM 3140 C CA . ILE B 1 149 ? 21.844 -10.297 2.031 1 83.25 149 ILE B CA 1
ATOM 3141 C C . ILE B 1 149 ? 21.672 -9.383 3.244 1 83.25 149 ILE B C 1
ATOM 3143 O O . ILE B 1 149 ? 20.906 -9.688 4.156 1 83.25 149 ILE B O 1
ATOM 3147 N N . THR B 1 150 ? 22.469 -8.383 3.252 1 76.69 150 THR B N 1
ATOM 3148 C CA . THR B 1 150 ? 22.453 -7.391 4.32 1 76.69 150 THR B CA 1
ATOM 3149 C C . THR B 1 150 ? 22.75 -5.996 3.775 1 76.69 150 THR B C 1
ATOM 3151 O O . THR B 1 150 ? 23.438 -5.855 2.762 1 76.69 150 THR B O 1
ATOM 3154 N N . GLY B 1 151 ? 22.156 -5.047 4.348 1 68.88 151 GLY B N 1
ATOM 3155 C CA . GLY B 1 151 ? 22.438 -3.668 3.984 1 68.88 151 GLY B CA 1
ATOM 3156 C C . GLY B 1 151 ? 23.703 -3.129 4.641 1 68.88 151 GLY B C 1
ATOM 3157 O O . GLY B 1 151 ? 24.141 -2.023 4.328 1 68.88 151 GLY B O 1
ATOM 3158 N N . LYS B 1 152 ? 24.297 -3.91 5.531 1 68.5 152 LYS B N 1
ATOM 3159 C CA . LYS B 1 152 ? 25.469 -3.463 6.281 1 68.5 152 LYS B CA 1
ATOM 3160 C C . LYS B 1 152 ? 26.719 -3.473 5.406 1 68.5 152 LYS B C 1
ATOM 3162 O O . LYS B 1 152 ? 27.641 -2.676 5.617 1 68.5 152 LYS B O 1
ATOM 3167 N N . ASP B 1 153 ? 26.828 -4.465 4.555 1 69.56 153 ASP B N 1
ATOM 3168 C CA . ASP B 1 153 ? 27.906 -4.52 3.586 1 69.56 153 ASP B CA 1
ATOM 3169 C C . ASP B 1 153 ? 27.453 -5.18 2.285 1 69.56 153 ASP B C 1
ATOM 3171 O O . ASP B 1 153 ? 26.375 -5.754 2.221 1 69.56 153 ASP B O 1
ATOM 3175 N N . PHE B 1 154 ? 28.266 -5.043 1.206 1 70.56 154 PHE B N 1
ATOM 3176 C CA . PHE B 1 154 ? 27.875 -5.535 -0.11 1 70.56 154 PHE B CA 1
ATOM 3177 C C . PHE B 1 154 ? 28.75 -6.707 -0.53 1 70.56 154 PHE B C 1
ATOM 3179 O O . PHE B 1 154 ? 28.969 -6.934 -1.723 1 70.56 154 PHE B O 1
ATOM 3186 N N . SER B 1 155 ? 29.156 -7.48 0.502 1 79.25 155 SER B N 1
ATOM 3187 C CA . SER B 1 155 ? 30.031 -8.609 0.205 1 79.25 155 SER B CA 1
ATOM 3188 C C . SER B 1 155 ? 29.281 -9.711 -0.541 1 79.25 155 SER B C 1
ATOM 3190 O O . SER B 1 155 ? 29.891 -10.539 -1.218 1 79.25 155 SER B O 1
ATOM 3192 N N . TRP B 1 156 ? 28.016 -9.695 -0.438 1 83.25 156 TRP B N 1
ATOM 3193 C CA . TRP B 1 156 ? 27.172 -10.711 -1.058 1 83.25 156 TRP B CA 1
ATOM 3194 C C . TRP B 1 156 ? 26.906 -10.383 -2.521 1 83.25 156 TRP B C 1
ATOM 3196 O O . TRP B 1 156 ? 26.438 -11.234 -3.283 1 83.25 156 TRP B O 1
ATOM 3206 N N . LEU B 1 157 ? 27.125 -9.266 -3.021 1 77.06 157 LEU B N 1
ATOM 3207 C CA . LEU B 1 157 ? 26.688 -8.742 -4.312 1 77.06 157 LEU B CA 1
ATOM 3208 C C . LEU B 1 157 ? 27.297 -9.531 -5.457 1 77.06 157 LEU B C 1
ATOM 3210 O O . LEU B 1 157 ? 26.609 -9.922 -6.398 1 77.06 157 LEU B O 1
ATOM 3214 N N . GLU B 1 158 ? 28.641 -9.719 -5.371 1 78.94 158 GLU B N 1
ATOM 3215 C CA . GLU B 1 158 ? 29.328 -10.43 -6.449 1 78.94 158 GLU B CA 1
ATOM 3216 C C . GLU B 1 158 ? 28.812 -11.859 -6.578 1 78.94 158 GLU B C 1
ATOM 3218 O O . GLU B 1 158 ? 28.609 -12.359 -7.688 1 78.9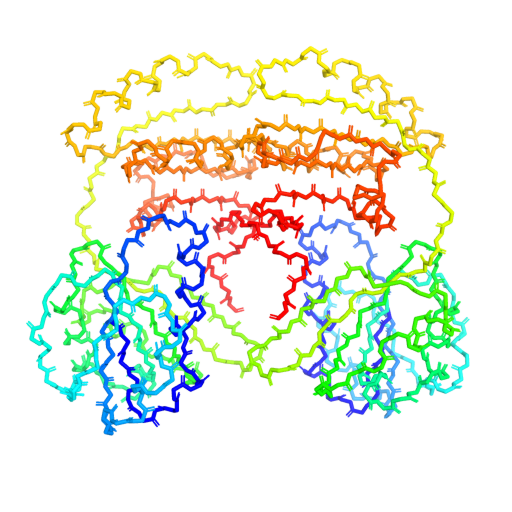4 158 GLU B O 1
ATOM 3223 N N . ASN B 1 159 ? 28.703 -12.492 -5.457 1 85.12 159 ASN B N 1
ATOM 3224 C CA . ASN B 1 159 ? 28.125 -13.836 -5.469 1 85.12 159 ASN B CA 1
ATOM 3225 C C . ASN B 1 159 ? 26.719 -13.836 -6.047 1 85.12 159 ASN B C 1
ATOM 3227 O O . ASN B 1 159 ? 26.375 -14.719 -6.836 1 85.12 159 ASN B O 1
ATOM 3231 N N . ALA B 1 160 ? 25.859 -12.938 -5.633 1 82.44 160 ALA B N 1
ATOM 3232 C CA . ALA B 1 160 ? 24.5 -12.82 -6.141 1 82.44 160 ALA B CA 1
ATOM 3233 C C . ALA B 1 160 ? 24.5 -12.672 -7.66 1 82.44 160 ALA B C 1
ATOM 3235 O O . ALA B 1 160 ? 23.719 -13.344 -8.352 1 82.44 160 ALA B O 1
ATOM 3236 N N . LYS B 1 161 ? 25.344 -11.844 -8.172 1 75.19 161 LYS B N 1
ATOM 3237 C CA . LYS B 1 161 ? 25.438 -11.641 -9.617 1 75.19 161 LYS B CA 1
ATOM 3238 C C . LYS B 1 161 ? 25.812 -12.938 -10.328 1 75.19 161 LYS B C 1
ATOM 3240 O O . LYS B 1 161 ? 25.234 -13.273 -11.367 1 75.19 161 LYS B O 1
ATOM 3245 N N . ALA B 1 162 ? 26.766 -13.555 -9.773 1 82.5 162 ALA B N 1
ATOM 3246 C CA . ALA B 1 162 ? 27.25 -14.812 -10.359 1 82.5 162 ALA B CA 1
ATOM 3247 C C . ALA B 1 162 ? 26.125 -15.852 -10.391 1 82.5 162 ALA B C 1
ATOM 3249 O O . ALA B 1 162 ? 25.938 -16.531 -11.406 1 82.5 162 ALA B O 1
ATOM 3250 N N . VAL B 1 163 ? 25.438 -15.953 -9.312 1 84.12 163 VAL B N 1
ATOM 3251 C CA . VAL B 1 163 ? 24.375 -16.938 -9.195 1 84.12 163 VAL B CA 1
ATOM 3252 C C . VAL B 1 163 ? 23.25 -16.609 -10.172 1 84.12 163 VAL B C 1
ATOM 3254 O O . VAL B 1 163 ? 22.734 -17.5 -10.859 1 84.12 163 VAL B O 1
ATOM 3257 N N . LEU B 1 164 ? 22.875 -15.359 -10.242 1 80.69 164 LEU B N 1
ATOM 3258 C CA . LEU B 1 164 ? 21.797 -14.938 -11.125 1 80.69 164 LEU B CA 1
ATOM 3259 C C . LEU B 1 164 ? 22.156 -15.195 -12.586 1 80.69 164 LEU B C 1
ATOM 3261 O O . LEU B 1 164 ? 21.297 -15.602 -13.375 1 80.69 164 LEU B O 1
ATOM 3265 N N . LYS B 1 165 ? 23.359 -14.938 -12.875 1 75.44 165 LYS B N 1
ATOM 3266 C CA . LYS B 1 165 ? 23.812 -15.188 -14.242 1 75.44 165 LYS B CA 1
ATOM 3267 C C . LYS B 1 165 ? 23.75 -16.672 -14.578 1 75.44 165 LYS B C 1
ATOM 3269 O O . LYS B 1 165 ? 23.344 -17.047 -15.688 1 75.44 165 LYS B O 1
ATOM 3274 N N . LYS B 1 166 ? 24.125 -17.422 -13.672 1 77.88 166 LYS B N 1
ATOM 3275 C CA . LYS B 1 166 ? 24.188 -18.859 -13.875 1 77.88 166 LYS B CA 1
ATOM 3276 C C . LYS B 1 166 ? 22.781 -19.469 -13.938 1 77.88 166 LYS B C 1
ATOM 3278 O O . LYS B 1 166 ? 22.484 -20.266 -14.828 1 77.88 166 LYS B O 1
ATOM 3283 N N . PHE B 1 167 ? 21.906 -19.062 -13.109 1 67.5 167 PHE B N 1
ATOM 3284 C CA . PHE B 1 167 ? 20.656 -19.797 -12.906 1 67.5 167 PHE B CA 1
ATOM 3285 C C . PHE B 1 167 ? 19.516 -19.172 -13.703 1 67.5 167 PHE B C 1
ATOM 3287 O O . PHE B 1 167 ? 18.438 -19.75 -13.797 1 67.5 167 PHE B O 1
ATOM 3294 N N . ASP B 1 168 ? 19.625 -17.969 -14.086 1 62.5 168 ASP B N 1
ATOM 3295 C CA . ASP B 1 168 ? 18.656 -17.484 -15.07 1 62.5 168 ASP B CA 1
ATOM 3296 C C . ASP B 1 168 ? 18.484 -18.469 -16.219 1 62.5 168 ASP B C 1
ATOM 3298 O O . ASP B 1 168 ? 17.391 -18.641 -16.734 1 62.5 168 ASP B O 1
ATOM 3302 N N . ARG B 1 169 ? 19.438 -19.359 -16.344 1 59.78 169 ARG B N 1
ATOM 3303 C CA . ARG B 1 169 ? 19.469 -20.328 -17.453 1 59.78 169 ARG B CA 1
ATOM 3304 C C . ARG B 1 169 ? 18.812 -21.641 -17.047 1 59.78 169 ARG B C 1
ATOM 3306 O O . ARG B 1 169 ? 18.234 -22.328 -17.891 1 59.78 169 ARG B O 1
ATOM 3313 N N . GLU B 1 170 ? 18.922 -21.984 -15.82 1 63.12 170 GLU B N 1
ATOM 3314 C CA . GLU B 1 170 ? 18.531 -23.312 -15.352 1 63.12 170 GLU B CA 1
ATOM 3315 C C . GLU B 1 170 ? 17.141 -23.281 -14.703 1 63.12 170 GLU B C 1
ATOM 3317 O O . GLU B 1 170 ? 16.672 -24.281 -14.188 1 63.12 170 GLU B O 1
ATOM 3322 N N . SER B 1 171 ? 16.5 -22.328 -14.758 1 69.25 171 SER B N 1
ATOM 3323 C CA . SER B 1 171 ? 15.164 -22.141 -14.219 1 69.25 171 SER B CA 1
ATOM 3324 C C . SER B 1 171 ? 15.141 -22.359 -12.711 1 69.25 171 SER B C 1
ATOM 3326 O O . SER B 1 171 ? 14.109 -22.734 -12.141 1 69.25 171 SER B O 1
ATOM 3328 N N . GLN B 1 172 ? 16.375 -22.344 -12.102 1 80.94 172 GLN B N 1
ATOM 3329 C CA . GLN B 1 172 ? 16.406 -22.453 -10.648 1 80.94 172 GLN B CA 1
ATOM 3330 C C . GLN B 1 172 ? 16.094 -21.109 -9.984 1 80.94 172 GLN B C 1
ATOM 3332 O O . GLN B 1 172 ? 16.594 -20.062 -10.414 1 80.94 172 GLN B O 1
ATOM 3337 N N . GLU B 1 173 ? 15.312 -21.203 -8.992 1 88.19 173 GLU B N 1
ATOM 3338 C CA . GLU B 1 173 ? 14.883 -19.984 -8.312 1 88.19 173 GLU B CA 1
ATOM 3339 C C . GLU B 1 173 ? 15.93 -19.516 -7.301 1 88.19 173 GLU B C 1
ATOM 3341 O O . GLU B 1 173 ? 16.531 -20.344 -6.598 1 88.19 173 GLU B O 1
ATOM 3346 N N . VAL B 1 174 ? 16.203 -18.297 -7.32 1 88.31 174 VAL B N 1
ATOM 3347 C CA . VAL B 1 174 ? 17.078 -17.672 -6.332 1 88.31 174 VAL B CA 1
ATOM 3348 C C . VAL B 1 174 ? 16.234 -16.922 -5.297 1 88.31 174 VAL B C 1
ATOM 3350 O O . VAL B 1 174 ? 15.305 -16.188 -5.652 1 88.31 174 VAL B O 1
ATOM 3353 N N . LEU B 1 175 ? 16.531 -17.172 -4.008 1 91.25 175 LEU B N 1
ATOM 3354 C CA . LEU B 1 175 ? 15.828 -16.531 -2.9 1 91.25 175 LEU B CA 1
ATOM 3355 C C . LEU B 1 175 ? 16.766 -15.641 -2.105 1 91.25 175 LEU B C 1
ATOM 3357 O O . LEU B 1 175 ? 17.719 -16.125 -1.477 1 91.25 175 LEU B O 1
ATOM 3361 N N . PHE B 1 176 ? 16.547 -14.375 -2.166 1 88.75 176 PHE B N 1
ATOM 3362 C CA . PHE B 1 176 ? 17.297 -13.43 -1.347 1 88.75 176 PHE B CA 1
ATOM 3363 C C . PHE B 1 176 ? 16.672 -13.297 0.034 1 88.75 176 PHE B C 1
ATOM 3365 O O . PHE B 1 176 ? 15.461 -13.07 0.151 1 88.75 176 PHE B O 1
ATOM 3372 N N . VAL B 1 177 ? 17.469 -13.43 1.09 1 91.25 177 VAL B N 1
ATOM 3373 C CA . VAL B 1 177 ? 16.938 -13.398 2.447 1 91.25 177 VAL B CA 1
ATOM 3374 C C . VAL B 1 177 ? 17.672 -12.352 3.271 1 91.25 177 VAL B C 1
ATOM 3376 O O . VAL B 1 177 ? 18.906 -12.32 3.279 1 91.25 177 VAL B O 1
ATOM 3379 N N . SER B 1 178 ? 16.984 -11.461 3.785 1 88.69 178 SER B N 1
ATOM 3380 C CA . SER B 1 178 ? 17.5 -10.523 4.773 1 88.69 178 SER B CA 1
ATOM 3381 C C . SER B 1 178 ? 16.766 -10.648 6.098 1 88.69 178 SER B C 1
ATOM 3383 O O . SER B 1 178 ? 15.531 -10.664 6.129 1 88.69 178 SER B O 1
ATOM 3385 N N . GLN B 1 179 ? 17.453 -10.805 7.16 1 88.31 179 GLN B N 1
ATOM 3386 C CA . GLN B 1 179 ? 16.828 -10.93 8.477 1 88.31 179 GLN B CA 1
ATOM 3387 C C . GLN B 1 179 ? 17.516 -10.031 9.492 1 88.31 179 GLN B C 1
ATOM 3389 O O . GLN B 1 179 ? 18.75 -9.977 9.555 1 88.31 179 GLN B O 1
ATOM 3394 N N . GLY B 1 180 ? 16.609 -9.43 10.273 1 78.31 180 GLY B N 1
ATOM 3395 C CA . GLY B 1 180 ? 17.125 -8.711 11.43 1 78.31 180 GLY B CA 1
ATOM 3396 C C . GLY B 1 180 ? 17.406 -7.246 11.133 1 78.31 180 GLY B C 1
ATOM 3397 O O . GLY B 1 180 ? 18.016 -6.551 11.945 1 78.31 180 GLY B O 1
ATOM 3398 N N . GLU B 1 181 ? 17.188 -6.867 9.953 1 74.81 181 GLU B N 1
ATOM 3399 C CA . GLU B 1 181 ? 17.328 -5.457 9.609 1 74.81 181 GLU B CA 1
ATOM 3400 C C . GLU B 1 181 ? 15.969 -4.797 9.391 1 74.81 181 GLU B C 1
ATOM 3402 O O . GLU B 1 181 ? 15.047 -5.422 8.875 1 74.81 181 GLU B O 1
ATOM 3407 N N . GLU B 1 182 ? 15.812 -3.658 9.969 1 65.38 182 GLU B N 1
ATOM 3408 C CA . GLU B 1 182 ? 14.531 -2.967 9.867 1 65.38 182 GLU B CA 1
ATOM 3409 C C . GLU B 1 182 ? 14.336 -2.373 8.469 1 65.38 182 GLU B C 1
ATOM 3411 O O . GLU B 1 182 ? 13.203 -2.246 7.996 1 65.38 182 GLU B O 1
ATOM 3416 N N . SER B 1 183 ? 15.453 -1.869 8.008 1 60.09 183 SER B N 1
ATOM 3417 C CA . SER B 1 183 ? 15.344 -1.213 6.711 1 60.09 183 SER B CA 1
ATOM 3418 C C . SER B 1 183 ? 16.406 -1.714 5.746 1 60.09 183 SER B C 1
ATOM 3420 O O . SER B 1 183 ? 17.547 -1.971 6.145 1 60.09 183 SER B O 1
ATOM 3422 N N . LEU B 1 184 ? 16.031 -2.352 4.734 1 57.84 184 LEU B N 1
ATOM 3423 C CA . LEU B 1 184 ? 16.922 -2.727 3.645 1 57.84 184 LEU B CA 1
ATOM 3424 C C . LEU B 1 184 ? 16.344 -2.303 2.299 1 57.84 184 LEU B C 1
ATOM 3426 O O . LEU B 1 184 ? 15.133 -2.355 2.096 1 57.84 184 LEU B O 1
ATOM 3430 N N . GLY B 1 185 ? 17.094 -1.407 1.6 1 60.47 185 GLY B N 1
ATOM 3431 C CA . GLY B 1 185 ? 16.656 -1.022 0.264 1 60.47 185 GLY B CA 1
ATOM 3432 C C . GLY B 1 185 ? 16.328 -2.209 -0.621 1 60.47 185 GLY B C 1
ATOM 3433 O O . GLY B 1 185 ? 16.688 -2.232 -1.799 1 60.47 185 GLY B O 1
ATOM 3434 N N . LEU B 1 186 ? 15.75 -3.236 0.082 1 61.09 186 LEU B N 1
ATOM 3435 C CA . LEU B 1 186 ? 15.508 -4.504 -0.601 1 61.09 186 LEU B CA 1
ATOM 3436 C C . LEU B 1 186 ? 14.461 -4.336 -1.696 1 61.09 186 LEU B C 1
ATOM 3438 O O . LEU B 1 186 ? 14.578 -4.938 -2.768 1 61.09 186 LEU B O 1
ATOM 3442 N N . THR B 1 187 ? 13.523 -3.455 -1.444 1 62.47 187 THR B N 1
ATOM 3443 C CA . THR B 1 187 ? 12.469 -3.303 -2.436 1 62.47 187 THR B CA 1
ATOM 3444 C C . THR B 1 187 ? 13.031 -2.793 -3.758 1 62.47 187 THR B C 1
ATOM 3446 O O . THR B 1 187 ? 12.711 -3.326 -4.824 1 62.47 187 THR B O 1
ATOM 3449 N N . GLY B 1 188 ? 13.859 -1.776 -3.66 1 60.53 188 GLY B N 1
ATOM 3450 C CA . GLY B 1 188 ? 14.484 -1.269 -4.871 1 60.53 188 GLY B CA 1
ATOM 3451 C C . GLY B 1 188 ? 15.398 -2.275 -5.539 1 60.53 188 GLY B C 1
ATOM 3452 O O . GLY B 1 188 ? 15.359 -2.449 -6.758 1 60.53 188 GLY B O 1
ATOM 3453 N N . PHE B 1 189 ? 16.172 -2.938 -4.688 1 63.25 189 PHE B N 1
ATOM 3454 C CA . PHE B 1 189 ? 17.078 -3.961 -5.184 1 63.25 189 PHE B CA 1
ATOM 3455 C C . PHE B 1 189 ? 16.328 -5.035 -5.957 1 63.25 189 PHE B C 1
ATOM 3457 O O . PHE B 1 189 ? 16.703 -5.379 -7.078 1 63.25 189 PHE B O 1
ATOM 3464 N N . MET B 1 190 ? 15.25 -5.406 -5.406 1 63.09 190 MET B N 1
ATOM 3465 C CA . MET B 1 190 ? 14.492 -6.5 -6.012 1 63.09 190 MET B CA 1
ATOM 3466 C C . MET B 1 190 ? 13.789 -6.039 -7.281 1 63.09 190 MET B C 1
ATOM 3468 O O . MET B 1 190 ? 13.625 -6.812 -8.227 1 63.09 190 MET B O 1
ATOM 3472 N N . THR B 1 191 ? 13.367 -4.859 -7.227 1 61.41 191 THR B N 1
ATOM 3473 C CA . THR B 1 191 ? 12.758 -4.332 -8.445 1 61.41 191 THR B CA 1
ATOM 3474 C C . THR B 1 191 ? 13.75 -4.387 -9.609 1 61.41 191 THR B C 1
ATOM 3476 O O . THR B 1 191 ? 13.375 -4.738 -10.727 1 61.41 191 THR B O 1
ATOM 3479 N N . CYS B 1 192 ? 15.016 -4.07 -9.273 1 62.19 192 CYS B N 1
ATOM 3480 C CA . CYS B 1 192 ? 16.047 -4.133 -10.305 1 62.19 192 CYS B CA 1
ATOM 3481 C C . CYS B 1 192 ? 16.266 -5.566 -10.773 1 62.19 192 CYS B C 1
ATOM 3483 O O . CYS B 1 192 ? 16.344 -5.828 -11.977 1 62.19 192 CYS B O 1
ATOM 3485 N N . ILE B 1 193 ? 16.344 -6.5 -9.906 1 65.5 193 ILE B N 1
ATOM 3486 C CA . ILE B 1 193 ? 16.609 -7.902 -10.203 1 65.5 193 ILE B CA 1
ATOM 3487 C C . ILE B 1 193 ? 15.477 -8.484 -11.047 1 65.5 193 ILE B C 1
ATOM 3489 O O . ILE B 1 193 ? 15.711 -9.211 -12.008 1 65.5 193 ILE B O 1
ATOM 3493 N N . ARG B 1 194 ? 14.281 -8.086 -10.688 1 64.94 194 ARG B N 1
ATOM 3494 C CA . ARG B 1 194 ? 13.117 -8.664 -11.344 1 64.94 194 ARG B CA 1
ATOM 3495 C C . ARG B 1 194 ? 12.977 -8.156 -12.773 1 64.94 194 ARG B C 1
ATOM 3497 O O . ARG B 1 194 ? 12.297 -8.781 -13.594 1 64.94 194 ARG B O 1
ATOM 3504 N N . ARG B 1 195 ? 13.609 -7.059 -12.969 1 60.47 195 ARG B N 1
ATOM 3505 C CA . ARG B 1 195 ? 13.656 -6.574 -14.344 1 60.47 195 ARG B CA 1
ATOM 3506 C C . ARG B 1 195 ? 14.609 -7.41 -15.188 1 60.47 195 ARG B C 1
ATOM 3508 O O . ARG B 1 195 ? 14.477 -7.465 -16.406 1 60.47 195 ARG B O 1
ATOM 3515 N N . GLU B 1 196 ? 15.508 -8.094 -14.492 1 60.41 196 GLU B N 1
ATOM 3516 C CA . GLU B 1 196 ? 16.531 -8.875 -15.195 1 60.41 196 GLU B CA 1
ATOM 3517 C C . GLU B 1 196 ? 16.172 -10.352 -15.227 1 60.41 196 GLU B C 1
ATOM 3519 O O . GLU B 1 196 ? 16.531 -11.062 -16.172 1 60.41 196 GLU B O 1
ATOM 3524 N N . THR B 1 197 ? 15.562 -10.773 -14.164 1 63.28 197 THR B N 1
ATOM 3525 C CA . THR B 1 197 ? 15.188 -12.188 -14.07 1 63.28 197 THR B CA 1
ATOM 3526 C C . THR B 1 197 ? 13.828 -12.344 -13.398 1 63.28 197 THR B C 1
ATOM 3528 O O . THR B 1 197 ? 13.453 -11.539 -12.547 1 63.28 197 THR B O 1
ATOM 3531 N N . THR B 1 198 ? 13.055 -13.344 -13.812 1 65.25 198 THR B N 1
ATOM 3532 C CA . THR B 1 198 ? 11.742 -13.609 -13.234 1 65.25 198 THR B CA 1
ATOM 3533 C C . THR B 1 198 ? 11.836 -14.703 -12.172 1 65.25 198 THR B C 1
ATOM 3535 O O . THR B 1 198 ? 10.844 -15.008 -11.5 1 65.25 198 THR B O 1
ATOM 3538 N N . ASN B 1 199 ? 12.992 -15.18 -11.992 1 76.62 199 ASN B N 1
ATOM 3539 C CA . ASN B 1 199 ? 13.117 -16.328 -11.094 1 76.62 199 ASN B CA 1
ATOM 3540 C C . ASN B 1 199 ? 13.75 -15.922 -9.766 1 76.62 199 ASN B C 1
ATOM 3542 O O . ASN B 1 199 ? 14.555 -16.672 -9.203 1 76.62 199 ASN B O 1
ATOM 3546 N N . ALA B 1 200 ? 13.547 -14.773 -9.422 1 83.69 200 ALA B N 1
ATOM 3547 C CA . ALA B 1 200 ? 14.086 -14.297 -8.156 1 83.69 200 ALA B CA 1
ATOM 3548 C C . ALA B 1 200 ? 12.969 -13.852 -7.215 1 83.69 200 ALA B C 1
ATOM 3550 O O . ALA B 1 200 ? 12 -13.219 -7.645 1 83.69 200 ALA B O 1
ATOM 3551 N N . ARG B 1 201 ? 13.094 -14.305 -5.969 1 88.81 201 ARG B N 1
ATOM 3552 C CA . ARG B 1 201 ? 12.195 -13.906 -4.895 1 88.81 201 ARG B CA 1
ATOM 3553 C C . ARG B 1 201 ? 12.977 -13.43 -3.674 1 88.81 201 ARG B C 1
ATOM 3555 O O . ARG B 1 201 ? 14.203 -13.562 -3.627 1 88.81 201 ARG B O 1
ATOM 3562 N N . TYR B 1 202 ? 12.234 -12.828 -2.742 1 88.75 202 TYR B N 1
ATOM 3563 C CA . TYR B 1 202 ? 12.969 -12.414 -1.554 1 88.75 202 TYR B CA 1
ATOM 3564 C C . TYR B 1 202 ? 12.109 -12.562 -0.302 1 88.75 202 TYR B C 1
ATOM 3566 O O . TYR B 1 202 ? 10.883 -12.562 -0.381 1 88.75 202 TYR B O 1
ATOM 3574 N N . VAL B 1 203 ? 12.797 -12.82 0.774 1 91.12 203 VAL B N 1
ATOM 3575 C CA . VAL B 1 203 ? 12.242 -12.82 2.123 1 91.12 203 VAL B CA 1
ATOM 3576 C C . VAL B 1 203 ? 12.93 -11.758 2.967 1 91.12 203 VAL B C 1
ATOM 3578 O O . VAL B 1 203 ? 14.156 -11.773 3.115 1 91.12 203 VAL B O 1
ATOM 3581 N N . PHE B 1 204 ? 12.156 -10.805 3.375 1 89.62 204 PHE B N 1
ATOM 3582 C CA . PHE B 1 204 ? 12.648 -9.742 4.242 1 89.62 204 PHE B CA 1
ATOM 3583 C C . PHE B 1 204 ? 12.023 -9.836 5.629 1 89.62 204 PHE B C 1
ATOM 3585 O O . PHE B 1 204 ? 10.844 -9.523 5.805 1 89.62 204 PHE B O 1
ATOM 3592 N N . ILE B 1 205 ? 12.828 -10.273 6.551 1 91.12 205 ILE B N 1
ATOM 3593 C CA . ILE B 1 205 ? 12.367 -10.453 7.926 1 91.12 205 ILE B CA 1
ATOM 3594 C C . ILE B 1 205 ? 12.789 -9.258 8.773 1 91.12 205 ILE B C 1
ATOM 3596 O O . ILE B 1 205 ? 13.93 -9.195 9.25 1 91.12 205 ILE B O 1
ATOM 3600 N N . GLN B 1 206 ? 11.898 -8.398 9.023 1 82.19 206 GLN B N 1
ATOM 3601 C CA . GLN B 1 206 ? 12.211 -7.148 9.719 1 82.19 206 GLN B CA 1
ATOM 3602 C C . GLN B 1 206 ? 12.086 -7.316 11.234 1 82.19 206 GLN B C 1
ATOM 3604 O O . GLN B 1 206 ? 12.648 -6.531 12 1 82.19 206 GLN B O 1
ATOM 3609 N N . ASP B 1 207 ? 11.359 -8.352 11.633 1 80.44 207 ASP B N 1
ATOM 3610 C CA . ASP B 1 207 ? 11.141 -8.602 13.055 1 80.44 207 ASP B CA 1
ATOM 3611 C C . ASP B 1 207 ? 12.375 -9.242 13.695 1 80.44 207 ASP B C 1
ATOM 3613 O O . ASP B 1 207 ? 12.773 -10.344 13.32 1 80.44 207 ASP B O 1
ATOM 3617 N N . SER B 1 208 ? 12.914 -8.594 14.578 1 77.75 208 SER B N 1
ATOM 3618 C CA . SER B 1 208 ? 14.102 -9.109 15.242 1 77.75 208 SER B CA 1
ATOM 3619 C C . SER B 1 208 ? 13.789 -10.383 16.016 1 77.75 208 SER B C 1
ATOM 3621 O O . SER B 1 208 ? 14.672 -11.211 16.25 1 77.75 208 SER B O 1
ATOM 3623 N N . ASN B 1 209 ? 12.586 -10.539 16.391 1 85.44 209 ASN B N 1
ATOM 3624 C CA . ASN B 1 209 ? 12.211 -11.688 17.219 1 85.44 209 ASN B CA 1
ATOM 3625 C C . ASN B 1 209 ? 11.703 -12.844 16.375 1 85.44 209 ASN B C 1
ATOM 3627 O O . ASN B 1 209 ? 11.359 -13.906 16.906 1 85.44 209 ASN B O 1
ATOM 3631 N N . ALA B 1 210 ? 11.719 -12.656 15.109 1 90.88 210 ALA B N 1
ATOM 3632 C CA . ALA B 1 210 ? 11.258 -13.734 14.242 1 90.88 210 ALA B CA 1
ATOM 3633 C C . ALA B 1 210 ? 12.227 -14.914 14.273 1 90.88 210 ALA B C 1
ATOM 3635 O O . ALA B 1 210 ? 13.43 -14.727 14.477 1 90.88 210 ALA B O 1
ATOM 3636 N N . PRO B 1 211 ? 11.688 -16.141 14.109 1 93.88 211 PRO B N 1
ATOM 3637 C CA . PRO B 1 211 ? 12.594 -17.297 14.023 1 93.88 211 PRO B CA 1
ATOM 3638 C C . PRO B 1 211 ? 13.633 -17.141 12.914 1 93.88 211 PRO B C 1
ATOM 3640 O O . PRO B 1 211 ? 13.367 -16.484 11.898 1 93.88 211 PRO B O 1
ATOM 3643 N N . LYS B 1 212 ? 14.805 -17.703 13.227 1 94.75 212 LYS B N 1
ATOM 3644 C CA . LYS B 1 212 ? 15.844 -17.688 12.195 1 94.75 212 LYS B CA 1
ATOM 3645 C C . LYS B 1 212 ? 15.352 -18.328 10.906 1 94.75 212 LYS B C 1
ATOM 3647 O O . LYS B 1 212 ? 14.688 -19.359 10.93 1 94.75 212 LYS B O 1
ATOM 3652 N N . PHE B 1 213 ? 15.656 -17.688 9.891 1 96.25 213 PHE B N 1
ATOM 3653 C CA . PHE B 1 213 ? 15.211 -18.203 8.602 1 96.25 213 PHE B CA 1
ATOM 3654 C C . PHE B 1 213 ? 15.758 -19.609 8.367 1 96.25 213 PHE B C 1
ATOM 3656 O O . PHE B 1 213 ? 16.953 -19.859 8.562 1 96.25 213 PHE B O 1
ATOM 3663 N N . ASP B 1 214 ? 14.859 -20.406 7.93 1 95.38 214 ASP B N 1
ATOM 3664 C CA . ASP B 1 214 ? 15.172 -21.812 7.629 1 95.38 214 ASP B CA 1
ATOM 3665 C C . ASP B 1 214 ? 14.219 -22.359 6.57 1 95.38 214 ASP B C 1
ATOM 3667 O O . ASP B 1 214 ? 13 -22.281 6.715 1 95.38 214 ASP B O 1
ATOM 3671 N N . LEU B 1 215 ? 14.812 -22.953 5.562 1 94.69 215 LEU B N 1
ATOM 3672 C CA . LEU B 1 215 ? 14.016 -23.469 4.457 1 94.69 215 LEU B CA 1
ATOM 3673 C C . LEU B 1 215 ? 13.172 -24.656 4.906 1 94.69 215 LEU B C 1
ATOM 3675 O O . LEU B 1 215 ? 12.219 -25.031 4.223 1 94.69 215 LEU B O 1
ATOM 3679 N N . SER B 1 216 ? 13.555 -25.188 6.008 1 93.25 216 SER B N 1
ATOM 3680 C CA . SER B 1 216 ? 12.883 -26.406 6.445 1 93.25 216 SER B CA 1
ATOM 3681 C C . SER B 1 216 ? 11.867 -26.125 7.547 1 93.25 216 SER B C 1
ATOM 3683 O O . SER B 1 216 ? 11.086 -27 7.926 1 93.25 216 SER B O 1
ATOM 3685 N N . SER B 1 217 ? 11.922 -24.938 8.109 1 94.31 217 SER B N 1
ATOM 3686 C CA . SER B 1 217 ? 10.969 -24.578 9.156 1 94.31 217 SER B CA 1
ATOM 3687 C C . SER B 1 217 ? 9.562 -24.438 8.586 1 94.31 217 SER B C 1
ATOM 3689 O O . SER B 1 217 ? 9.375 -23.828 7.523 1 94.31 217 SER B O 1
ATOM 3691 N N . GLN B 1 218 ? 8.617 -24.969 9.32 1 94.81 218 GLN B N 1
ATOM 3692 C CA . GLN B 1 218 ? 7.227 -24.906 8.875 1 94.81 218 GLN B CA 1
ATOM 3693 C C . GLN B 1 218 ? 6.77 -23.453 8.703 1 94.81 218 GLN B C 1
ATOM 3695 O O . GLN B 1 218 ? 6 -23.156 7.789 1 94.81 218 GLN B O 1
ATOM 3700 N N . PHE B 1 219 ? 7.242 -22.641 9.547 1 94.56 219 PHE B N 1
ATOM 3701 C CA . PHE B 1 219 ? 6.855 -21.234 9.523 1 94.56 219 PHE B CA 1
ATOM 3702 C C . PHE B 1 219 ? 7.188 -20.609 8.172 1 94.56 219 PHE B C 1
ATOM 3704 O O . PHE B 1 219 ? 6.336 -19.953 7.562 1 94.56 219 PHE B O 1
ATOM 3711 N N . TYR B 1 220 ? 8.352 -20.766 7.707 1 96 220 TYR B N 1
ATOM 3712 C CA . TYR B 1 220 ? 8.781 -20.156 6.457 1 96 220 TYR B CA 1
ATOM 3713 C C . TYR B 1 220 ? 8.297 -20.969 5.258 1 96 220 TYR B C 1
ATOM 3715 O O . TYR B 1 220 ? 7.977 -20.406 4.211 1 96 220 TYR B O 1
ATOM 3723 N N . VAL B 1 221 ? 8.211 -22.297 5.391 1 95.56 221 VAL B N 1
ATOM 3724 C CA . VAL B 1 221 ? 7.746 -23.156 4.312 1 95.56 221 VAL B CA 1
ATOM 3725 C C . VAL B 1 221 ? 6.328 -22.766 3.908 1 95.56 221 VAL B C 1
ATOM 3727 O O . VAL B 1 221 ? 6.02 -22.672 2.719 1 95.56 221 VAL B O 1
ATOM 3730 N N . GLU B 1 222 ? 5.484 -22.547 4.859 1 94.94 222 GLU B N 1
ATOM 3731 C CA . GLU B 1 222 ? 4.098 -22.188 4.59 1 94.94 222 GLU B CA 1
ATOM 3732 C C . GLU B 1 222 ? 4.023 -20.906 3.75 1 94.94 222 GLU B C 1
ATOM 3734 O O . GLU B 1 222 ? 3.178 -20.797 2.857 1 94.94 222 GLU B O 1
ATOM 3739 N N . GLN B 1 223 ? 4.895 -19.969 4.02 1 96.06 223 GLN B N 1
ATOM 3740 C CA . GLN B 1 223 ? 4.922 -18.719 3.266 1 96.06 223 GLN B CA 1
ATOM 3741 C C . GLN B 1 223 ? 5.566 -18.922 1.897 1 96.06 223 GLN B C 1
ATOM 3743 O O . GLN B 1 223 ? 5.047 -18.453 0.886 1 96.06 223 GLN B O 1
ATOM 3748 N N . LEU B 1 224 ? 6.668 -19.672 1.846 1 95.12 224 LEU B N 1
ATOM 3749 C CA . LEU B 1 224 ? 7.414 -19.875 0.608 1 95.12 224 LEU B CA 1
ATOM 3750 C C . LEU B 1 224 ? 6.59 -20.656 -0.406 1 95.12 224 LEU B C 1
ATOM 3752 O O . LEU B 1 224 ? 6.707 -20.438 -1.613 1 95.12 224 LEU B O 1
ATOM 3756 N N . ASP B 1 225 ? 5.711 -21.5 0.063 1 94.69 225 ASP B N 1
ATOM 3757 C CA . ASP B 1 225 ? 4.879 -22.312 -0.816 1 94.69 225 ASP B CA 1
ATOM 3758 C C . ASP B 1 225 ? 3.854 -21.453 -1.554 1 94.69 225 ASP B C 1
ATOM 3760 O O . ASP B 1 225 ? 3.27 -21.891 -2.547 1 94.69 225 ASP B O 1
ATOM 3764 N N . LYS B 1 226 ? 3.623 -20.281 -1.059 1 94.69 226 LYS B N 1
ATOM 3765 C CA . LYS B 1 226 ? 2.717 -19.359 -1.747 1 94.69 226 LYS B CA 1
ATOM 3766 C C . LYS B 1 226 ? 3.357 -18.812 -3.016 1 94.69 226 LYS B C 1
ATOM 3768 O O . LYS B 1 226 ? 2.67 -18.234 -3.865 1 94.69 226 LYS B O 1
ATOM 3773 N N . GLU B 1 227 ? 4.652 -18.922 -3.162 1 91.88 227 GLU B N 1
ATOM 3774 C CA . GLU B 1 227 ? 5.43 -18.594 -4.352 1 91.88 227 GLU B CA 1
ATOM 3775 C C . GLU B 1 227 ? 5.273 -17.109 -4.719 1 91.88 227 GLU B C 1
ATOM 3777 O O . GLU B 1 227 ? 5.211 -16.766 -5.898 1 91.88 227 GLU B O 1
ATOM 3782 N N . LEU B 1 228 ? 5.152 -16.312 -3.688 1 91.62 228 LEU B N 1
ATOM 3783 C CA . LEU B 1 228 ? 5.133 -14.875 -3.891 1 91.62 228 LEU B CA 1
ATOM 3784 C C . LEU B 1 228 ? 6.543 -14.336 -4.105 1 91.62 228 LEU B C 1
ATOM 3786 O O . LEU B 1 228 ? 7.5 -14.836 -3.51 1 91.62 228 LEU B O 1
ATOM 3790 N N . THR B 1 229 ? 6.609 -13.352 -4.91 1 87.94 229 THR B N 1
ATOM 3791 C CA . THR B 1 229 ? 7.902 -12.734 -5.176 1 87.94 229 THR B CA 1
ATOM 3792 C C . THR B 1 229 ? 8.414 -12 -3.945 1 87.94 229 THR B C 1
ATOM 3794 O O . THR B 1 229 ? 9.586 -12.125 -3.582 1 87.94 229 THR B O 1
ATOM 3797 N N . ALA B 1 230 ? 7.559 -11.234 -3.367 1 88.75 230 ALA B N 1
ATOM 3798 C CA . ALA B 1 230 ? 7.898 -10.422 -2.205 1 88.75 230 ALA B CA 1
ATOM 3799 C C . ALA B 1 230 ? 7.285 -11 -0.931 1 88.75 230 ALA B C 1
ATOM 3801 O O . ALA B 1 230 ? 6.07 -11.172 -0.842 1 88.75 230 ALA B O 1
ATOM 3802 N N . ASN B 1 231 ? 8.133 -11.336 0.048 1 91.56 231 ASN B N 1
ATOM 3803 C CA . ASN B 1 231 ? 7.73 -11.844 1.354 1 91.56 231 ASN B CA 1
ATOM 3804 C C . ASN B 1 231 ? 8.352 -11.031 2.488 1 91.56 231 ASN B C 1
ATOM 3806 O O . ASN B 1 231 ? 9.508 -11.242 2.854 1 91.56 231 ASN B O 1
ATOM 3810 N N . VAL B 1 232 ? 7.59 -10.148 2.988 1 89.75 232 VAL B N 1
ATOM 3811 C CA . VAL B 1 232 ? 8.094 -9.258 4.031 1 89.75 232 VAL B CA 1
ATOM 3812 C C . VAL B 1 232 ? 7.375 -9.547 5.348 1 89.75 232 VAL B C 1
ATOM 3814 O O . VAL B 1 232 ? 6.148 -9.469 5.422 1 89.75 232 VAL B O 1
ATOM 3817 N N . LEU B 1 233 ? 8.133 -9.93 6.324 1 90.56 233 LEU B N 1
ATOM 3818 C CA . LEU B 1 233 ? 7.586 -10.156 7.656 1 90.56 233 LEU B CA 1
ATOM 3819 C C . LEU B 1 233 ? 7.801 -8.93 8.547 1 90.56 233 LEU B C 1
ATOM 3821 O O . LEU B 1 233 ? 8.945 -8.594 8.867 1 90.56 233 LEU B O 1
ATOM 3825 N N . LYS B 1 234 ? 6.727 -8.312 8.883 1 85.12 234 LYS B N 1
ATOM 3826 C CA . LYS B 1 234 ? 6.734 -7.141 9.75 1 85.12 234 LYS B CA 1
ATOM 3827 C C . LYS B 1 234 ? 5.641 -7.234 10.812 1 85.12 234 LYS B C 1
ATOM 3829 O O . LYS B 1 234 ? 4.469 -7.422 10.484 1 85.12 234 LYS B O 1
ATOM 3834 N N . GLY B 1 235 ? 5.961 -7.117 12.109 1 82.06 235 GLY B N 1
ATOM 3835 C CA . GLY B 1 235 ? 4.969 -7.246 13.172 1 82.06 235 GLY B CA 1
ATOM 3836 C C . GLY B 1 235 ? 4.23 -8.57 13.133 1 82.06 235 GLY B C 1
ATOM 3837 O O . GLY B 1 235 ? 3.004 -8.609 13.227 1 82.06 235 GLY B O 1
ATOM 3838 N N . ASP B 1 236 ? 4.957 -9.586 12.75 1 86.69 236 ASP B N 1
ATOM 3839 C CA . ASP B 1 236 ? 4.457 -10.961 12.695 1 86.69 236 ASP B CA 1
ATOM 3840 C C . ASP B 1 236 ? 3.408 -11.117 11.602 1 86.69 236 ASP B C 1
ATOM 3842 O O . ASP B 1 236 ? 2.582 -12.031 11.648 1 86.69 236 ASP B O 1
ATOM 3846 N N . GLN B 1 237 ? 3.412 -10.18 10.727 1 89.56 237 GLN B N 1
ATOM 3847 C CA . GLN B 1 237 ? 2.494 -10.25 9.594 1 89.56 237 GLN B CA 1
ATOM 3848 C C . GLN B 1 237 ? 3.254 -10.266 8.273 1 89.56 237 GLN B C 1
ATOM 3850 O O . GLN B 1 237 ? 4.098 -9.398 8.031 1 89.56 237 GLN B O 1
ATOM 3855 N N . TRP B 1 238 ? 2.916 -11.266 7.508 1 93 238 TRP B N 1
ATOM 3856 C CA . TRP B 1 238 ? 3.488 -11.305 6.164 1 93 238 TRP B CA 1
ATOM 3857 C C . TRP B 1 238 ? 2.836 -10.266 5.266 1 93 238 TRP B C 1
ATOM 3859 O O . TRP B 1 238 ? 1.637 -10 5.379 1 93 238 TRP B O 1
ATOM 3869 N N . GLY B 1 239 ? 3.598 -9.719 4.398 1 91.62 239 GLY B N 1
ATOM 3870 C CA . GLY B 1 239 ? 3.107 -8.75 3.436 1 91.62 239 GLY B CA 1
ATOM 3871 C C . GLY B 1 239 ? 4.145 -8.359 2.398 1 91.62 239 GLY B C 1
ATOM 3872 O O . GLY B 1 239 ? 5.027 -9.156 2.068 1 91.62 239 GLY B O 1
ATOM 3873 N N . SER B 1 240 ? 3.92 -7.258 1.749 1 88.12 240 SER B N 1
ATOM 3874 C CA . SER B 1 240 ? 4.84 -6.691 0.767 1 88.12 240 SER B CA 1
ATOM 3875 C C . SER B 1 240 ? 4.75 -5.168 0.74 1 88.12 240 SER B C 1
ATOM 3877 O O . SER B 1 240 ? 3.719 -4.594 1.097 1 88.12 240 SER B O 1
ATOM 3879 N N . TYR B 1 241 ? 5.863 -4.566 0.394 1 84.38 241 TYR B N 1
ATOM 3880 C CA . TYR B 1 241 ? 5.855 -3.117 0.231 1 84.38 241 TYR B CA 1
ATOM 3881 C C . TYR B 1 241 ? 5.367 -2.727 -1.159 1 84.38 241 TYR B C 1
ATOM 3883 O O . TYR B 1 241 ? 5.797 -3.305 -2.16 1 84.38 241 TYR B O 1
ATOM 3891 N N . ARG B 1 242 ? 4.465 -1.804 -1.16 1 83.44 242 ARG B N 1
ATOM 3892 C CA . ARG B 1 242 ? 3.926 -1.306 -2.422 1 83.44 242 ARG B CA 1
ATOM 3893 C C . ARG B 1 242 ? 3.936 0.219 -2.459 1 83.44 242 ARG B C 1
ATOM 3895 O O . ARG B 1 242 ? 3.68 0.871 -1.444 1 83.44 242 ARG B O 1
ATOM 3902 N N . HIS B 1 243 ? 4.297 0.725 -3.574 1 84.44 243 HIS B N 1
ATOM 3903 C CA . HIS B 1 243 ? 4.16 2.16 -3.789 1 84.44 243 HIS B CA 1
ATOM 3904 C C . HIS B 1 243 ? 2.695 2.557 -3.941 1 84.44 243 HIS B C 1
ATOM 3906 O O . HIS B 1 243 ? 2.035 2.156 -4.902 1 84.44 243 HIS B O 1
ATOM 3912 N N . LEU B 1 244 ? 2.188 3.229 -2.996 1 87 244 LEU B N 1
ATOM 3913 C CA . LEU B 1 244 ? 0.815 3.723 -3.041 1 87 244 LEU B CA 1
ATOM 3914 C C . LEU B 1 244 ? 0.778 5.184 -3.473 1 87 244 LEU B C 1
ATOM 3916 O O . LEU B 1 244 ? 1.435 6.031 -2.865 1 87 244 LEU B O 1
ATOM 3920 N N . GLN B 1 245 ? 0.006 5.359 -4.496 1 89.62 245 GLN B N 1
ATOM 3921 C CA . GLN B 1 245 ? -0.09 6.715 -5.031 1 89.62 245 GLN B CA 1
ATOM 3922 C C . GLN B 1 245 ? -0.817 7.637 -4.059 1 89.62 245 GLN B C 1
ATOM 3924 O O . GLN B 1 245 ? -1.793 7.234 -3.422 1 89.62 245 GLN B O 1
ATOM 3929 N N . LEU B 1 246 ? -0.321 8.828 -4.055 1 93.06 246 LEU B N 1
ATOM 3930 C CA . LEU B 1 246 ? -0.926 9.844 -3.195 1 93.06 246 LEU B CA 1
ATOM 3931 C C . LEU B 1 246 ? -2.293 10.258 -3.727 1 93.06 246 LEU B C 1
ATOM 3933 O O . LEU B 1 246 ? -3.229 10.469 -2.949 1 93.06 246 LEU B O 1
ATOM 3937 N N . ASP B 1 247 ? -2.33 10.352 -5.027 1 90.31 247 ASP B N 1
ATOM 3938 C CA . ASP B 1 247 ? -3.566 10.805 -5.66 1 90.31 247 ASP B CA 1
ATOM 3939 C C . ASP B 1 247 ? -4.113 9.742 -6.613 1 90.31 247 ASP B C 1
ATOM 3941 O O . ASP B 1 247 ? -3.375 9.203 -7.438 1 90.31 247 ASP B O 1
ATOM 3945 N N . LEU B 1 248 ? -5.309 9.344 -6.27 1 73.25 248 LEU B N 1
ATOM 3946 C CA . LEU B 1 248 ? -6.016 8.508 -7.234 1 73.25 248 LEU B CA 1
ATOM 3947 C C . LEU B 1 248 ? -7.117 9.305 -7.93 1 73.25 248 LEU B C 1
ATOM 3949 O O . LEU B 1 248 ? -7.867 10.031 -7.277 1 73.25 248 LEU B O 1
ATOM 3953 N N . HIS B 1 249 ? -7 9.453 -9.273 1 60.88 249 HIS B N 1
ATOM 3954 C CA . HIS B 1 249 ? -8.023 10.156 -10.047 1 60.88 249 HIS B CA 1
ATOM 3955 C C . HIS B 1 249 ? -9.031 9.172 -10.633 1 60.88 249 HIS B C 1
ATOM 3957 O O . HIS B 1 249 ? -8.703 8.016 -10.898 1 60.88 249 HIS B O 1
#

Foldseek 3Di:
DEEQEADQLVPGCVVVVVVVCVVQDPDADEAEYEYVVQVRNVVVCVPPPHNYHYDHDDLLDADDAAADQEYEYECCQVVPPLSSLQSVLRRHHQNHKYKYKHQDLDGPVVVSCVSRQKDWQDWDADPNRIIITIIHHFDDDDDAAEQEDDPVDCPRVVVVVVVLVVCLPVLGAYEYEYAQAQDDPVVVVLSVSCVVHVRYAYEAENDNPDPDDDCPDPVVVVNVSSVDRYWYQDPNDTDHDDDDDPDDD/DEEQEPDQLVPGCVVVVVVVCVVQDPDADEAEYEYVVQVRNVVVCVPPPHNYHYDHDDLLDQDDAAADQEYEYEACQVVPPLSSLQSVLRRHHQNHKYKYKHQDLDGPVVVSCVSRQKDWQDWDADPNRIIITIIHHFDDDDDAAEQEDDPVDCPRVVVVVVVLVVCLPVLGAYEYEYAQAQDDPVVVVLSVSCVVHVRYAYEAHNDNPDDDDDCPDPVVVVNVSSVDRYWYQDPNDTDHDDDDDPDDD

Sequence (498 aa):
MVVAGNRAASSLLAPFVLDIIYDETLFDIDLQIAANPASDYTTNFNQINANVNVVTWNAENIYPAQNMHLIIAEEVLSDQSCTILRNLTTALRPNGFILLEETAAQLDLKTALKETDLMLVGKQIDSSGKSYLLLKKRRKRIEPIVIQITGKDFSWLENAKAVLKKFDRESQEVLFVSQGEESLGLTGFMTCIRRETTNARYVFIQDSNAPKFDLSSQFYVEQLDKELTANVLKGDQWGSYRHLQLDLHMVVAGNRAASSLLAPFVLDIIYDETLFDIDLQIAANPASDYTTNFNQINANVNVVTWNAENIYPAQNMHLIIAEEVLSDQSCTILRNLTTALRPNGFILLEETAAQLDLKTALKETDLMLVGKQIDSSGKSYLLLKKRRKRIEPIVIQITGKDFSWLENAKAVLKKFDRESQEVLFVSQGEESLGLTGFMTCIRRETTNARYVFIQDSNAPKFDLSSQFYVEQLDKELTANVLKGDQWGSYRHLQLDLH

Radius of gyration: 24.69 Å; Cα contacts (8 Å, |Δi|>4): 941; chains: 2; bounding box: 57×60×52 Å

Nearest PDB structures (foldseek):
  6fn6-assembly1_A  TM=8.774E-01  e=4.591E-19  Drosophila melanogaster
  6fn6-assembly1_B  TM=8.410E-01  e=2.027E-19  Drosophila melanogaster
  2vz8-assembly1_B  TM=7.863E-01  e=6.140E-12  Sus scrofa
  6ix3-assembly1_A  TM=7.280E-01  e=1.344E-05  Aspergillus flavus NRRL3357
  6ix7-assembly1_A  TM=7.075E-01  e=7.944E-06  Aspergillus flavus NRRL3357

Solvent-accessible surface area (backbone atoms only — not comparable to full-atom values): 27659 Å² total; per-residue (Å²): 58,37,43,48,53,85,55,56,63,88,72,49,62,59,68,59,53,50,52,54,46,57,72,74,37,98,64,86,56,79,41,37,36,28,19,60,76,38,74,72,41,58,72,69,48,68,77,46,97,46,56,71,44,73,36,74,52,62,59,83,41,74,57,87,63,66,60,34,60,44,37,37,39,57,42,44,61,53,63,67,35,62,62,34,54,41,27,53,55,68,19,36,29,79,90,15,36,37,41,37,41,29,66,51,86,73,62,66,55,68,62,54,26,65,76,54,52,38,41,82,61,31,32,41,59,51,98,88,52,36,34,37,39,34,31,30,54,68,69,84,85,73,84,51,49,76,43,71,49,60,80,86,56,72,81,47,50,65,58,51,51,53,49,50,64,58,26,72,72,67,75,49,38,36,32,38,36,31,72,62,44,74,32,48,25,50,67,18,50,46,55,55,47,49,74,76,34,85,48,55,31,36,38,39,31,35,38,73,83,52,78,78,88,42,86,80,38,64,75,48,36,64,55,57,72,55,66,56,50,62,39,27,33,49,89,91,36,53,18,34,76,42,79,42,64,44,62,50,131,58,35,43,48,55,86,56,58,63,88,72,48,62,58,66,58,54,50,52,54,46,56,72,74,38,96,66,86,55,79,41,36,36,28,18,61,74,38,75,71,41,57,71,69,48,67,77,46,98,49,55,71,46,73,38,75,51,65,59,83,40,76,56,86,64,65,61,34,60,43,37,37,38,55,43,46,61,54,64,66,35,61,62,35,52,42,27,52,54,68,20,36,30,78,89,15,37,37,40,39,41,28,67,48,87,74,62,66,55,70,63,52,27,65,77,53,51,37,42,82,61,33,32,41,59,51,97,86,51,35,35,36,37,34,31,30,54,69,70,83,86,74,86,52,49,76,43,71,51,58,80,88,54,70,81,46,49,64,57,50,51,54,49,50,65,58,25,70,73,66,75,48,38,36,33,38,35,31,72,60,45,73,33,48,26,49,66,18,49,46,54,56,48,51,73,74,36,86,48,55,32,35,39,39,31,37,38,72,82,54,78,77,87,42,87,80,38,66,75,49,37,63,56,57,72,53,67,56,51,62,39,28,33,48,89,91,34,52,19,35,76,42,79,41,64,41,61,50,130

pLDDT: mean 81.85, std 11.53, range [57.62, 96.94]

Secondary structure (DSSP, 8-state):
-EEEET--GGG-SHHHHHHHHHHH--PPPEEEEEESSTHHHHHHHTTSSSEEEEEE--TTSPPS---EEEEEEESTTTTT-HHHHHHHHHHEEEEEEEEEEE--S---HHHHHHHHTEEEEEEEE-TTS-EEEEEEE--PPPPPEEEE--SS--TTHHHHHHHHHHHTTTTPPEEEEEES-S--THHHHHHHHHHH-SSEEEEEE--TTSPPP-TT-HHHHHHHTT--SEEEEETTEEEEEEEEESB--/-EEEET--GGG-SHHHHHHHHHHH--PPPEEEEEESSTHHHHHHHTTSSSEEEEEE--TTSPPS---EEEEEEESTTTTT-HHHHHHHHHHEEEEEEEEEEE--SS--HHHHHHHHTEEEEEEEE-TTS-EEEEEEE--PPPPPEEEE--SS--TTHHHHHHHHHHHTTTTPPEEEEEES-S--THHHHHHHHHHH-SSEEEEEE--TTSPPP-TT-HHHHHHHTT--SEEEEETTEEEEEEEEESB--

InterPro domains:
  IPR029063 S-adenosyl-L-methionine-dependent methyltransferase superfamily [G3DSA:3.40.50.150] (31-138)
  IPR049391 Fatty acid synthase, pseudo-KR domain [PF21149] (153-246)